Protein AF-E4ZMP2-F1 (afdb_monomer)

InterPro domains:
  IPR019438 Queuosine salvage protein family [PF10343] (265-556)
  IPR019438 Queuosine salvage protein family [PTHR21314] (216-556)

Solvent-accessible surface area (backbone atoms only — not comparable to full-atom values): 33720 Å² total; per-residue (Å²): 134,82,88,90,77,89,83,83,91,88,80,93,82,86,86,85,89,82,89,85,91,82,90,88,83,91,84,88,88,90,89,90,76,69,68,69,60,53,55,54,52,53,52,52,52,54,54,52,53,53,54,52,51,54,55,52,51,52,55,54,51,54,60,56,58,64,66,73,75,75,81,81,86,90,81,90,87,82,88,84,88,83,88,85,86,86,86,86,83,89,79,90,82,76,97,61,82,80,68,62,74,65,58,54,58,56,52,52,53,50,51,54,49,53,54,52,53,51,53,50,51,54,51,52,52,53,50,52,55,55,52,57,60,61,59,74,76,68,81,85,90,79,91,83,82,88,82,90,83,86,87,88,84,88,89,81,90,88,88,86,89,86,84,90,84,82,86,83,89,79,83,83,81,84,81,82,79,79,81,77,88,70,81,86,71,93,74,72,98,80,66,82,61,61,67,60,51,51,52,48,31,51,75,70,59,68,60,61,68,78,86,60,80,70,69,66,55,30,68,62,29,12,46,55,36,45,79,69,42,83,54,45,47,75,36,72,66,36,34,57,54,45,23,56,51,51,53,52,51,37,62,76,66,66,66,52,50,63,59,58,54,70,40,89,75,49,71,84,65,92,47,70,68,37,52,29,41,48,48,48,50,32,72,58,57,36,34,63,79,66,93,55,56,91,86,45,29,48,32,29,60,47,95,94,39,82,27,51,46,72,55,19,54,47,45,34,54,52,53,29,50,75,67,75,37,63,82,50,39,38,69,46,42,56,38,63,82,80,49,28,71,67,54,50,51,58,53,55,45,39,58,42,92,89,34,32,68,53,66,62,52,72,58,48,54,50,42,43,38,49,52,15,48,48,26,49,77,75,27,83,46,33,65,65,51,52,54,57,74,22,70,42,30,38,28,37,38,32,45,50,39,33,69,75,34,72,80,33,45,37,62,44,72,54,98,93,35,84,33,41,66,31,31,37,30,46,45,37,52,48,51,41,24,22,65,48,64,50,39,80,92,13,34,44,83,40,55,73,71,43,64,43,64,55,43,50,60,50,50,35,41,37,36,75,62,47,26,40,46,60,34,71,70,58,44,54,34,25,74,66,66,42,76,43,63,75,81,32,71,66,55,53,28,51,32,19,38,41,36,41,49,50,51,53,25,50,54,48,38,36,71,77,36,77,84,56,93,72,46,35,52,62,51,36,55,51,43,48,54,50,38,51,51,53,43,50,53,20,59,78,67,74,45,81,64,82,65,42,66,45,54,76,47,81,58,52

Radius of gyration: 37.29 Å; Cα contacts (8 Å, |Δi|>4): 549; chains: 1; bounding box: 110×124×82 Å

pLDDT: mean 72.76, std 27.98, range [24.03, 98.38]

Secondary structure (DSSP, 8-state):
--------------------------------SSHHHHHHHHHHHHHHHHHHHHHHHHHHHHHHHHTSS--PPP--------------------S-TTSHHHHHHHHHHHHHHHHHHHHHHHHHHHHHHHHHHHHTT-----------------------------PPP-PPP---------------TTS--HHHHHHHHHHTTTT----SPP--SHHHHHHHHHHH-SSEEE-HHHHHHHHHHHHHHHHHTT--THHHHTSTTS----SHHHHHHHHHHHHT------SS-TTTS-EEEETTEEEETHHHHHHHHHHHHHTT--TT-HHHHH-TTTS-HHHHHHHT--SSTTPPPPTTHHHHHHHHHHHHHHHHHHSTT-HHHHHHTTTT-HHHHHHHHHHH-GGG--EEEETTEEEE--HHHHHHHHHHHHHHTSSGGG--TTGGG-----SSHHHHHHHHTTSEEE-HHHHHHHHTT-B--TT-HHHHHHHHHHHHHHHHHHHHHHHH-TT----HHHHHHHHHHHHHHHHHHHHHTTPPPPP--B---S--

Nearest PDB structures (foldseek):
  7ugk-assembly1_A  TM=9.216E-01  e=5.670E-29  Homo sapiens
  7u1o-assembly1_A  TM=9.453E-01  e=4.349E-25  Sphaerobacter thermophilus DSM 20745
  7u5a-assembly2_B  TM=9.313E-01  e=3.424E-25  Sphaerobacter thermophilus DSM 20745
  7ulc-assembly1_A  TM=9.504E-01  e=2.010E-24  Sphaerobacter thermophilus DSM 20745

Organism: Leptosphaeria maculans (strain JN3 / isolate v23.1.3 / race Av1-4-5-6-7-8) (NCBI:txid985895)

Mean predicted aligned error: 18.45 Å

Sequence (556 aa):
MYLFDMRLQGASKALSRKLVACHGRVGEPWLCRGVVVKKKKKKKKKKKKKKKKKKKLGRRAEVKLQRTSAIREPVACRRNCSEAPWKSRTGAFSLKAWRVAELDRAQCKAMVKALRDNKEKKKKKKKKTKKKKKSACRGPVALAQCAHGLPAGALCSQIARAQARPHPRFSTPALSFSLSITKRKDMSDEEPDLELLELLRARFGLNNKNEGPPDTKVLSSAQFIYDNSTDVALDMRSTKAAATLIHAEMQKREYSAATWSQQPLHPQSKDEATLNFIFTMDLLNFSFWSEKSEEERFAIVYQGKRWTGYFSLVALLQRALEQDIPITSPSFWIDEETCTEEVLRTVFSSGTEGGEEIPLFAERVKCLREAGRVLDEEFDGSVATLVEDAQGSAARLVNLLAEKFSCFRDEGTFEKKSVRFLKRAQIFVADVWACFQGEGYGEFDDVDNITMFADYRIPQILQQLSIISYCPPLANAIERFQPIESGHTWEMQIRGCSIWAVELLRREIVKLNPEAKVNAVLIDFFLYDLAKEREKEALEGGGEVMPHHRTRSIWY

Foldseek 3Di:
DDDDDDDDDDDDDDDDDDDDDDDDDDDDDDDPPPPPVVVVVVVVVVVVVVVVVVVVVVVVVVVVVVVPPDDDDDDDDDDDDDDDDDDDDDDDDDDPPPPPVVVVVVVVVVVVVVVVVVVVVVVVVVVVVVVVVVVVPDDDDDDDDDDDDDDDDDDDDDDDDDDDDDDDDDDDDDDDDDPDDDDDDDDDPPDPDVVVVVVVCVVVVVPPPVPDAFFLCQLVLLVVLQVPDDFKHFDLVLLLVVLVVLLVVCVVVVFDLCVLVVDPLQDQDLDLLSLLLLLLLLLQQDDQDDPDDPQAEFWAQAPNDIDGHSVRSSRLCVVCVVVVNPSSFLVCLQDCPNVPPVVLCVSQPGNDDNHDGGAPSVVSSVSSNQVSVLCVVPPVRGPLSLLVVCVQALSSSLVSCLVRRVLQVAWAADPNDIHGQSQSSLSSLSNSLSSNVCDDSNVHPPNLSRFARQGFLLLLLCVVSVRMDGDPVLLVCQVVQNADEPNHSSSSSSRSNSRVSLVSSVVSNCVVPVPDPDGNSSSNVSSNVVSVVVVVCCVVVVHDRRGTHHYRDSRD

Structure (mmCIF, N/CA/C/O backbone):
data_AF-E4ZMP2-F1
#
_entry.id   AF-E4ZMP2-F1
#
loop_
_atom_site.group_PDB
_atom_site.id
_atom_site.type_symbol
_atom_site.label_atom_id
_atom_site.label_alt_id
_atom_site.label_comp_id
_atom_site.label_asym_id
_atom_site.label_entity_id
_atom_site.label_seq_id
_atom_site.pdbx_PDB_ins_code
_atom_site.Cartn_x
_atom_site.Cartn_y
_atom_site.Cartn_z
_atom_site.occupancy
_atom_site.B_iso_or_equiv
_atom_site.auth_seq_id
_atom_site.auth_comp_id
_atom_site.auth_asym_id
_atom_site.auth_atom_id
_atom_site.pdbx_PDB_model_num
ATOM 1 N N . MET A 1 1 ? 61.649 2.637 -50.856 1.00 32.47 1 MET A N 1
ATOM 2 C CA . MET A 1 1 ? 62.301 1.593 -50.038 1.00 32.47 1 MET A CA 1
ATOM 3 C C .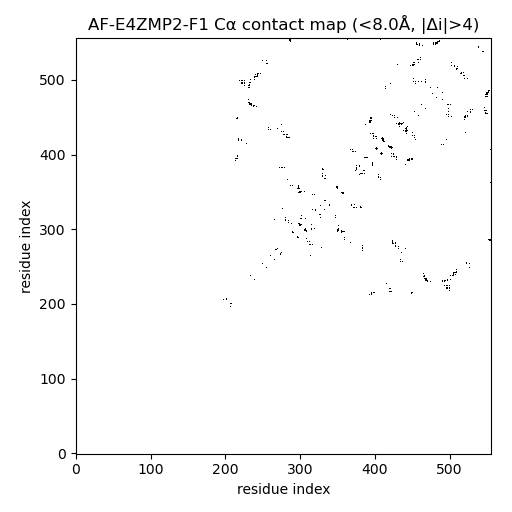 MET A 1 1 ? 61.320 0.452 -49.820 1.00 32.47 1 MET A C 1
ATOM 5 O O . MET A 1 1 ? 60.377 0.630 -49.064 1.00 32.47 1 MET A O 1
ATOM 9 N N . TYR A 1 2 ? 61.527 -0.618 -50.599 1.00 26.11 2 TYR A N 1
ATOM 10 C CA . TYR A 1 2 ? 61.221 -2.046 -50.389 1.00 26.11 2 TYR A CA 1
ATOM 11 C C . TYR A 1 2 ? 60.000 -2.422 -49.520 1.00 26.11 2 TYR A C 1
ATOM 13 O O . TYR A 1 2 ? 59.966 -2.145 -48.329 1.00 26.11 2 TYR A O 1
ATOM 21 N N . LEU A 1 3 ? 58.920 -2.942 -50.123 1.00 26.61 3 LEU A N 1
ATOM 22 C CA . LEU A 1 3 ? 58.697 -4.363 -50.481 1.00 26.61 3 LEU A CA 1
ATOM 23 C C . LEU A 1 3 ? 58.633 -5.281 -49.251 1.00 26.61 3 LEU A C 1
ATOM 25 O O . LEU A 1 3 ? 59.655 -5.531 -48.629 1.00 26.61 3 LEU A O 1
ATOM 29 N N . PHE A 1 4 ? 57.460 -5.862 -48.984 1.00 27.08 4 PHE A N 1
ATOM 30 C CA . PHE A 1 4 ? 57.310 -7.314 -49.103 1.00 27.08 4 PHE A CA 1
ATOM 31 C C . PHE A 1 4 ? 55.837 -7.692 -49.272 1.00 27.08 4 PHE A C 1
ATOM 33 O O . PHE A 1 4 ? 54.952 -7.219 -48.559 1.00 27.08 4 PHE A O 1
ATOM 40 N N . ASP A 1 5 ? 55.628 -8.523 -50.280 1.00 32.28 5 ASP A N 1
ATOM 41 C CA . ASP A 1 5 ? 54.377 -8.966 -50.867 1.00 32.28 5 ASP A CA 1
ATOM 42 C C . ASP A 1 5 ? 54.272 -10.496 -50.719 1.00 32.28 5 ASP A C 1
ATOM 44 O O . ASP A 1 5 ? 55.293 -11.166 -50.574 1.00 32.28 5 ASP A O 1
ATOM 48 N N . MET A 1 6 ? 53.040 -11.005 -50.813 1.00 28.83 6 MET A N 1
ATOM 49 C CA . MET A 1 6 ? 52.626 -12.349 -51.266 1.00 28.83 6 MET A CA 1
ATOM 50 C C . MET A 1 6 ? 53.231 -13.650 -50.682 1.00 28.83 6 MET A C 1
ATOM 52 O O . MET A 1 6 ? 54.433 -13.884 -50.687 1.00 28.83 6 MET A O 1
ATOM 56 N N . ARG A 1 7 ? 52.340 -14.629 -50.424 1.00 27.08 7 ARG A N 1
ATOM 57 C CA . ARG A 1 7 ? 52.123 -15.820 -51.296 1.00 27.08 7 ARG A CA 1
ATOM 58 C C . ARG A 1 7 ? 50.880 -16.632 -50.860 1.00 27.08 7 ARG A C 1
ATOM 60 O O . ARG A 1 7 ? 50.750 -16.970 -49.693 1.00 27.08 7 ARG A O 1
ATOM 67 N N . LEU A 1 8 ? 49.893 -16.743 -51.771 1.00 25.98 8 LEU A N 1
ATOM 68 C CA . LEU A 1 8 ? 49.411 -17.953 -52.500 1.00 25.98 8 LEU A CA 1
ATOM 69 C C . LEU A 1 8 ? 48.505 -18.880 -51.657 1.00 25.98 8 LEU A C 1
ATOM 71 O O . LEU A 1 8 ? 48.917 -19.321 -50.599 1.00 25.98 8 LEU A O 1
ATOM 75 N N . GLN A 1 9 ? 47.230 -19.182 -51.950 1.00 28.19 9 GLN A N 1
ATOM 76 C CA . GLN A 1 9 ? 46.483 -19.540 -53.177 1.00 28.19 9 GLN A CA 1
ATOM 77 C C . GLN A 1 9 ? 46.987 -20.775 -53.948 1.00 28.19 9 GLN A C 1
ATOM 79 O O . GLN A 1 9 ? 48.074 -20.766 -54.512 1.00 28.19 9 GLN A O 1
ATOM 84 N N . GLY A 1 10 ? 46.101 -21.776 -54.047 1.00 24.67 10 GLY A N 1
ATOM 85 C CA . GLY A 1 10 ? 46.144 -22.935 -54.950 1.00 24.67 10 GLY A CA 1
ATOM 86 C C . GLY A 1 10 ? 45.735 -24.221 -54.214 1.00 24.67 10 GLY A C 1
ATOM 87 O O . GLY A 1 10 ? 46.136 -24.416 -53.079 1.00 24.67 10 GLY A O 1
ATOM 88 N N . ALA A 1 11 ? 44.943 -25.153 -54.732 1.00 25.48 11 ALA A N 1
ATOM 89 C CA . ALA A 1 11 ? 44.114 -25.235 -55.923 1.00 25.48 11 ALA A CA 1
ATOM 90 C C . ALA A 1 11 ? 43.190 -26.462 -55.748 1.00 25.48 11 ALA A C 1
ATOM 92 O O . ALA A 1 11 ? 43.494 -27.392 -55.007 1.00 25.48 11 ALA A O 1
ATOM 93 N N . SER A 1 12 ? 42.064 -26.443 -56.453 1.00 30.72 12 SER A N 1
ATOM 94 C CA . SER A 1 12 ? 41.133 -27.557 -56.646 1.00 30.72 12 SER A CA 1
ATOM 95 C C . SER A 1 12 ? 41.765 -28.706 -57.452 1.00 30.72 12 SER A C 1
ATOM 97 O O . SER A 1 12 ? 42.438 -28.426 -58.443 1.00 30.72 12 SER A O 1
ATOM 99 N N . LYS A 1 13 ? 41.509 -29.965 -57.057 1.00 25.89 13 LYS A N 1
ATOM 100 C CA . LYS A 1 13 ? 41.463 -31.218 -57.861 1.00 25.89 13 LYS A CA 1
ATOM 101 C C . LYS A 1 13 ? 41.084 -32.359 -56.890 1.00 25.89 13 LYS A C 1
ATOM 103 O O . LYS A 1 13 ? 41.768 -32.545 -55.899 1.00 25.89 13 LYS A O 1
ATOM 108 N N . ALA A 1 14 ? 39.891 -32.952 -56.937 1.00 25.16 14 ALA A N 1
ATOM 109 C CA . ALA A 1 14 ? 39.337 -33.888 -57.923 1.00 25.16 14 ALA A CA 1
ATOM 110 C C . ALA A 1 14 ? 39.498 -35.370 -57.503 1.00 25.16 14 ALA A C 1
ATOM 112 O O . ALA A 1 14 ? 40.601 -35.844 -57.272 1.00 25.16 14 ALA A O 1
ATOM 113 N N . LEU A 1 15 ? 38.353 -36.067 -57.527 1.00 24.03 15 LEU A N 1
ATOM 114 C CA . LEU A 1 15 ? 38.125 -37.506 -57.725 1.00 24.03 15 LEU A CA 1
ATOM 115 C C . LEU A 1 15 ? 38.387 -38.541 -56.599 1.00 24.03 15 LEU A C 1
ATOM 117 O O . LEU A 1 15 ? 39.484 -39.052 -56.417 1.00 24.03 15 LEU A O 1
ATOM 121 N N . SER A 1 16 ? 37.256 -39.070 -56.107 1.00 24.77 16 SER A N 1
ATOM 122 C CA . SER A 1 16 ? 36.808 -40.472 -56.289 1.00 24.77 16 SER A CA 1
ATOM 123 C C . SER A 1 16 ? 36.785 -41.422 -55.073 1.00 24.77 16 SER A C 1
ATOM 125 O O . SER A 1 16 ? 37.761 -41.563 -54.350 1.00 24.77 16 SER A O 1
ATOM 127 N N . ARG A 1 17 ? 35.662 -42.175 -55.003 1.00 28.22 17 ARG A N 1
ATOM 128 C CA . ARG A 1 17 ? 35.376 -43.429 -54.253 1.00 28.22 17 ARG A CA 1
ATOM 129 C C . ARG A 1 17 ? 34.995 -43.213 -52.769 1.00 28.22 17 ARG A C 1
ATOM 131 O O . ARG A 1 17 ? 35.753 -42.618 -52.029 1.00 28.22 17 ARG A O 1
ATOM 138 N N . LYS A 1 18 ? 33.844 -43.651 -52.235 1.00 26.69 18 LYS A N 1
ATOM 139 C CA . LYS A 1 18 ? 32.940 -44.768 -52.569 1.00 26.69 18 LYS A CA 1
ATOM 140 C C . LYS A 1 18 ? 31.460 -44.414 -52.310 1.00 26.69 18 LYS A C 1
ATOM 142 O O . LYS A 1 18 ? 31.124 -43.831 -51.286 1.00 26.69 18 LYS A O 1
ATOM 147 N N . LEU A 1 19 ? 30.609 -44.840 -53.245 1.00 25.33 19 LEU A N 1
ATOM 148 C CA . LEU A 1 19 ? 29.181 -45.139 -53.084 1.00 25.33 19 LEU A CA 1
ATOM 149 C C . LEU A 1 19 ? 29.017 -46.526 -52.437 1.00 25.33 19 LEU A C 1
ATOM 151 O O . LEU A 1 19 ? 29.805 -47.397 -52.787 1.00 25.33 19 LEU A O 1
ATOM 155 N N . VAL A 1 20 ? 27.994 -46.705 -51.588 1.00 27.56 20 VAL A N 1
ATOM 156 C CA . VAL A 1 20 ? 26.936 -47.762 -51.547 1.00 27.56 20 VAL A CA 1
ATOM 157 C C . VAL A 1 20 ? 26.001 -47.316 -50.394 1.00 27.56 20 VAL A C 1
ATOM 159 O O . VAL A 1 20 ? 26.481 -47.180 -49.278 1.00 27.56 20 VAL A O 1
ATOM 162 N N . ALA A 1 21 ? 24.764 -46.822 -50.541 1.00 27.98 21 ALA A N 1
ATOM 163 C CA . ALA A 1 21 ? 23.545 -47.221 -51.266 1.00 27.98 21 ALA A CA 1
ATOM 164 C C . ALA A 1 21 ? 22.683 -48.291 -50.552 1.00 27.98 21 ALA A C 1
ATOM 166 O O . ALA A 1 21 ? 23.037 -49.461 -50.557 1.00 27.98 21 ALA A O 1
ATOM 167 N N . CYS A 1 22 ? 21.529 -47.860 -50.012 1.00 24.92 22 CYS A N 1
ATOM 168 C CA . CYS A 1 22 ? 20.199 -48.517 -50.011 1.00 24.92 22 CYS A CA 1
ATOM 169 C C . CYS A 1 22 ? 19.163 -47.462 -49.535 1.00 24.92 22 CYS A C 1
ATOM 171 O O . CYS A 1 22 ? 19.281 -46.962 -48.424 1.00 24.92 22 CYS A O 1
ATOM 173 N N . HIS A 1 23 ? 18.403 -46.819 -50.441 1.00 29.05 23 HIS A N 1
ATOM 174 C CA . HIS A 1 23 ? 16.996 -47.118 -50.819 1.00 29.05 23 HIS A CA 1
ATOM 175 C C . HIS A 1 23 ? 16.003 -47.057 -49.633 1.00 29.05 23 HIS A C 1
ATOM 177 O O . HIS A 1 23 ? 16.194 -47.768 -48.662 1.00 29.05 23 HIS A O 1
ATOM 183 N N . GLY A 1 24 ? 14.897 -46.300 -49.623 1.00 25.14 24 GLY A N 1
ATOM 184 C CA . GLY A 1 24 ? 14.271 -45.394 -50.593 1.00 25.14 24 GLY A CA 1
ATOM 185 C C . GLY A 1 24 ? 12.827 -45.040 -50.161 1.00 25.14 24 GLY A C 1
ATOM 186 O O . GLY A 1 24 ? 12.181 -45.858 -49.513 1.00 25.14 24 GLY A O 1
ATOM 187 N N . ARG A 1 25 ? 12.345 -43.832 -50.512 1.00 26.12 25 ARG A N 1
ATOM 188 C CA . ARG A 1 25 ? 10.976 -43.453 -50.977 1.00 26.12 25 ARG A CA 1
ATOM 189 C C . ARG A 1 25 ? 10.783 -41.924 -50.870 1.00 26.12 25 ARG A C 1
ATOM 191 O O . ARG A 1 25 ? 10.898 -41.374 -49.786 1.00 26.12 25 ARG A O 1
ATOM 198 N N . VAL A 1 26 ? 10.838 -41.202 -51.997 1.00 28.89 26 VAL A N 1
ATOM 199 C CA . VAL A 1 26 ? 9.719 -40.632 -52.801 1.00 28.89 26 VAL A CA 1
ATOM 200 C C . VAL A 1 26 ? 9.014 -39.437 -52.127 1.00 28.89 26 VAL A C 1
ATOM 202 O O . VAL A 1 26 ? 8.345 -39.602 -51.115 1.00 28.89 26 VAL A O 1
ATOM 205 N N . GLY A 1 27 ? 9.137 -38.249 -52.741 1.00 26.58 27 GLY A N 1
ATOM 206 C CA . GLY A 1 27 ? 8.393 -37.022 -52.412 1.00 26.58 27 GLY A CA 1
ATOM 207 C C . GLY A 1 27 ? 9.045 -35.750 -52.985 1.00 26.58 27 GLY A C 1
ATOM 208 O O . GLY A 1 27 ? 10.126 -35.363 -52.561 1.00 26.58 27 GLY A O 1
ATOM 209 N N . GLU A 1 28 ? 8.394 -35.141 -53.974 1.00 30.89 28 GLU A N 1
ATOM 210 C CA . GLU A 1 28 ? 8.832 -34.069 -54.888 1.00 30.89 28 GLU A CA 1
ATOM 211 C C . GLU A 1 28 ? 8.966 -32.626 -54.298 1.00 30.89 28 GLU A C 1
ATOM 213 O O . GLU A 1 28 ? 8.701 -32.418 -53.114 1.00 30.89 28 GLU A O 1
ATOM 218 N N . PRO A 1 29 ? 9.452 -31.620 -55.079 1.00 40.12 29 PRO A N 1
ATOM 219 C CA . PRO A 1 29 ? 10.255 -30.486 -54.600 1.00 40.12 29 PRO A CA 1
ATOM 220 C C . PRO A 1 29 ? 9.532 -29.113 -54.574 1.00 40.12 29 PRO A C 1
ATOM 222 O O . PRO A 1 29 ? 8.349 -29.012 -54.858 1.00 40.12 29 PRO A O 1
ATOM 225 N N . TRP A 1 30 ? 10.317 -28.047 -54.316 1.00 27.77 30 TRP A N 1
ATOM 226 C CA . TRP A 1 30 ? 10.053 -26.591 -54.464 1.00 27.77 30 TRP A CA 1
ATOM 227 C C . TRP A 1 30 ? 9.688 -25.803 -53.192 1.00 27.77 30 TRP A C 1
ATOM 229 O O . TRP A 1 30 ? 8.536 -25.773 -52.800 1.00 27.77 30 TRP A O 1
ATOM 239 N N . LEU A 1 31 ? 10.656 -25.0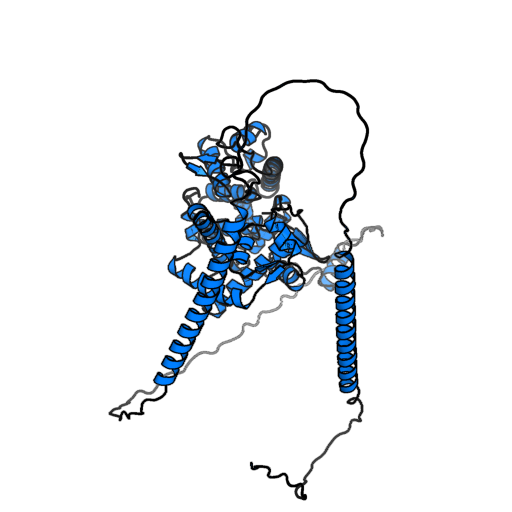45 -52.630 1.00 32.22 31 LEU A N 1
ATOM 240 C CA . LEU A 1 31 ? 10.513 -23.642 -52.144 1.00 32.22 31 LEU A CA 1
ATOM 241 C C . LEU A 1 31 ? 11.724 -23.163 -51.310 1.00 32.22 31 LEU A C 1
ATOM 243 O O . LEU A 1 31 ? 11.602 -22.754 -50.161 1.00 32.22 31 LEU A O 1
ATOM 247 N N . CYS A 1 32 ? 12.929 -23.110 -51.888 1.00 33.31 32 CYS A N 1
ATOM 248 C CA . CYS A 1 32 ? 14.075 -22.454 -51.230 1.00 33.31 32 CYS A CA 1
ATOM 249 C C . CYS A 1 32 ? 14.830 -21.469 -52.130 1.00 33.31 32 CYS A C 1
ATOM 251 O O . CYS A 1 32 ? 16.050 -21.502 -52.236 1.00 33.31 32 CYS A O 1
ATOM 253 N N . ARG A 1 33 ? 14.115 -20.515 -52.750 1.00 33.34 33 ARG A N 1
ATOM 254 C CA . ARG A 1 33 ? 14.731 -19.295 -53.332 1.00 33.34 33 ARG A CA 1
ATOM 255 C C . ARG A 1 33 ? 13.997 -17.971 -53.041 1.00 33.34 33 ARG A C 1
ATOM 257 O O . ARG A 1 33 ? 14.409 -16.921 -53.527 1.00 33.34 33 ARG A O 1
ATOM 264 N N . GLY A 1 34 ? 12.980 -17.957 -52.171 1.00 34.78 34 GLY A N 1
ATOM 265 C CA . GLY A 1 34 ? 12.188 -16.747 -51.865 1.00 34.78 34 GLY A CA 1
ATOM 266 C C . GLY A 1 34 ? 12.664 -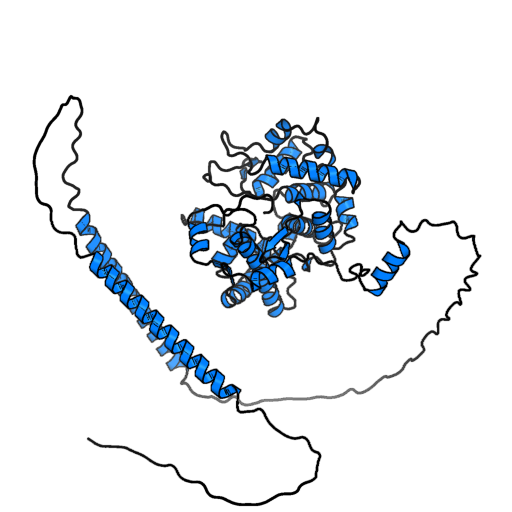15.881 -50.682 1.00 34.78 34 GLY A C 1
ATOM 267 O O . GLY A 1 34 ? 12.348 -14.689 -50.608 1.00 34.78 34 GLY A O 1
ATOM 268 N N . VAL A 1 35 ? 13.443 -16.433 -49.745 1.00 35.41 35 VAL A N 1
ATOM 269 C CA . VAL A 1 35 ? 13.665 -15.789 -48.429 1.00 35.41 35 VAL A CA 1
ATOM 270 C C . VAL A 1 35 ? 14.899 -14.871 -48.401 1.00 35.41 35 VAL A C 1
ATOM 272 O O . VAL A 1 35 ? 14.903 -13.828 -47.735 1.00 35.41 35 VAL A O 1
ATOM 275 N N . VAL A 1 36 ? 15.928 -15.164 -49.202 1.00 35.59 36 VAL A N 1
ATOM 276 C CA . VAL A 1 36 ? 17.188 -14.392 -49.205 1.00 35.59 36 VAL A CA 1
ATOM 277 C C . VAL A 1 36 ? 17.057 -13.072 -49.989 1.00 35.59 36 VAL A C 1
ATOM 279 O O . VAL A 1 36 ? 17.624 -12.044 -49.597 1.00 35.59 36 VAL A O 1
ATOM 282 N N . VAL A 1 37 ? 16.223 -13.037 -51.036 1.00 39.47 37 VAL A N 1
ATOM 283 C CA . VAL A 1 37 ? 16.000 -11.834 -51.863 1.00 39.47 37 VAL A CA 1
ATOM 284 C C . VAL A 1 37 ? 15.092 -10.812 -51.155 1.00 39.47 37 VAL A C 1
ATOM 286 O O . VAL A 1 37 ? 15.370 -9.605 -51.188 1.00 39.47 37 VAL A O 1
ATOM 289 N N . LYS A 1 38 ? 14.069 -11.266 -50.410 1.00 37.03 38 LYS A N 1
ATOM 290 C CA . LYS A 1 38 ? 13.180 -10.387 -49.618 1.00 37.03 38 LYS A CA 1
ATOM 291 C C . LYS A 1 38 ? 13.918 -9.703 -48.451 1.00 37.03 38 LYS A C 1
ATOM 293 O O . LYS A 1 38 ? 13.722 -8.500 -48.235 1.00 37.03 38 LYS A O 1
ATOM 298 N N . LYS A 1 39 ? 14.846 -10.389 -47.761 1.00 39.22 39 LYS A N 1
ATOM 299 C CA . LYS A 1 39 ? 15.670 -9.785 -46.684 1.00 39.22 39 LYS A CA 1
ATOM 300 C C . LYS A 1 39 ? 16.652 -8.721 -47.210 1.00 39.22 39 LYS A C 1
ATOM 302 O O . LYS A 1 39 ? 16.775 -7.654 -46.595 1.00 39.22 39 LYS A O 1
ATOM 307 N N . LYS A 1 40 ? 17.282 -8.924 -48.379 1.00 36.41 40 LYS A N 1
ATOM 308 C CA . LYS A 1 40 ? 18.171 -7.916 -49.004 1.00 36.41 40 LYS A CA 1
ATOM 309 C C . LYS A 1 40 ? 17.405 -6.672 -49.495 1.00 36.41 40 LYS A C 1
ATOM 311 O O . LYS A 1 40 ? 17.863 -5.549 -49.253 1.00 36.41 40 LYS A O 1
ATOM 316 N N . LYS A 1 41 ? 16.207 -6.826 -50.085 1.00 35.97 41 LYS A N 1
ATOM 317 C CA . LYS A 1 41 ? 15.353 -5.686 -50.496 1.00 35.97 41 LYS A CA 1
ATOM 318 C C . LYS A 1 41 ? 14.828 -4.872 -49.295 1.00 35.97 41 LYS A C 1
ATOM 320 O O . LYS A 1 41 ? 14.896 -3.639 -49.335 1.00 35.97 41 LYS A O 1
ATOM 325 N N . LYS A 1 42 ? 14.414 -5.511 -48.184 1.00 37.06 42 LYS A N 1
ATOM 326 C CA . LYS A 1 42 ? 13.997 -4.807 -46.942 1.00 37.06 42 LYS A CA 1
ATOM 327 C C . LYS A 1 42 ? 15.149 -4.009 -46.300 1.00 37.06 42 LYS A C 1
ATOM 329 O O . LYS A 1 42 ? 14.942 -2.856 -45.910 1.00 37.06 42 LYS A O 1
ATOM 334 N N . LYS A 1 43 ? 16.381 -4.546 -46.266 1.00 35.47 43 LYS A N 1
ATOM 335 C CA . LYS A 1 43 ? 17.572 -3.818 -45.765 1.00 35.47 43 LYS A CA 1
ATOM 336 C C . LYS A 1 43 ? 17.934 -2.600 -46.635 1.00 35.47 43 LYS A C 1
ATOM 338 O O . LYS A 1 43 ? 18.212 -1.532 -46.082 1.00 35.47 43 LYS A O 1
ATOM 343 N N . LYS A 1 44 ? 17.861 -2.701 -47.973 1.00 38.53 44 LYS A N 1
ATOM 344 C CA . LYS A 1 44 ? 18.079 -1.552 -48.886 1.00 38.53 44 LYS A CA 1
ATOM 345 C C . LYS A 1 44 ? 17.006 -0.459 -48.720 1.00 38.53 44 LYS A C 1
ATOM 347 O O . LYS A 1 44 ? 17.363 0.720 -48.655 1.00 38.53 44 LYS A O 1
ATOM 352 N N . LYS A 1 45 ? 15.720 -0.817 -48.553 1.00 40.56 45 LYS A N 1
ATOM 353 C CA . LYS A 1 45 ? 14.632 0.151 -48.270 1.00 40.56 45 LYS A CA 1
ATOM 354 C C . LYS A 1 45 ? 14.819 0.866 -46.918 1.00 40.56 45 LYS A C 1
ATOM 356 O O . LYS A 1 45 ? 14.689 2.090 -46.868 1.00 40.56 45 LYS A O 1
ATOM 361 N N . LYS A 1 46 ? 15.215 0.156 -45.846 1.00 39.22 46 LYS A N 1
ATOM 362 C CA . LYS A 1 46 ? 15.520 0.771 -44.531 1.00 39.22 46 LYS A CA 1
ATOM 363 C C . LYS A 1 46 ? 16.722 1.731 -44.592 1.00 39.22 46 LYS A C 1
ATOM 365 O O . LYS A 1 46 ? 16.641 2.828 -44.036 1.00 39.22 46 LYS A O 1
ATOM 370 N N . LYS A 1 47 ? 17.797 1.391 -45.322 1.00 39.84 47 LYS A N 1
ATOM 371 C CA . LYS A 1 47 ? 18.946 2.302 -45.530 1.00 39.84 47 LYS A CA 1
ATOM 372 C C . LYS A 1 47 ? 18.564 3.563 -46.323 1.00 39.84 47 LYS A C 1
ATOM 374 O O . LYS A 1 47 ? 18.951 4.657 -45.917 1.00 39.84 47 LYS A O 1
ATOM 379 N N . LYS A 1 48 ? 17.751 3.452 -47.387 1.00 45.22 48 LYS A N 1
ATOM 380 C CA . LYS A 1 48 ? 17.249 4.625 -48.141 1.00 45.22 48 LYS A CA 1
ATOM 381 C C . LYS A 1 48 ? 16.345 5.533 -47.285 1.00 45.22 48 LYS A C 1
ATOM 383 O O . LYS A 1 48 ? 16.517 6.750 -47.335 1.00 45.22 48 LYS A O 1
ATOM 388 N N . LYS A 1 49 ? 15.456 4.976 -46.445 1.00 44.25 49 LYS A N 1
ATOM 389 C CA . LYS A 1 49 ? 14.623 5.765 -45.506 1.00 44.25 49 LYS A CA 1
ATOM 390 C C . LYS A 1 49 ? 15.467 6.508 -44.456 1.00 44.25 49 LYS A C 1
ATOM 392 O O . LYS A 1 49 ? 15.244 7.699 -44.253 1.00 44.25 49 LYS A O 1
ATOM 397 N N . LYS A 1 50 ? 16.489 5.871 -43.861 1.00 38.44 50 LYS A N 1
ATOM 398 C CA . LYS A 1 50 ? 17.418 6.546 -42.925 1.00 38.44 50 LYS A CA 1
ATOM 399 C C . LYS A 1 50 ? 18.208 7.682 -43.594 1.00 38.44 50 LYS A C 1
ATOM 401 O O . LYS A 1 50 ? 18.357 8.744 -42.994 1.00 38.44 50 LYS A O 1
ATOM 406 N N . LYS A 1 51 ? 18.654 7.503 -44.846 1.00 41.81 51 LYS A N 1
ATOM 407 C CA . LYS A 1 51 ? 19.391 8.539 -45.599 1.00 41.81 51 LYS A CA 1
ATOM 408 C C . LYS A 1 51 ? 18.497 9.744 -45.950 1.00 41.81 51 LYS A C 1
ATOM 410 O O . LYS A 1 51 ? 18.935 10.877 -45.786 1.00 41.81 51 LYS A O 1
ATOM 415 N N . LYS A 1 52 ? 17.225 9.519 -46.324 1.00 45.47 52 LYS A N 1
ATOM 416 C CA . LYS A 1 52 ? 16.232 10.601 -46.518 1.00 45.47 52 LYS A CA 1
ATOM 417 C C . LYS A 1 52 ? 15.898 11.341 -45.212 1.00 45.47 52 LYS A C 1
ATOM 419 O O . LYS A 1 52 ? 15.798 12.563 -45.239 1.00 45.47 52 LYS A O 1
ATOM 424 N N . LYS A 1 53 ? 15.786 10.640 -44.072 1.00 43.59 53 LYS A N 1
ATOM 425 C CA . LYS A 1 53 ? 15.493 11.263 -42.763 1.00 43.59 53 LYS A CA 1
ATOM 426 C C . LYS A 1 53 ? 16.651 12.157 -42.285 1.00 43.59 53 LYS A C 1
ATOM 428 O O . LYS A 1 53 ? 16.401 13.290 -41.897 1.00 43.59 53 LYS A O 1
ATOM 433 N N . LYS A 1 54 ? 17.912 11.722 -42.443 1.00 38.53 54 LYS A N 1
ATOM 434 C CA . LYS A 1 54 ? 19.098 12.569 -42.175 1.00 38.53 54 LYS A CA 1
ATOM 435 C C . LYS A 1 54 ? 19.163 13.813 -43.074 1.00 38.53 54 LYS A C 1
ATOM 437 O O . LYS A 1 54 ? 19.460 14.890 -42.577 1.00 38.53 54 LYS A O 1
ATOM 442 N N . LYS A 1 55 ? 18.828 13.691 -44.367 1.00 47.09 55 LYS A N 1
ATOM 443 C CA . LYS A 1 55 ? 18.826 14.832 -45.307 1.00 47.09 55 LYS A CA 1
ATOM 444 C C . LYS A 1 55 ? 17.716 15.855 -44.994 1.00 47.09 55 LYS A C 1
ATOM 446 O O . LYS A 1 55 ? 17.934 17.048 -45.165 1.00 47.09 55 LYS A O 1
ATOM 451 N N . LYS A 1 56 ? 16.557 15.403 -44.486 1.00 44.38 56 LYS A N 1
ATOM 452 C CA . LYS A 1 56 ? 15.471 16.280 -43.997 1.00 44.38 56 LYS A CA 1
ATOM 453 C C . LYS A 1 56 ? 15.828 17.002 -42.689 1.00 44.38 56 LYS A C 1
ATOM 455 O O . LYS A 1 56 ? 15.458 18.159 -42.545 1.00 44.38 56 LYS A O 1
ATOM 460 N N . LEU A 1 57 ? 16.546 16.351 -41.766 1.00 42.53 57 LEU A N 1
ATOM 461 C CA . LEU A 1 57 ? 17.013 17.004 -40.533 1.00 42.53 57 LEU A CA 1
ATOM 462 C C . LEU A 1 57 ? 18.115 18.041 -40.796 1.00 42.53 57 LEU A C 1
ATOM 464 O O . LEU A 1 57 ? 18.071 19.106 -40.194 1.00 42.53 57 LEU A O 1
ATOM 468 N N . GLY A 1 58 ? 19.036 17.776 -41.732 1.00 40.25 58 GLY A N 1
ATOM 469 C CA . GLY A 1 58 ? 20.064 18.750 -42.131 1.00 40.25 58 GLY A CA 1
ATOM 470 C C . GLY A 1 58 ? 19.467 20.041 -42.699 1.00 40.25 58 GLY A C 1
ATOM 471 O O . GLY A 1 58 ? 19.771 21.119 -42.208 1.00 40.25 58 GLY A O 1
ATOM 472 N N . ARG A 1 59 ? 18.509 19.930 -43.632 1.00 37.69 59 ARG A N 1
ATOM 473 C CA . ARG A 1 59 ? 17.823 21.102 -44.212 1.00 37.69 59 ARG A CA 1
ATOM 474 C C . ARG A 1 59 ? 16.991 21.897 -43.197 1.00 37.69 59 ARG A C 1
ATOM 476 O O . ARG A 1 59 ? 16.846 23.101 -43.344 1.00 37.69 59 ARG A O 1
ATOM 483 N N . ARG A 1 60 ? 16.447 21.251 -42.157 1.00 36.78 60 ARG A N 1
ATOM 484 C CA . ARG A 1 60 ? 15.701 21.940 -41.084 1.00 36.78 60 ARG A CA 1
ATOM 485 C C . ARG A 1 60 ? 16.612 22.717 -40.129 1.00 36.78 60 ARG A C 1
ATOM 487 O O . ARG A 1 60 ? 16.166 23.718 -39.585 1.00 36.78 60 ARG A O 1
ATOM 494 N N . ALA A 1 61 ? 17.851 22.266 -39.928 1.00 36.91 61 ALA A N 1
ATOM 495 C CA . ALA A 1 61 ? 18.842 22.986 -39.129 1.00 36.91 61 ALA A CA 1
ATOM 496 C C . ALA A 1 61 ? 19.386 24.217 -39.880 1.00 36.91 61 ALA A C 1
ATOM 498 O O . ALA A 1 61 ? 19.548 25.274 -39.283 1.00 36.91 61 ALA A O 1
ATOM 499 N N . GLU A 1 62 ? 19.562 24.102 -41.197 1.00 33.97 62 GLU A N 1
ATOM 500 C CA . GLU A 1 62 ? 20.044 25.176 -42.081 1.00 33.97 62 GLU A CA 1
ATOM 501 C C . GLU A 1 62 ? 19.044 26.347 -42.178 1.00 33.97 62 GLU A C 1
ATOM 503 O O . GLU A 1 62 ? 19.421 27.506 -42.025 1.00 33.97 62 GLU A O 1
ATOM 508 N N . VAL A 1 63 ? 17.741 26.048 -42.284 1.00 42.66 63 VAL A N 1
ATOM 509 C CA . VAL A 1 63 ? 16.660 27.061 -42.285 1.00 42.66 63 VAL A CA 1
ATOM 510 C C . VAL A 1 63 ? 16.498 27.753 -40.922 1.00 42.66 63 VAL A C 1
ATOM 512 O O . VAL A 1 63 ? 16.046 28.895 -40.853 1.00 42.66 63 VAL A O 1
ATOM 515 N N . LYS A 1 64 ? 16.875 27.091 -39.820 1.00 37.72 64 LYS A N 1
ATOM 516 C CA . LYS A 1 64 ? 16.798 27.677 -38.471 1.00 37.72 64 LYS A CA 1
ATOM 517 C C . LYS A 1 64 ? 17.983 28.604 -38.175 1.00 37.72 64 LYS A C 1
ATOM 519 O O . LYS A 1 64 ? 17.803 29.567 -37.444 1.00 37.72 64 LYS A O 1
ATOM 524 N N . LEU A 1 65 ? 19.142 28.348 -38.790 1.00 35.12 65 LEU A N 1
ATOM 525 C CA . LEU A 1 65 ? 20.345 29.176 -38.663 1.00 35.12 65 LEU A CA 1
ATOM 526 C C . LEU A 1 65 ? 20.264 30.467 -39.502 1.00 35.12 65 LEU A C 1
ATOM 528 O O . LEU A 1 65 ? 20.773 31.501 -39.086 1.00 35.12 65 LEU A O 1
ATOM 532 N N . GLN A 1 66 ? 19.568 30.432 -40.645 1.00 38.66 66 GLN A N 1
ATOM 533 C CA . GLN A 1 66 ? 19.334 31.619 -41.486 1.00 38.66 66 GLN A CA 1
ATOM 534 C C . GLN A 1 66 ? 18.288 32.591 -40.910 1.00 38.66 66 GLN A C 1
ATOM 536 O O . GLN A 1 66 ? 18.279 33.762 -41.273 1.00 38.66 66 GLN A O 1
ATOM 541 N N . ARG A 1 67 ? 17.421 32.143 -39.989 1.00 37.69 67 ARG A N 1
ATOM 542 C CA . ARG A 1 67 ? 16.436 33.010 -39.310 1.00 37.69 67 ARG A CA 1
ATOM 543 C C . ARG A 1 67 ? 17.008 33.799 -38.129 1.00 37.69 67 ARG A C 1
ATOM 545 O O . ARG A 1 67 ? 16.375 34.748 -37.690 1.00 37.69 67 ARG A O 1
ATOM 552 N N . THR A 1 68 ? 18.185 33.433 -37.624 1.00 36.78 68 THR A N 1
ATOM 553 C CA . THR A 1 68 ? 18.817 34.085 -36.462 1.00 36.78 68 THR A CA 1
ATOM 554 C C . THR A 1 68 ? 19.854 35.149 -36.831 1.00 36.78 68 THR A C 1
ATOM 556 O O . THR A 1 68 ? 20.393 35.789 -35.939 1.00 36.78 68 THR A O 1
ATOM 559 N N . SER A 1 69 ? 20.133 35.368 -38.121 1.00 33.28 69 SER A N 1
ATOM 560 C CA . SER A 1 69 ? 21.135 36.336 -38.600 1.00 33.28 69 SER A CA 1
ATOM 561 C C . SER A 1 69 ? 20.544 37.628 -39.186 1.00 33.28 69 SER A C 1
ATOM 563 O O . SER A 1 69 ? 21.254 38.363 -39.864 1.00 33.28 69 SER A O 1
ATOM 565 N N . ALA A 1 70 ? 19.257 37.910 -38.964 1.00 34.25 70 ALA A N 1
ATOM 566 C CA . ALA A 1 70 ? 18.579 39.092 -39.497 1.00 34.25 70 ALA A CA 1
ATOM 567 C C . ALA A 1 70 ? 17.869 39.883 -38.387 1.00 34.25 70 ALA A C 1
ATOM 569 O O . ALA A 1 70 ? 16.646 39.879 -38.310 1.00 34.25 70 ALA A O 1
ATOM 570 N N . ILE A 1 71 ? 18.636 40.561 -37.529 1.00 30.88 71 ILE A N 1
ATOM 571 C CA . ILE A 1 71 ? 18.153 41.702 -36.737 1.00 30.88 71 ILE A CA 1
ATOM 572 C C . ILE A 1 71 ? 19.243 42.780 -36.813 1.00 30.88 71 ILE A C 1
ATOM 574 O O . ILE A 1 71 ? 20.360 42.573 -36.344 1.00 30.88 71 ILE A O 1
ATOM 578 N N . ARG A 1 72 ? 18.919 43.875 -37.512 1.00 30.56 72 ARG A N 1
ATOM 579 C CA . ARG A 1 72 ? 19.730 45.088 -37.713 1.00 30.56 72 ARG A CA 1
ATOM 580 C C . ARG A 1 72 ? 19.522 46.081 -36.557 1.00 30.56 72 ARG A C 1
ATOM 582 O O . ARG A 1 72 ? 18.497 46.041 -35.885 1.00 30.56 72 ARG A O 1
ATOM 589 N N . GLU A 1 73 ? 20.516 46.950 -36.391 1.00 29.31 73 GLU A N 1
ATOM 590 C CA . GLU A 1 73 ? 20.668 48.063 -35.435 1.00 29.31 73 GLU A CA 1
ATOM 591 C C . GLU A 1 73 ? 19.510 49.093 -35.420 1.00 29.31 73 GLU A C 1
ATOM 593 O O . GLU A 1 73 ? 18.778 49.198 -36.409 1.00 29.31 73 GLU A O 1
ATOM 598 N N . PRO A 1 74 ? 19.343 49.884 -34.333 1.00 35.09 74 PRO A N 1
ATOM 599 C CA . PRO A 1 74 ? 18.206 50.787 -34.159 1.00 35.09 74 PRO A CA 1
ATOM 600 C C . PRO A 1 74 ? 18.461 52.211 -34.688 1.00 35.09 74 PRO A C 1
ATOM 602 O O . PRO A 1 74 ? 19.496 52.820 -34.422 1.00 35.09 74 PRO A O 1
ATOM 605 N N . VAL A 1 75 ? 17.457 52.767 -35.373 1.00 29.12 75 VAL A N 1
ATOM 606 C CA . VAL A 1 75 ? 17.365 54.178 -35.787 1.00 29.12 75 VAL A CA 1
ATOM 607 C C . VAL A 1 75 ? 16.371 54.911 -34.879 1.00 29.12 75 VAL A C 1
ATOM 609 O O . VAL A 1 75 ? 15.299 54.398 -34.566 1.00 29.12 75 VAL A O 1
ATOM 612 N N . ALA A 1 76 ? 16.753 56.116 -34.460 1.00 33.44 76 ALA A N 1
ATOM 613 C CA . ALA A 1 76 ? 15.998 57.037 -33.618 1.00 33.44 76 ALA A CA 1
ATOM 614 C C . ALA A 1 76 ? 14.734 57.609 -34.292 1.00 33.44 76 ALA A C 1
ATOM 616 O O . ALA A 1 76 ? 14.763 57.945 -35.474 1.00 33.44 76 ALA A O 1
ATOM 617 N N . CYS A 1 77 ? 13.674 57.870 -33.515 1.00 24.36 77 CYS A N 1
ATOM 618 C CA . CYS A 1 77 ? 12.727 58.944 -33.827 1.00 24.36 77 CYS A CA 1
ATOM 619 C C . CYS A 1 77 ? 12.031 59.494 -32.569 1.00 24.36 77 CYS A C 1
ATOM 621 O O . CYS A 1 77 ? 11.789 58.776 -31.603 1.00 24.36 77 CYS A O 1
ATOM 623 N N . ARG A 1 78 ? 11.790 60.808 -32.604 1.00 25.53 78 ARG A N 1
ATOM 624 C CA . ARG A 1 78 ? 11.333 61.715 -31.539 1.00 25.53 78 ARG A CA 1
ATOM 625 C C . ARG A 1 78 ? 9.798 61.866 -31.507 1.00 25.53 78 ARG A C 1
ATOM 627 O O . ARG A 1 78 ? 9.166 61.650 -32.533 1.00 25.53 78 ARG A O 1
ATOM 634 N N . ARG A 1 79 ? 9.319 62.499 -30.412 1.00 28.03 79 ARG A N 1
ATOM 635 C CA . ARG A 1 79 ? 8.033 63.231 -30.198 1.00 28.03 79 ARG A CA 1
ATOM 636 C C . ARG A 1 79 ? 6.812 62.317 -29.947 1.00 28.03 79 ARG A C 1
ATOM 638 O O . ARG A 1 79 ? 6.680 61.311 -30.617 1.00 28.03 79 ARG A O 1
ATOM 645 N N . ASN A 1 80 ? 5.885 62.569 -29.014 1.00 27.06 80 ASN A N 1
ATOM 646 C CA . ASN A 1 80 ? 5.464 63.796 -28.326 1.00 27.06 80 ASN A CA 1
ATOM 647 C C . ASN A 1 80 ? 4.831 63.497 -26.943 1.00 27.06 80 ASN A C 1
ATOM 649 O O . ASN A 1 80 ? 4.424 62.376 -26.660 1.00 27.06 80 ASN A O 1
ATOM 653 N N . CYS A 1 81 ? 4.772 64.552 -26.129 1.00 24.64 81 CYS A N 1
ATOM 654 C CA . CYS A 1 81 ? 4.302 64.678 -24.748 1.00 24.64 81 CYS A CA 1
ATOM 655 C C . CYS A 1 81 ? 2.835 64.302 -24.471 1.00 24.64 81 CYS A C 1
ATOM 657 O O . CYS A 1 81 ? 1.982 64.590 -25.303 1.00 24.64 81 CYS A O 1
ATOM 659 N N . SER A 1 82 ? 2.549 63.910 -23.220 1.00 25.31 82 SER A N 1
ATOM 660 C CA . SER A 1 82 ? 1.605 64.642 -22.347 1.00 25.31 82 SER A CA 1
ATOM 661 C C . SER A 1 82 ? 1.648 64.143 -20.888 1.00 25.31 82 SER A C 1
ATOM 663 O O . SER A 1 82 ? 1.342 62.989 -20.614 1.00 25.31 82 SER A O 1
ATOM 665 N N . GLU A 1 83 ? 2.009 65.080 -20.005 1.00 26.44 83 GLU A N 1
ATOM 666 C CA . GLU A 1 83 ? 1.492 65.314 -18.642 1.00 26.44 83 GLU A CA 1
ATOM 667 C C . GLU A 1 83 ? 1.902 64.420 -17.445 1.00 26.44 83 GLU A C 1
ATOM 669 O O . GLU A 1 83 ? 1.741 63.207 -17.400 1.00 26.44 83 GLU A O 1
ATOM 674 N N . ALA A 1 84 ? 2.445 65.116 -16.437 1.00 25.23 84 ALA A N 1
ATOM 675 C CA . ALA A 1 84 ? 2.820 64.691 -15.082 1.00 25.23 84 ALA A CA 1
ATOM 676 C C . ALA A 1 84 ? 1.648 65.014 -14.095 1.00 25.23 84 ALA A C 1
ATOM 678 O O . ALA A 1 84 ? 0.705 65.644 -14.574 1.00 25.23 84 ALA A O 1
ATOM 679 N N . PRO A 1 85 ? 1.655 64.708 -12.759 1.00 37.53 85 PRO A N 1
ATOM 680 C CA . PRO A 1 85 ? 2.745 65.066 -11.831 1.00 37.53 85 PRO A CA 1
ATOM 681 C C . PRO A 1 85 ? 2.996 64.190 -10.560 1.00 37.53 85 PRO A C 1
ATOM 683 O O . PRO A 1 85 ? 2.096 63.728 -9.876 1.00 37.53 85 PRO A O 1
ATOM 686 N N . TRP A 1 86 ? 4.282 64.157 -10.178 1.00 27.33 86 TRP A N 1
ATOM 687 C CA . TRP A 1 86 ? 4.856 64.392 -8.831 1.00 27.33 86 TRP A CA 1
ATOM 688 C C . TRP A 1 86 ? 4.842 63.366 -7.667 1.00 27.33 86 TRP A C 1
ATOM 690 O O . TRP A 1 86 ? 3.811 62.888 -7.217 1.00 27.33 86 TRP A O 1
ATOM 700 N N . LYS A 1 87 ? 6.047 63.323 -7.045 1.00 24.47 87 LYS A N 1
ATOM 701 C CA . LYS A 1 87 ? 6.453 62.980 -5.654 1.00 24.47 87 LYS A CA 1
ATOM 702 C C . LYS A 1 87 ? 6.555 61.478 -5.315 1.00 24.47 87 LYS A C 1
ATOM 704 O O . LYS A 1 87 ? 5.635 60.728 -5.553 1.00 24.47 87 LYS A O 1
ATOM 709 N N . SER A 1 88 ? 7.604 60.952 -4.672 1.00 25.81 88 SER A N 1
ATOM 710 C CA . SER A 1 88 ? 8.847 61.499 -4.102 1.00 25.81 88 SER A CA 1
ATOM 711 C C . SER A 1 88 ? 9.749 60.343 -3.599 1.00 25.81 88 SER A C 1
ATOM 713 O O . SER A 1 88 ? 9.254 59.242 -3.387 1.00 25.81 88 SER A O 1
ATOM 715 N N . ARG A 1 89 ? 11.029 60.661 -3.324 1.00 27.16 89 ARG A N 1
ATOM 716 C CA . ARG A 1 89 ? 12.054 59.930 -2.526 1.00 27.16 89 ARG A CA 1
ATOM 717 C C . ARG A 1 89 ? 13.002 58.938 -3.226 1.00 27.16 89 ARG A C 1
ATOM 719 O O . ARG A 1 89 ? 12.880 57.725 -3.161 1.00 27.16 89 ARG A O 1
ATOM 726 N N . THR A 1 90 ? 14.024 59.550 -3.823 1.00 27.55 90 THR A N 1
ATOM 727 C CA . THR A 1 90 ? 15.475 59.310 -3.657 1.00 27.55 90 THR A CA 1
ATOM 728 C C . THR A 1 90 ? 15.964 58.101 -2.841 1.00 27.55 90 THR A C 1
ATOM 730 O O . THR A 1 90 ? 15.714 58.008 -1.642 1.00 27.55 90 THR A O 1
ATOM 733 N N . GLY A 1 91 ? 16.865 57.331 -3.460 1.00 25.22 91 GLY A N 1
ATOM 734 C CA . GLY A 1 91 ? 17.861 56.484 -2.798 1.00 25.22 91 GLY A CA 1
ATOM 735 C C . GLY A 1 91 ? 18.847 55.913 -3.822 1.00 25.22 91 GLY A C 1
ATOM 736 O O . GLY A 1 91 ? 18.521 54.984 -4.548 1.00 25.22 91 GLY A O 1
ATOM 737 N N . ALA A 1 92 ? 20.026 56.523 -3.933 1.00 29.88 92 ALA A N 1
ATOM 738 C CA . ALA A 1 92 ? 21.054 56.226 -4.926 1.00 29.88 92 ALA A CA 1
ATOM 739 C C . ALA A 1 92 ? 21.576 54.776 -4.865 1.00 29.88 92 ALA A C 1
ATOM 741 O O . ALA A 1 92 ? 21.928 54.296 -3.790 1.00 29.88 92 ALA A O 1
ATOM 742 N N . PHE A 1 93 ? 21.757 54.129 -6.025 1.00 25.83 93 PHE A N 1
ATOM 743 C CA . PHE A 1 93 ? 22.652 52.976 -6.151 1.00 25.83 93 PHE A CA 1
ATOM 744 C C . PHE A 1 93 ? 23.787 53.256 -7.137 1.00 25.83 93 PHE A C 1
ATOM 746 O O . PHE A 1 93 ? 23.607 53.487 -8.331 1.00 25.83 93 PHE A O 1
ATOM 753 N N . SER A 1 94 ? 24.976 53.251 -6.545 1.00 31.50 94 SER A N 1
ATOM 754 C CA . SER A 1 94 ? 26.304 53.429 -7.112 1.00 31.50 94 SER A CA 1
ATOM 755 C C . SER A 1 94 ? 26.697 52.306 -8.085 1.00 31.50 94 SER A C 1
ATOM 757 O O . SER A 1 94 ? 26.503 51.127 -7.797 1.00 31.50 94 SER A O 1
ATOM 759 N N . LEU A 1 95 ? 27.267 52.709 -9.227 1.00 32.16 95 LEU A N 1
ATOM 760 C CA . LEU A 1 95 ? 28.441 52.208 -9.981 1.00 32.16 95 LEU A CA 1
ATOM 761 C C . LEU A 1 95 ? 29.187 50.903 -9.560 1.00 32.16 95 LEU A C 1
ATOM 763 O O . LEU A 1 95 ? 30.394 50.792 -9.767 1.00 32.16 95 LEU A O 1
ATOM 767 N N . LYS A 1 96 ? 28.515 49.857 -9.061 1.00 31.27 96 LYS A N 1
ATOM 768 C CA . LYS A 1 96 ? 29.117 48.530 -8.776 1.00 31.27 96 LYS A CA 1
ATOM 769 C C . LYS A 1 96 ? 28.733 47.414 -9.757 1.00 31.27 96 LYS A C 1
ATOM 771 O O . LYS A 1 96 ? 29.314 46.334 -9.696 1.00 31.27 96 LYS A O 1
ATOM 776 N N . ALA A 1 97 ? 27.838 47.663 -10.712 1.00 33.88 97 ALA A N 1
ATOM 777 C CA . ALA A 1 97 ? 27.326 46.616 -11.606 1.00 33.88 97 ALA A CA 1
ATOM 778 C C . ALA A 1 97 ? 28.246 46.250 -12.793 1.00 33.88 97 ALA A C 1
ATOM 780 O O . ALA A 1 97 ? 27.982 45.270 -13.483 1.00 33.88 97 ALA A O 1
ATOM 781 N N . TRP A 1 98 ? 29.346 46.976 -13.029 1.00 28.72 98 TRP A N 1
ATOM 782 C CA . TRP A 1 98 ? 30.237 46.716 -14.176 1.00 28.72 98 TRP A CA 1
ATOM 783 C C . TRP A 1 98 ? 31.484 45.867 -13.871 1.00 28.72 98 TRP A C 1
ATOM 785 O O . TRP A 1 98 ? 32.157 45.441 -14.800 1.00 28.72 98 TRP A O 1
ATOM 795 N N . ARG A 1 99 ? 31.783 45.545 -12.600 1.00 30.06 99 ARG A N 1
ATOM 796 C CA . ARG A 1 99 ? 32.926 44.667 -12.240 1.00 30.06 99 ARG A CA 1
ATOM 797 C C . ARG A 1 99 ? 32.571 43.191 -12.032 1.00 30.06 99 ARG A C 1
ATOM 799 O O . ARG A 1 99 ? 33.472 42.368 -11.920 1.00 30.06 99 ARG A O 1
ATOM 806 N N . VAL A 1 100 ? 31.289 42.829 -12.004 1.00 33.59 100 VAL A N 1
ATOM 807 C CA . VAL A 1 100 ? 30.861 41.451 -11.685 1.00 33.59 100 VAL A CA 1
ATOM 808 C C . VAL A 1 100 ? 30.892 40.525 -12.913 1.00 33.59 100 VAL A C 1
ATOM 810 O O . VAL A 1 100 ? 31.101 39.326 -12.770 1.00 33.59 100 VAL A O 1
ATOM 813 N N . ALA A 1 101 ? 30.807 41.060 -14.136 1.00 37.44 101 ALA A N 1
ATOM 814 C CA . ALA A 1 101 ? 30.774 40.245 -15.358 1.00 37.44 101 ALA A CA 1
ATOM 815 C C . ALA A 1 101 ? 32.152 39.720 -15.832 1.00 37.44 101 ALA A C 1
ATOM 817 O O . ALA A 1 101 ? 32.215 38.744 -16.582 1.00 37.44 101 ALA A O 1
ATOM 818 N N . GLU A 1 102 ? 33.269 40.320 -15.402 1.00 40.16 102 GLU A N 1
ATOM 819 C CA . GLU A 1 102 ? 34.622 39.864 -15.781 1.00 40.16 102 GLU A CA 1
ATOM 820 C C . GLU A 1 102 ? 35.210 38.807 -14.836 1.00 40.16 102 GLU A C 1
ATOM 822 O O . GLU A 1 102 ? 36.032 37.988 -15.260 1.00 40.16 102 GLU A O 1
ATOM 827 N N . LEU A 1 103 ? 34.739 38.752 -13.586 1.00 39.72 103 LEU A N 1
ATOM 828 C CA . LEU A 1 103 ? 35.171 37.766 -12.587 1.00 39.72 103 LEU A CA 1
ATOM 829 C C . LEU A 1 103 ? 34.675 36.338 -12.893 1.00 39.72 103 LEU A C 1
ATOM 831 O O . LEU A 1 103 ? 35.361 35.365 -12.574 1.00 39.72 103 LEU A O 1
ATOM 835 N N . ASP A 1 104 ? 33.563 36.202 -13.614 1.00 53.50 104 ASP A N 1
ATOM 836 C CA . ASP A 1 104 ? 32.922 34.909 -13.886 1.00 53.50 104 ASP A CA 1
ATOM 837 C C . ASP A 1 104 ? 33.613 34.114 -15.024 1.00 53.50 104 ASP A C 1
ATOM 839 O O . ASP A 1 104 ? 33.773 32.890 -14.988 1.00 53.50 104 ASP A O 1
ATOM 843 N N . ARG A 1 105 ? 34.185 34.806 -16.023 1.00 46.97 105 ARG A N 1
ATOM 844 C CA . ARG A 1 105 ? 34.947 34.145 -17.107 1.00 46.97 105 ARG A CA 1
ATOM 845 C C . ARG A 1 105 ? 36.262 33.537 -16.633 1.00 46.97 105 ARG A C 1
ATOM 847 O O . ARG A 1 105 ? 36.681 32.507 -17.171 1.00 46.97 105 ARG A O 1
ATOM 854 N N . ALA A 1 106 ? 36.937 34.176 -15.680 1.00 57.38 106 ALA A N 1
ATOM 855 C CA . ALA A 1 106 ? 38.198 33.681 -15.136 1.00 57.38 106 ALA A CA 1
ATOM 856 C C . ALA A 1 106 ? 37.970 32.422 -14.286 1.00 57.38 106 ALA A C 1
ATOM 858 O O . ALA A 1 106 ? 38.679 31.426 -14.465 1.00 57.38 106 ALA A O 1
ATOM 859 N N . GLN A 1 107 ? 36.923 32.424 -13.454 1.00 55.81 107 GLN A N 1
ATOM 860 C CA . GLN A 1 107 ? 36.516 31.263 -12.662 1.00 55.81 107 GLN A CA 1
ATOM 861 C C . GLN A 1 107 ? 36.042 30.103 -13.548 1.00 55.81 107 GLN A C 1
ATOM 863 O O . GLN A 1 107 ? 36.527 28.980 -13.391 1.00 55.81 107 GLN A O 1
ATOM 868 N N . CYS A 1 108 ? 35.229 30.367 -14.577 1.00 45.88 108 CYS A N 1
ATOM 869 C CA . CYS A 1 108 ? 34.824 29.343 -15.543 1.00 45.88 108 CYS A CA 1
ATOM 870 C C . CYS A 1 108 ? 36.023 28.715 -16.284 1.00 45.88 108 CYS A C 1
ATOM 872 O O . CYS A 1 108 ? 36.096 27.492 -16.445 1.00 45.88 108 CYS A O 1
ATOM 874 N N . LYS A 1 109 ? 37.015 29.517 -16.702 1.00 62.66 109 LYS A N 1
ATOM 875 C CA . LYS A 1 109 ? 38.244 29.004 -17.341 1.00 62.66 109 LYS A CA 1
ATOM 876 C C . LYS A 1 109 ? 39.094 28.170 -16.376 1.00 62.66 109 LYS A C 1
ATOM 878 O O . LYS A 1 109 ? 39.628 27.135 -16.787 1.00 62.66 109 LYS A O 1
ATOM 883 N N . ALA A 1 110 ? 39.196 28.576 -15.110 1.00 70.56 110 ALA A N 1
ATOM 884 C CA . ALA A 1 110 ? 39.903 27.820 -14.077 1.00 70.56 110 ALA A CA 1
ATOM 885 C C . ALA A 1 110 ? 39.227 26.467 -13.800 1.00 70.56 110 ALA A C 1
ATOM 887 O O . ALA A 1 110 ? 39.904 25.438 -13.733 1.00 70.56 110 ALA A O 1
ATOM 888 N N . MET A 1 111 ? 37.893 26.438 -13.755 1.00 53.19 111 MET A N 1
ATOM 889 C CA . MET A 1 111 ? 37.114 25.222 -13.518 1.00 53.19 111 MET A CA 1
ATOM 890 C C . MET A 1 111 ? 37.236 24.225 -14.682 1.00 53.19 111 MET A C 1
ATOM 892 O O . MET A 1 111 ? 37.470 23.032 -14.473 1.00 53.19 111 MET A O 1
ATOM 896 N N . VAL A 1 112 ? 37.199 24.708 -15.930 1.00 57.53 112 VAL A N 1
ATOM 897 C CA . VAL A 1 112 ? 37.426 23.872 -17.125 1.00 57.53 112 VAL A CA 1
ATOM 898 C C . VAL A 1 112 ? 38.856 23.314 -17.164 1.00 57.53 112 VAL A C 1
ATOM 900 O O . VAL A 1 112 ? 39.053 22.151 -17.535 1.00 57.53 112 VAL A O 1
ATOM 903 N N . LYS A 1 113 ? 39.859 24.098 -16.741 1.00 69.88 113 LYS A N 1
ATOM 904 C CA . LYS A 1 113 ? 41.252 23.637 -16.617 1.00 69.88 113 LYS A CA 1
ATOM 905 C C . LYS A 1 113 ? 41.385 22.547 -15.546 1.00 69.88 113 LYS A C 1
ATOM 907 O O . LYS A 1 113 ? 41.921 21.480 -15.840 1.00 69.88 113 LYS A O 1
ATOM 912 N N . ALA A 1 114 ? 40.790 22.742 -14.368 1.00 66.50 114 ALA A N 1
ATOM 913 C CA . ALA A 1 114 ? 40.789 21.757 -13.284 1.00 66.50 114 ALA A CA 1
ATOM 914 C C . ALA A 1 114 ? 40.130 20.424 -13.694 1.00 66.50 114 ALA A C 1
ATOM 916 O O . ALA A 1 114 ? 40.655 19.342 -13.409 1.00 66.50 114 ALA A O 1
ATOM 917 N N . LEU A 1 115 ? 39.021 20.479 -14.439 1.00 51.38 115 LEU A N 1
ATOM 918 C CA . LEU A 1 115 ? 38.355 19.287 -14.976 1.00 51.38 115 LEU A CA 1
ATOM 919 C C . LEU A 1 115 ? 39.216 18.551 -16.015 1.00 51.38 115 LEU A C 1
ATOM 921 O O . LEU A 1 115 ? 39.238 17.312 -16.044 1.00 51.38 115 LEU A O 1
ATOM 925 N N . ARG A 1 116 ? 39.961 19.284 -16.854 1.00 63.53 116 ARG A N 1
ATOM 926 C CA . ARG A 1 116 ? 40.887 18.704 -17.840 1.00 63.53 116 ARG A CA 1
ATOM 927 C C . ARG A 1 116 ? 42.074 18.017 -17.150 1.00 63.53 116 ARG A C 1
ATOM 929 O O . ARG A 1 116 ? 42.379 16.869 -17.489 1.00 63.53 116 ARG A O 1
ATOM 936 N N . ASP A 1 117 ? 42.644 18.641 -16.124 1.00 72.44 117 ASP A N 1
ATOM 937 C CA . ASP A 1 117 ? 43.774 18.102 -15.357 1.00 72.44 117 ASP A CA 1
ATOM 938 C C . ASP A 1 117 ? 43.375 16.860 -14.545 1.00 72.44 117 ASP A C 1
ATOM 940 O O . ASP A 1 117 ? 44.105 15.863 -14.496 1.00 72.44 117 ASP A O 1
ATOM 944 N N . ASN A 1 118 ? 42.165 16.846 -13.974 1.00 58.28 118 ASN A N 1
ATOM 945 C CA . ASN A 1 118 ? 41.634 15.681 -13.264 1.00 58.28 118 ASN A CA 1
ATOM 946 C C . ASN A 1 118 ? 41.400 14.492 -14.222 1.00 58.28 118 ASN A C 1
ATOM 948 O O . ASN A 1 118 ? 41.701 13.333 -13.909 1.00 58.28 118 ASN A O 1
ATOM 952 N N . LYS A 1 119 ? 40.955 14.767 -15.456 1.00 57.16 119 LYS A N 1
ATOM 953 C CA . LYS A 1 119 ? 40.800 13.750 -16.510 1.00 57.16 119 LYS A CA 1
ATOM 954 C C . LYS A 1 119 ? 42.149 13.171 -16.955 1.00 57.16 119 LYS A C 1
ATOM 956 O O . LYS A 1 119 ? 42.242 11.959 -17.187 1.00 57.16 119 LYS A O 1
ATOM 961 N N . GLU A 1 120 ? 43.204 13.982 -17.030 1.00 67.44 120 GLU A N 1
ATOM 962 C CA . GLU A 1 120 ? 44.566 13.499 -17.292 1.00 67.44 120 GLU A CA 1
ATOM 963 C C . GLU A 1 120 ? 45.143 12.679 -16.136 1.00 67.44 120 GLU A C 1
ATOM 965 O O . GLU A 1 120 ? 45.704 11.602 -16.376 1.00 67.44 120 GLU A O 1
ATOM 970 N N . LYS A 1 121 ? 44.947 13.113 -14.884 1.00 66.12 121 LYS A N 1
ATOM 971 C CA . LYS A 1 121 ? 45.347 12.348 -13.691 1.00 66.12 121 LYS A CA 1
ATOM 972 C C . LYS A 1 121 ? 44.663 10.976 -13.659 1.00 66.12 121 LYS A C 1
ATOM 974 O O . LYS A 1 121 ? 45.343 9.961 -13.481 1.00 66.12 121 LYS A O 1
ATOM 979 N N . LYS A 1 122 ? 43.358 10.896 -13.960 1.00 55.62 122 LYS A N 1
ATOM 980 C CA . LYS A 1 122 ? 42.621 9.618 -14.082 1.00 55.62 122 LYS A CA 1
ATOM 981 C C . LYS A 1 122 ? 43.155 8.733 -15.221 1.00 55.62 122 LYS A C 1
ATOM 983 O O . LYS A 1 122 ? 43.285 7.519 -15.041 1.00 55.62 122 LYS A O 1
ATOM 988 N N . LYS A 1 123 ? 43.542 9.309 -16.369 1.00 60.50 123 LYS A N 1
ATOM 989 C CA . LYS A 1 123 ? 44.187 8.565 -17.475 1.00 60.50 123 LYS A CA 1
ATOM 990 C C . LYS A 1 123 ? 45.579 8.036 -17.100 1.00 60.50 123 LYS A C 1
ATOM 992 O O . LYS A 1 123 ? 45.883 6.881 -17.408 1.00 60.50 123 LYS A O 1
ATOM 997 N N . LYS A 1 124 ? 46.408 8.831 -16.411 1.00 64.69 124 LYS A N 1
ATOM 998 C CA . LYS A 1 124 ? 47.732 8.409 -15.912 1.00 64.69 124 LYS A CA 1
ATOM 999 C C . LYS A 1 124 ? 47.605 7.309 -14.849 1.00 64.69 124 LYS A C 1
ATOM 1001 O O . LYS A 1 124 ? 48.332 6.317 -14.928 1.00 64.69 124 LYS A O 1
ATOM 1006 N N . LYS A 1 125 ? 46.624 7.408 -13.938 1.00 57.38 125 LYS A N 1
ATOM 1007 C CA . LYS A 1 125 ? 46.325 6.372 -12.930 1.00 57.38 125 LYS A CA 1
ATOM 1008 C C . LYS A 1 125 ? 45.916 5.052 -13.597 1.00 57.38 125 LYS A C 1
ATOM 1010 O O . LYS A 1 125 ? 46.526 4.035 -13.284 1.00 57.38 125 LYS A O 1
ATOM 1015 N N . LYS A 1 126 ? 45.024 5.081 -14.605 1.00 51.78 126 LYS A N 1
ATOM 1016 C CA . LYS A 1 126 ? 44.651 3.902 -15.426 1.00 51.78 126 LYS A CA 1
ATOM 1017 C C . LYS A 1 126 ? 45.828 3.295 -16.206 1.00 51.78 126 LYS A C 1
ATOM 1019 O O . LYS A 1 126 ? 45.912 2.073 -16.324 1.00 51.78 126 LYS A O 1
ATOM 1024 N N . LYS A 1 127 ? 46.751 4.112 -16.735 1.00 55.72 127 LYS A N 1
ATOM 1025 C CA . LYS A 1 127 ? 47.975 3.613 -17.398 1.00 55.72 127 LYS A CA 1
ATOM 1026 C C . LYS A 1 127 ? 48.925 2.929 -16.405 1.00 55.72 127 LYS A C 1
ATOM 1028 O O . LYS A 1 127 ? 49.439 1.862 -16.733 1.00 55.72 127 LYS A O 1
ATOM 1033 N N . LYS A 1 128 ? 49.107 3.472 -15.192 1.00 56.12 128 LYS A N 1
ATOM 1034 C CA . LYS A 1 128 ? 49.908 2.831 -14.129 1.00 56.12 128 LYS A CA 1
ATOM 1035 C C . LYS A 1 128 ? 49.300 1.498 -13.671 1.00 56.12 128 LYS A C 1
ATOM 1037 O O . LYS A 1 128 ? 50.036 0.522 -13.570 1.00 56.12 128 LYS A O 1
ATOM 1042 N N . THR A 1 129 ? 47.976 1.401 -13.501 1.00 50.69 129 THR A N 1
ATOM 1043 C CA . THR A 1 129 ? 47.308 0.125 -13.148 1.00 50.69 129 THR A CA 1
ATOM 1044 C C . THR A 1 129 ? 47.420 -0.921 -14.258 1.00 50.69 129 THR A C 1
ATOM 1046 O O . THR A 1 129 ? 47.665 -2.091 -13.972 1.00 50.69 129 THR A O 1
ATOM 1049 N N . LYS A 1 130 ? 47.327 -0.518 -15.535 1.00 45.34 130 LYS A N 1
ATOM 1050 C CA . LYS A 1 130 ? 47.572 -1.426 -16.672 1.00 45.34 130 LYS A CA 1
ATOM 1051 C C . LYS A 1 130 ? 49.028 -1.896 -16.764 1.00 45.34 130 LYS A C 1
ATOM 1053 O O . LYS A 1 130 ? 49.255 -3.025 -17.186 1.00 45.34 130 LYS A O 1
ATOM 1058 N N . LYS A 1 131 ? 50.004 -1.065 -16.376 1.00 44.81 131 LYS A N 1
ATOM 1059 C CA . LYS A 1 131 ? 51.429 -1.441 -16.360 1.00 44.81 131 LYS A CA 1
ATOM 1060 C C . LYS A 1 131 ? 51.738 -2.414 -15.209 1.00 44.81 131 LYS A C 1
ATOM 1062 O O . LYS A 1 131 ? 52.408 -3.407 -15.451 1.00 44.81 131 LYS A O 1
ATOM 1067 N N . LYS A 1 132 ? 51.138 -2.206 -14.025 1.00 43.25 132 LYS A N 1
ATOM 1068 C CA . LYS A 1 132 ? 51.244 -3.106 -12.855 1.00 43.25 132 LYS A CA 1
ATOM 1069 C C . LYS A 1 132 ? 50.603 -4.486 -13.095 1.00 43.25 132 LYS A C 1
ATOM 1071 O O . LYS A 1 132 ? 51.151 -5.493 -12.672 1.00 43.25 132 LYS A O 1
ATOM 1076 N N . LYS A 1 133 ? 49.492 -4.556 -13.847 1.00 44.84 133 LYS A N 1
ATOM 1077 C CA . LYS A 1 133 ? 48.883 -5.838 -14.265 1.00 44.84 133 LYS A CA 1
ATOM 1078 C C . LYS A 1 133 ? 49.678 -6.586 -15.344 1.00 44.84 133 LYS A C 1
ATOM 1080 O O . LYS A 1 133 ? 49.549 -7.794 -15.439 1.00 44.84 133 LYS A O 1
ATOM 1085 N N . LYS A 1 134 ? 50.499 -5.899 -16.150 1.00 40.00 134 LYS A N 1
ATOM 1086 C CA . LYS A 1 134 ? 51.356 -6.552 -17.159 1.00 40.00 134 LYS A CA 1
ATOM 1087 C C . LYS A 1 134 ? 52.676 -7.085 -16.591 1.00 40.00 134 LYS A C 1
ATOM 1089 O O . LYS A 1 134 ? 53.216 -8.018 -17.169 1.00 40.00 134 LYS A O 1
ATOM 1094 N N . SER A 1 135 ? 53.179 -6.531 -15.485 1.00 42.09 135 SER A N 1
ATOM 1095 C CA . SER A 1 135 ? 54.380 -7.043 -14.806 1.00 42.09 135 SER A CA 1
ATOM 1096 C C . SER A 1 135 ? 54.103 -8.249 -13.901 1.00 42.09 135 SER A C 1
ATOM 1098 O O . SER A 1 135 ? 55.015 -9.017 -13.648 1.00 42.09 135 SER A O 1
ATOM 1100 N N . ALA A 1 136 ? 52.856 -8.458 -13.461 1.00 42.03 136 ALA A N 1
ATOM 1101 C CA . ALA A 1 136 ? 52.466 -9.611 -12.638 1.00 42.03 136 ALA A CA 1
ATOM 1102 C C . ALA A 1 136 ? 52.247 -10.918 -13.435 1.00 42.03 136 ALA A C 1
ATOM 1104 O O . ALA A 1 136 ? 52.004 -11.958 -12.841 1.00 42.03 136 ALA A O 1
ATOM 1105 N N . CYS A 1 137 ? 52.333 -10.884 -14.771 1.00 35.38 137 CYS A N 1
ATOM 1106 C CA . CYS A 1 137 ? 52.135 -12.058 -15.637 1.00 35.38 137 CYS A CA 1
ATOM 1107 C C . CYS A 1 137 ? 53.441 -12.605 -16.243 1.00 35.38 137 CYS A C 1
ATOM 1109 O O . CYS A 1 137 ? 53.396 -13.312 -17.247 1.00 35.38 137 CYS A O 1
ATOM 1111 N N . ARG A 1 138 ? 54.608 -12.256 -15.686 1.00 37.75 138 ARG A N 1
ATOM 1112 C CA . ARG A 1 138 ? 55.903 -12.840 -16.074 1.00 37.75 138 ARG A CA 1
ATOM 1113 C C . ARG A 1 138 ? 56.765 -13.085 -14.828 1.00 37.75 138 ARG A C 1
ATOM 1115 O O . ARG A 1 138 ? 57.439 -12.172 -14.370 1.00 37.75 138 ARG A O 1
ATOM 1122 N N . GLY A 1 139 ? 56.710 -14.310 -14.306 1.00 28.28 139 GLY A N 1
ATOM 1123 C CA . GLY A 1 139 ? 57.558 -14.872 -13.243 1.00 28.28 139 GLY A CA 1
ATOM 1124 C C . GLY A 1 139 ? 57.354 -16.401 -13.177 1.00 28.28 139 GLY A C 1
ATOM 1125 O O . GLY A 1 139 ? 56.263 -16.839 -13.542 1.00 28.28 139 GLY A O 1
ATOM 1126 N N . PRO A 1 140 ? 58.384 -17.207 -12.846 1.00 35.47 140 PRO A N 1
ATOM 1127 C CA . PRO A 1 140 ? 58.557 -18.566 -13.371 1.00 35.47 140 PRO A CA 1
ATOM 1128 C C . PRO A 1 140 ? 57.826 -19.672 -12.592 1.00 35.47 140 PRO A C 1
ATOM 1130 O O . PRO A 1 140 ? 57.496 -19.530 -11.419 1.00 35.47 140 PRO A O 1
ATOM 1133 N N . VAL A 1 141 ? 57.608 -20.785 -13.298 1.00 35.41 141 VAL A N 1
ATOM 1134 C CA . VAL A 1 141 ? 57.063 -22.067 -12.825 1.00 35.41 141 VAL A CA 1
ATOM 1135 C C . VAL A 1 141 ? 58.055 -22.742 -11.871 1.00 35.41 141 VAL A C 1
ATOM 1137 O O . VAL A 1 141 ? 59.225 -22.880 -12.222 1.00 35.41 141 VAL A O 1
ATOM 1140 N N . ALA A 1 142 ? 57.581 -23.207 -10.712 1.00 29.03 142 ALA A N 1
ATOM 1141 C CA . ALA A 1 142 ? 58.317 -24.100 -9.819 1.00 29.03 142 ALA A CA 1
ATOM 1142 C C . ALA A 1 142 ? 57.447 -25.312 -9.443 1.00 29.03 142 ALA A C 1
ATOM 1144 O O . ALA A 1 142 ? 56.265 -25.169 -9.128 1.00 29.03 142 ALA A O 1
ATOM 1145 N N . LEU A 1 143 ? 58.065 -26.490 -9.549 1.00 30.95 143 LEU A N 1
ATOM 1146 C CA . LEU A 1 143 ? 57.554 -27.824 -9.239 1.00 30.95 143 LEU A CA 1
ATOM 1147 C C . LEU A 1 143 ? 57.231 -28.003 -7.748 1.00 30.95 143 LEU A C 1
ATOM 1149 O O . LEU A 1 143 ? 57.959 -27.496 -6.899 1.00 30.95 143 LEU A O 1
ATOM 1153 N N . ALA A 1 144 ? 56.238 -28.842 -7.443 1.00 28.50 144 ALA A N 1
ATOM 1154 C CA . ALA A 1 144 ? 56.106 -29.499 -6.144 1.00 28.50 144 ALA A CA 1
ATOM 1155 C C . ALA A 1 144 ? 55.787 -30.991 -6.348 1.00 28.50 144 ALA A C 1
ATOM 1157 O O . ALA A 1 144 ? 54.858 -31.345 -7.075 1.00 28.50 144 ALA A O 1
ATOM 1158 N N . GLN A 1 145 ? 56.629 -31.835 -5.749 1.00 28.47 145 GLN A N 1
ATOM 1159 C CA . GLN A 1 145 ? 56.617 -33.299 -5.770 1.00 28.47 145 GLN A CA 1
ATOM 1160 C C . GLN A 1 145 ? 55.678 -33.895 -4.705 1.00 28.47 145 GLN A C 1
ATOM 1162 O O . GLN A 1 145 ? 55.339 -33.253 -3.715 1.00 28.47 145 GLN A O 1
ATOM 1167 N N . CYS A 1 146 ? 55.295 -35.151 -4.949 1.00 26.98 146 CYS A N 1
ATOM 1168 C CA . CYS A 1 146 ? 54.470 -36.052 -4.142 1.00 26.98 146 CYS A CA 1
ATOM 1169 C C . CYS A 1 146 ? 55.089 -36.480 -2.796 1.00 26.98 146 CYS A C 1
ATOM 1171 O O . CYS A 1 146 ? 56.308 -36.590 -2.705 1.00 26.98 146 CYS A O 1
ATOM 1173 N N . ALA A 1 147 ? 54.239 -36.913 -1.848 1.00 27.08 147 ALA A N 1
ATOM 1174 C CA . ALA A 1 147 ? 54.514 -38.034 -0.932 1.00 27.08 147 ALA A CA 1
ATOM 1175 C C . ALA A 1 147 ? 53.226 -38.572 -0.246 1.00 27.08 147 ALA A C 1
ATOM 1177 O O . ALA A 1 147 ? 52.523 -37.797 0.388 1.00 27.08 147 ALA A O 1
ATOM 1178 N N . HIS A 1 148 ? 52.982 -39.887 -0.422 1.00 30.02 148 HIS A N 1
ATOM 1179 C CA . HIS A 1 148 ? 52.394 -40.938 0.459 1.00 30.02 148 HIS A CA 1
ATOM 1180 C C . HIS A 1 148 ? 51.147 -40.655 1.344 1.00 30.02 148 HIS A C 1
ATOM 1182 O O . HIS A 1 148 ? 51.049 -39.616 1.969 1.00 30.02 148 HIS A O 1
ATOM 1188 N N . GLY A 1 149 ? 50.167 -41.550 1.546 1.00 24.84 149 GLY A N 1
ATOM 1189 C CA . GLY A 1 149 ? 50.026 -42.981 1.264 1.00 24.84 149 GLY A CA 1
ATOM 1190 C C . GLY A 1 149 ? 48.633 -43.510 1.694 1.00 24.84 149 GLY A C 1
ATOM 1191 O O . GLY A 1 149 ? 47.921 -42.877 2.466 1.00 24.84 149 GLY A O 1
ATOM 1192 N N . LEU A 1 150 ? 48.266 -44.658 1.119 1.00 27.59 150 LEU A N 1
ATOM 1193 C CA . LEU A 1 150 ? 47.094 -45.535 1.346 1.00 27.59 150 LEU A CA 1
ATOM 1194 C C . LEU A 1 150 ? 47.160 -46.253 2.733 1.00 27.59 150 LEU A C 1
ATOM 1196 O O . LEU A 1 150 ? 48.244 -46.205 3.315 1.00 27.59 150 LEU A O 1
ATOM 1200 N N . PRO A 1 151 ? 46.110 -46.950 3.266 1.00 36.88 151 PRO A N 1
ATOM 1201 C CA . PRO A 1 151 ? 45.294 -47.929 2.526 1.00 36.88 151 PRO A CA 1
ATOM 1202 C C . PRO A 1 151 ? 43.795 -48.081 2.859 1.00 36.88 151 PRO A C 1
ATOM 1204 O O . PRO A 1 151 ? 43.267 -47.611 3.860 1.00 36.88 151 PRO A O 1
ATOM 1207 N N . ALA A 1 152 ? 43.134 -48.804 1.950 1.00 29.38 152 ALA A N 1
ATOM 1208 C CA . ALA A 1 152 ? 41.776 -49.323 2.034 1.00 29.38 152 ALA A CA 1
ATOM 1209 C C . ALA A 1 152 ? 41.748 -50.741 2.638 1.00 29.38 152 ALA A C 1
ATOM 1211 O O . ALA A 1 152 ? 42.681 -51.517 2.427 1.00 29.38 152 ALA A O 1
ATOM 1212 N N . GLY A 1 153 ? 40.638 -51.105 3.291 1.00 26.05 153 GLY A N 1
ATOM 1213 C CA . GLY A 1 153 ? 40.336 -52.485 3.680 1.00 26.05 153 GLY A CA 1
ATOM 1214 C C . GLY A 1 153 ? 38.981 -52.659 4.383 1.00 26.05 153 GLY A C 1
ATOM 1215 O O . GLY A 1 153 ? 38.801 -52.156 5.480 1.00 26.05 153 GLY A O 1
ATOM 1216 N N . ALA A 1 154 ? 38.099 -53.438 3.741 1.00 26.28 154 ALA A N 1
ATOM 1217 C CA . ALA A 1 154 ? 36.982 -54.233 4.284 1.00 26.28 154 ALA A CA 1
ATOM 1218 C C . ALA A 1 154 ? 35.756 -53.532 4.925 1.00 26.28 154 ALA A C 1
ATOM 1220 O O . ALA A 1 154 ? 35.821 -53.027 6.035 1.00 26.28 154 ALA A O 1
ATOM 1221 N N . LEU A 1 155 ? 34.572 -53.667 4.306 1.00 27.27 155 LEU A N 1
ATOM 1222 C CA . LEU A 1 155 ? 33.616 -54.736 4.650 1.00 27.27 155 LEU A CA 1
ATOM 1223 C C . LEU A 1 155 ? 32.456 -54.803 3.637 1.00 27.27 155 LEU A C 1
ATOM 1225 O O . LEU A 1 155 ? 32.015 -53.803 3.080 1.00 27.27 155 LEU A O 1
ATOM 1229 N N . CYS A 1 156 ? 31.999 -56.027 3.394 1.00 24.30 156 CYS A N 1
ATOM 1230 C CA . CYS A 1 156 ? 30.964 -56.429 2.450 1.00 24.30 156 CYS A CA 1
ATOM 1231 C C . CYS A 1 156 ? 29.702 -56.866 3.215 1.00 24.30 156 CYS A C 1
ATOM 1233 O O . CYS A 1 156 ? 29.831 -57.383 4.322 1.00 24.30 156 CYS A O 1
ATOM 1235 N N . SER A 1 157 ? 28.541 -56.801 2.541 1.00 25.58 157 SER A N 1
ATOM 1236 C CA . SER A 1 157 ? 27.274 -57.517 2.825 1.00 25.58 157 SER A CA 1
ATOM 1237 C C . SER A 1 157 ? 26.509 -57.043 4.078 1.00 25.58 157 SER A C 1
ATOM 1239 O O . SER A 1 157 ? 27.111 -56.785 5.105 1.00 25.58 157 SER A O 1
ATOM 1241 N N . GLN A 1 158 ? 25.191 -56.814 4.091 1.00 27.83 158 GLN A N 1
ATOM 1242 C CA . GLN A 1 158 ? 24.049 -57.716 3.855 1.00 27.83 158 GLN A CA 1
ATOM 1243 C C . GLN A 1 158 ? 22.793 -56.848 4.205 1.00 27.83 158 GLN A C 1
ATOM 1245 O O . GLN A 1 158 ? 22.875 -56.058 5.136 1.00 27.83 158 GLN A O 1
ATOM 1250 N N . ILE A 1 159 ? 21.663 -56.773 3.488 1.00 27.36 159 ILE A N 1
ATOM 1251 C CA . ILE A 1 159 ? 20.525 -57.712 3.465 1.00 27.36 159 ILE A CA 1
ATOM 1252 C C . ILE A 1 159 ? 19.435 -57.103 2.560 1.00 27.36 159 ILE A C 1
ATOM 1254 O O . ILE A 1 159 ? 19.092 -55.928 2.672 1.00 27.36 159 ILE A O 1
ATOM 1258 N N . ALA A 1 160 ? 18.873 -57.940 1.689 1.00 26.67 160 ALA A N 1
ATOM 1259 C CA . ALA A 1 160 ? 17.605 -57.742 0.992 1.00 26.67 160 ALA A CA 1
ATOM 1260 C C . ALA A 1 160 ? 16.513 -58.617 1.641 1.00 26.67 160 ALA A C 1
ATOM 1262 O O . ALA A 1 160 ? 16.857 -59.634 2.247 1.00 26.67 160 ALA A O 1
ATOM 1263 N N . ARG A 1 161 ? 15.234 -58.266 1.390 1.00 26.19 161 ARG A N 1
ATOM 1264 C CA . ARG A 1 161 ? 13.925 -58.844 1.830 1.00 26.19 161 ARG A CA 1
ATOM 1265 C C . ARG A 1 161 ? 13.230 -57.891 2.808 1.00 26.19 161 ARG A C 1
ATOM 1267 O O . ARG A 1 161 ? 13.875 -57.407 3.718 1.00 26.19 161 ARG A O 1
ATOM 1274 N N . ALA A 1 162 ? 11.941 -57.578 2.742 1.00 26.28 162 ALA A N 1
ATOM 1275 C CA . ALA A 1 162 ? 10.771 -57.963 1.946 1.00 26.28 162 ALA A CA 1
ATOM 1276 C C . ALA A 1 162 ? 9.769 -56.767 2.096 1.00 26.28 162 ALA A C 1
ATOM 1278 O O . ALA A 1 162 ? 10.057 -55.856 2.857 1.00 26.28 162 ALA A O 1
ATOM 1279 N N . GLN A 1 163 ? 8.621 -56.589 1.445 1.00 28.17 163 GLN A N 1
ATOM 1280 C CA . GLN A 1 163 ? 7.526 -57.481 1.089 1.00 28.17 163 GLN A CA 1
ATOM 1281 C C . GLN A 1 163 ? 6.661 -56.772 0.028 1.00 28.17 163 GLN A C 1
ATOM 1283 O O . GLN A 1 163 ? 6.411 -55.573 0.110 1.00 28.17 163 GLN A O 1
ATOM 1288 N N . ALA A 1 164 ? 6.173 -57.543 -0.940 1.00 25.17 164 ALA A N 1
ATOM 1289 C CA . ALA A 1 164 ? 5.054 -57.186 -1.800 1.00 25.17 164 ALA A CA 1
ATOM 1290 C C . ALA A 1 164 ? 3.749 -57.673 -1.157 1.00 25.17 164 ALA A C 1
ATOM 1292 O O . ALA A 1 164 ? 3.730 -58.806 -0.670 1.00 25.17 164 ALA A O 1
ATOM 1293 N N . ARG A 1 165 ? 2.678 -56.863 -1.200 1.00 27.77 165 ARG A N 1
ATOM 1294 C CA . ARG A 1 165 ? 1.251 -57.264 -1.143 1.00 27.77 165 ARG A CA 1
ATOM 1295 C C . ARG A 1 165 ? 0.327 -56.030 -1.328 1.00 27.77 165 ARG A C 1
ATOM 1297 O O . ARG A 1 165 ? 0.842 -54.919 -1.321 1.00 27.77 165 ARG A O 1
ATOM 1304 N N . PRO A 1 166 ? -0.971 -56.199 -1.653 1.00 31.89 166 PRO A N 1
ATOM 1305 C CA . PRO A 1 166 ? -1.483 -55.869 -2.985 1.00 31.89 166 PRO A CA 1
ATOM 1306 C C . PRO A 1 166 ? -2.598 -54.803 -3.003 1.00 31.89 166 PRO A C 1
ATOM 1308 O O . PRO A 1 166 ? -3.151 -54.425 -1.976 1.00 31.89 166 PRO A O 1
ATOM 1311 N N . HIS A 1 167 ? -2.951 -54.376 -4.220 1.00 30.48 167 HIS A N 1
ATOM 1312 C CA . HIS A 1 167 ? -4.099 -53.531 -4.560 1.00 30.48 167 HIS A CA 1
ATOM 1313 C C . HIS A 1 167 ? -5.421 -53.966 -3.896 1.00 30.48 167 HIS A C 1
ATOM 1315 O O . HIS A 1 167 ? -5.779 -55.145 -3.994 1.00 30.48 167 HIS A O 1
ATOM 1321 N N . PRO A 1 168 ? -6.222 -53.027 -3.359 1.00 31.67 168 PRO A N 1
ATOM 1322 C CA . PRO A 1 168 ? -7.616 -53.290 -3.052 1.00 31.67 168 PRO A CA 1
ATOM 1323 C C . PRO A 1 168 ? -8.487 -53.083 -4.301 1.00 31.67 168 PRO A C 1
ATOM 1325 O O . PRO A 1 168 ? -8.496 -52.020 -4.921 1.00 31.67 168 PRO A O 1
ATOM 1328 N N . ARG A 1 169 ? -9.242 -54.128 -4.656 1.00 29.23 169 ARG A N 1
ATOM 1329 C CA . ARG A 1 169 ? -10.461 -54.017 -5.464 1.00 29.23 169 ARG A CA 1
ATOM 1330 C C . ARG A 1 169 ? -11.527 -53.380 -4.579 1.00 29.23 169 ARG A C 1
ATOM 1332 O O . ARG A 1 169 ? -11.846 -53.956 -3.544 1.00 29.23 169 ARG A O 1
ATOM 1339 N N . PHE A 1 170 ? -12.099 -52.259 -5.005 1.00 29.58 170 PHE A N 1
ATOM 1340 C CA . PHE A 1 170 ? -13.360 -51.774 -4.457 1.00 29.58 170 PHE A CA 1
ATOM 1341 C C . PHE A 1 170 ? -14.445 -51.804 -5.527 1.00 29.58 170 PHE A C 1
ATOM 1343 O O . PHE A 1 170 ? -14.287 -51.333 -6.650 1.00 29.58 170 PHE A O 1
ATOM 1350 N N . SER A 1 171 ? -15.517 -52.469 -5.124 1.00 28.08 171 SER A N 1
ATOM 1351 C CA . SER A 1 171 ? -16.793 -52.690 -5.774 1.00 28.08 171 SER A CA 1
ATOM 1352 C C . SER A 1 171 ? -17.540 -51.388 -6.043 1.00 28.08 171 SER A C 1
ATOM 1354 O O . SER A 1 171 ? -17.721 -50.569 -5.145 1.00 28.08 171 SER A O 1
ATOM 1356 N N . THR A 1 172 ? -18.053 -51.252 -7.259 1.00 31.47 172 THR A N 1
ATOM 1357 C CA . THR A 1 172 ? -19.104 -50.299 -7.624 1.00 31.47 172 THR A CA 1
ATOM 1358 C C . THR A 1 172 ? -20.431 -50.690 -6.959 1.00 31.47 172 THR A C 1
ATOM 1360 O O . THR A 1 172 ? -20.859 -51.834 -7.144 1.00 31.47 172 THR A O 1
ATOM 1363 N N . PRO A 1 173 ? -21.136 -49.790 -6.254 1.00 32.44 173 PRO A N 1
ATOM 1364 C CA . PRO A 1 173 ? -22.546 -49.983 -5.950 1.00 32.44 173 PRO A CA 1
ATOM 1365 C C . PRO A 1 173 ? -23.375 -49.644 -7.195 1.00 32.44 173 PRO A C 1
ATOM 1367 O O . PRO A 1 173 ? -23.264 -48.551 -7.751 1.00 32.44 173 PRO A O 1
ATOM 1370 N N . ALA A 1 174 ? -24.213 -50.580 -7.632 1.00 30.08 174 ALA A N 1
ATOM 1371 C CA . ALA A 1 174 ? -25.280 -50.302 -8.581 1.00 30.08 174 ALA A CA 1
ATOM 1372 C C . ALA A 1 174 ? -26.367 -49.483 -7.865 1.00 30.08 174 ALA A C 1
ATOM 1374 O O . ALA A 1 174 ? -27.103 -50.013 -7.036 1.00 30.08 174 ALA A O 1
ATOM 1375 N N . LEU A 1 175 ? -26.457 -48.188 -8.169 1.00 29.77 175 LEU A N 1
ATOM 1376 C CA . LEU A 1 175 ? -27.612 -47.365 -7.818 1.00 29.77 175 LEU A CA 1
ATOM 1377 C C . LEU A 1 175 ? -28.731 -47.655 -8.823 1.00 29.77 175 LEU A C 1
ATOM 1379 O O . LEU A 1 175 ? -28.727 -47.163 -9.949 1.00 29.77 175 LEU A O 1
ATOM 1383 N N . SER A 1 176 ? -29.691 -48.477 -8.410 1.00 28.86 176 SER A N 1
ATOM 1384 C CA . SER A 1 176 ? -30.991 -48.592 -9.061 1.00 28.86 176 SER A CA 1
ATOM 1385 C C . SER A 1 176 ? -31.814 -47.339 -8.746 1.00 28.86 176 SER A C 1
ATOM 1387 O O . SER A 1 176 ? -32.417 -47.242 -7.678 1.00 28.86 176 SER A O 1
ATOM 1389 N N . PHE A 1 177 ? -31.843 -46.372 -9.661 1.00 28.28 177 PHE A N 1
ATOM 1390 C CA . PHE A 1 177 ? -32.822 -45.288 -9.610 1.00 28.28 177 PHE A CA 1
ATOM 1391 C C . PHE A 1 177 ? -34.161 -45.809 -10.142 1.00 28.28 177 PHE A C 1
ATOM 1393 O O . PHE A 1 177 ? -34.327 -46.025 -11.343 1.00 28.28 177 PHE A O 1
ATOM 1400 N N . SER A 1 178 ? -35.127 -46.027 -9.247 1.00 29.53 178 SER A N 1
ATOM 1401 C CA . SER A 1 178 ? -36.530 -46.152 -9.631 1.00 29.53 178 SER A CA 1
ATOM 1402 C C . SER A 1 178 ? -37.052 -44.761 -9.992 1.00 29.53 178 SER A C 1
ATOM 1404 O O . SER A 1 178 ? -37.270 -43.927 -9.114 1.00 29.53 178 SER A O 1
ATOM 1406 N N . LEU A 1 179 ? -37.252 -44.496 -11.281 1.00 29.25 179 LEU A N 1
ATOM 1407 C CA . LEU A 1 179 ? -38.010 -43.333 -11.737 1.00 29.25 179 LEU A CA 1
ATOM 1408 C C . LEU A 1 179 ? -39.492 -43.564 -11.423 1.00 29.25 179 LEU A C 1
ATOM 1410 O O . LEU A 1 179 ? -40.218 -44.215 -12.172 1.00 29.25 179 LEU A O 1
ATOM 1414 N N . SER A 1 180 ? -39.942 -43.032 -10.290 1.00 29.42 180 SER A N 1
ATOM 1415 C CA . SER A 1 180 ? -41.352 -42.758 -10.045 1.00 29.42 180 SER A CA 1
ATOM 1416 C C . SER A 1 180 ? -41.807 -41.681 -11.029 1.00 29.42 180 SER A C 1
ATOM 1418 O O . SER A 1 180 ? -41.358 -40.539 -10.960 1.00 29.42 180 SER A O 1
ATOM 1420 N N . ILE A 1 181 ? -42.681 -42.059 -11.962 1.00 35.22 181 ILE A N 1
ATOM 1421 C CA . ILE A 1 181 ? -43.357 -41.143 -12.882 1.00 35.22 181 ILE A CA 1
ATOM 1422 C C . ILE A 1 181 ? -44.307 -40.270 -12.055 1.00 35.22 181 ILE A C 1
ATOM 1424 O O . ILE A 1 181 ? -45.432 -40.664 -11.751 1.00 35.22 181 ILE A O 1
ATOM 1428 N N . THR A 1 182 ? -43.857 -39.080 -11.673 1.00 34.25 182 THR A N 1
ATOM 1429 C CA . THR A 1 182 ? -44.733 -38.005 -11.205 1.00 34.25 182 THR A CA 1
ATOM 1430 C C . THR A 1 182 ? -45.161 -37.156 -12.399 1.00 34.25 182 THR A C 1
ATOM 1432 O O . THR A 1 182 ? -44.360 -36.751 -13.239 1.00 34.25 182 THR A O 1
ATOM 1435 N N . LYS A 1 183 ? -46.481 -36.964 -12.496 1.00 33.75 183 LYS A N 1
ATOM 1436 C CA . LYS A 1 183 ? -47.209 -36.189 -13.508 1.00 33.75 183 LYS A CA 1
ATOM 1437 C C . LYS A 1 183 ? -46.466 -34.915 -13.926 1.00 33.75 183 LYS A C 1
ATOM 1439 O O . LYS A 1 183 ? -46.235 -34.039 -13.097 1.00 33.75 183 LYS A O 1
ATOM 1444 N N . ARG A 1 184 ? -46.215 -34.784 -15.234 1.00 33.19 184 ARG A N 1
ATOM 1445 C CA . ARG A 1 184 ? -45.893 -33.505 -15.879 1.00 33.19 184 ARG A CA 1
ATOM 1446 C C . ARG A 1 184 ? -47.015 -32.510 -15.585 1.00 33.19 184 ARG A C 1
ATOM 1448 O O . ARG A 1 184 ? -48.166 -32.749 -15.946 1.00 33.19 184 ARG A O 1
ATOM 1455 N N . LYS A 1 185 ? -46.658 -31.432 -14.898 1.00 37.16 185 LYS A N 1
ATOM 1456 C CA . LYS A 1 185 ? -47.439 -30.203 -14.802 1.00 37.16 185 LYS A CA 1
ATOM 1457 C C . LYS A 1 185 ? -47.061 -29.369 -16.030 1.00 37.16 185 LYS A C 1
ATOM 1459 O O . LYS A 1 185 ? -45.875 -29.285 -16.337 1.00 37.16 185 LYS A O 1
ATOM 1464 N N . ASP A 1 186 ? -48.060 -28.859 -16.746 1.00 42.47 186 ASP A N 1
ATOM 1465 C CA . ASP A 1 186 ? -47.899 -27.932 -17.873 1.00 42.47 186 ASP A CA 1
ATOM 1466 C C . ASP A 1 186 ? -46.905 -26.824 -17.503 1.00 42.47 186 ASP A C 1
ATOM 1468 O O . ASP A 1 186 ? -47.161 -26.051 -16.578 1.00 42.47 186 ASP A O 1
ATOM 1472 N N . MET A 1 187 ? -45.769 -26.785 -18.199 1.00 42.38 187 MET A N 1
ATOM 1473 C CA . MET A 1 187 ? -44.793 -25.701 -18.136 1.00 42.38 187 MET A CA 1
ATOM 1474 C C . MET A 1 187 ? -44.998 -24.860 -19.391 1.00 42.38 187 MET A C 1
ATOM 1476 O O . MET A 1 187 ? -44.877 -25.363 -20.506 1.00 42.38 187 MET A O 1
ATOM 1480 N N . SER A 1 188 ? -45.363 -23.600 -19.193 1.00 42.19 188 SER A N 1
ATOM 1481 C CA . SER A 1 188 ? -45.449 -22.579 -20.231 1.00 42.19 188 SER A CA 1
ATOM 1482 C C . SER A 1 188 ? -44.093 -22.381 -20.916 1.00 42.19 188 SER A C 1
ATOM 1484 O O . SER A 1 188 ? -43.090 -22.186 -20.234 1.00 42.19 188 SER A O 1
ATOM 1486 N N . ASP A 1 189 ? -44.090 -22.365 -22.250 1.00 52.06 189 ASP A N 1
ATOM 1487 C CA . ASP A 1 189 ? -42.933 -22.250 -23.162 1.00 52.06 189 ASP A CA 1
ATOM 1488 C C . ASP A 1 189 ? -42.097 -20.942 -23.053 1.00 52.06 189 ASP A C 1
ATOM 1490 O O . ASP A 1 189 ? -41.284 -20.655 -23.930 1.00 52.06 189 ASP A O 1
ATOM 1494 N N . GLU A 1 190 ? -42.255 -20.130 -22.001 1.00 53.19 190 GLU A N 1
ATOM 1495 C CA . GLU A 1 190 ? -41.565 -18.832 -21.855 1.00 53.19 190 GLU A CA 1
ATOM 1496 C C . GLU A 1 190 ? -40.539 -18.753 -20.709 1.00 53.19 190 GLU A C 1
ATOM 1498 O O . GLU A 1 190 ? -39.852 -17.738 -20.588 1.00 53.19 190 GLU A O 1
ATOM 1503 N N . GLU A 1 191 ? -40.352 -19.803 -19.902 1.00 60.81 191 GLU A N 1
ATOM 1504 C CA . GLU A 1 191 ? -39.303 -19.812 -18.869 1.00 60.81 191 GLU A CA 1
ATOM 1505 C C . GLU A 1 191 ? -38.048 -20.569 -19.339 1.00 60.81 191 GLU A C 1
ATOM 1507 O O . GLU A 1 191 ? -38.143 -21.715 -19.785 1.00 60.81 191 GLU A O 1
ATOM 1512 N N . PRO A 1 192 ? -36.845 -19.964 -19.260 1.00 60.88 192 PRO A N 1
ATOM 1513 C CA . PRO A 1 192 ? -35.619 -20.656 -19.623 1.00 60.88 192 PRO A CA 1
ATOM 1514 C C . PRO A 1 192 ? -35.354 -21.802 -18.642 1.00 60.88 192 PRO A C 1
ATOM 1516 O O . PRO A 1 192 ? -35.205 -21.581 -17.443 1.00 60.88 192 PRO A O 1
ATOM 1519 N N . ASP A 1 193 ? -35.249 -23.019 -19.176 1.00 78.88 193 ASP A N 1
ATOM 1520 C CA . ASP A 1 193 ? -34.896 -24.227 -18.431 1.00 78.88 193 ASP A CA 1
ATOM 1521 C C . ASP A 1 193 ? -33.505 -24.066 -17.783 1.00 78.88 193 ASP A C 1
ATOM 1523 O O . ASP A 1 193 ? -32.455 -24.128 -18.438 1.00 78.88 193 ASP A O 1
ATOM 1527 N N . LEU A 1 194 ? -33.515 -23.787 -16.477 1.00 78.56 194 LEU A N 1
ATOM 1528 C CA . LEU A 1 194 ? -32.325 -23.525 -15.670 1.00 78.56 194 LEU A CA 1
ATOM 1529 C C . LEU A 1 194 ? -31.434 -24.770 -15.548 1.00 78.56 194 LEU A C 1
ATOM 1531 O O . LEU A 1 194 ? -30.210 -24.631 -15.519 1.00 78.56 194 LEU A O 1
ATOM 1535 N N . GLU A 1 195 ? -32.018 -25.972 -15.564 1.00 76.75 195 GLU A N 1
ATOM 1536 C CA . GLU A 1 195 ? -31.265 -27.231 -15.538 1.00 76.75 195 GLU A CA 1
ATOM 1537 C C . GLU A 1 195 ? -30.551 -27.460 -16.873 1.00 76.75 195 GLU A C 1
ATOM 1539 O O . GLU A 1 195 ? -29.373 -27.827 -16.906 1.00 76.75 195 GLU A O 1
ATOM 1544 N N . LEU A 1 196 ? -31.217 -27.166 -17.994 1.00 78.56 196 LEU A N 1
ATOM 1545 C CA . LEU A 1 196 ? -30.588 -27.218 -19.313 1.00 78.56 196 LEU A CA 1
ATOM 1546 C C . LEU A 1 196 ? -29.454 -26.189 -19.437 1.00 78.56 196 LEU A C 1
ATOM 1548 O O . LEU A 1 196 ? -28.406 -26.498 -20.010 1.00 78.56 196 LEU A O 1
ATOM 1552 N N . LEU A 1 197 ? -29.618 -24.988 -18.874 1.00 75.44 197 LEU A N 1
ATOM 1553 C CA . LEU A 1 197 ? -28.562 -23.972 -18.807 1.00 75.44 197 LEU A CA 1
ATOM 1554 C C . LEU A 1 197 ? -27.360 -24.440 -17.977 1.00 75.44 197 LEU A C 1
ATOM 1556 O O . LEU A 1 197 ? -26.221 -24.260 -18.414 1.00 75.44 197 LEU A O 1
ATOM 1560 N N . GLU A 1 198 ? -27.579 -25.063 -16.820 1.00 75.00 198 GLU A N 1
ATOM 1561 C CA . GLU A 1 198 ? -26.502 -25.647 -16.012 1.00 75.00 198 GLU A CA 1
ATOM 1562 C C . GLU A 1 198 ? -25.788 -26.793 -16.732 1.00 75.00 198 GLU A C 1
ATOM 1564 O O . GLU A 1 198 ? -24.555 -26.861 -16.720 1.00 75.00 198 GLU A O 1
ATOM 1569 N N . LEU A 1 199 ? -26.534 -27.648 -17.431 1.00 78.44 199 LEU A N 1
ATOM 1570 C CA . LEU A 1 199 ? -25.993 -28.778 -18.182 1.00 78.44 199 LEU A CA 1
ATOM 1571 C C . LEU A 1 199 ? -25.198 -28.311 -19.411 1.00 78.44 199 LEU A C 1
ATOM 1573 O O . LEU A 1 199 ? -24.132 -28.854 -19.715 1.00 78.44 199 LEU A O 1
ATOM 1577 N N . LEU A 1 200 ? -25.653 -27.250 -20.085 1.00 76.19 200 LEU A N 1
ATOM 1578 C CA . LEU A 1 200 ? -24.904 -26.587 -21.153 1.00 76.19 200 LEU A CA 1
ATOM 1579 C C . LEU A 1 200 ? -23.634 -25.927 -20.605 1.00 76.19 200 LEU A C 1
ATOM 1581 O O . LEU A 1 200 ? -22.563 -26.106 -21.188 1.00 76.19 200 LEU A O 1
ATOM 1585 N N . ARG A 1 201 ? -23.700 -25.237 -19.459 1.00 74.31 201 ARG A N 1
ATOM 1586 C CA . ARG A 1 201 ? -22.505 -24.667 -18.816 1.00 74.31 201 ARG A CA 1
ATOM 1587 C C . ARG A 1 201 ? -21.495 -25.750 -18.426 1.00 74.31 201 ARG A C 1
ATOM 1589 O O . ARG A 1 201 ? -20.302 -25.567 -18.668 1.00 74.31 201 ARG A O 1
ATOM 1596 N N . ALA A 1 202 ? -21.945 -26.896 -17.917 1.00 72.12 202 ALA A N 1
ATOM 1597 C CA . ALA A 1 202 ? -21.089 -28.047 -17.626 1.00 72.12 202 ALA A CA 1
ATOM 1598 C C . ALA A 1 202 ? -20.433 -28.612 -18.894 1.00 72.12 202 ALA A C 1
ATOM 1600 O O . ALA A 1 202 ? -19.220 -28.813 -18.940 1.00 72.12 202 ALA A O 1
ATOM 1601 N N . ARG A 1 203 ? -21.216 -28.803 -19.962 1.00 75.56 203 ARG A N 1
ATOM 1602 C CA . ARG A 1 203 ? -20.743 -29.378 -21.230 1.00 75.56 203 ARG A CA 1
ATOM 1603 C C . ARG A 1 203 ? -19.748 -28.484 -21.972 1.00 75.56 203 ARG A C 1
ATOM 1605 O O . ARG A 1 203 ? -18.869 -29.001 -22.658 1.00 75.56 203 ARG A O 1
ATOM 1612 N N . PHE A 1 204 ? -19.873 -27.164 -21.838 1.00 73.50 204 PHE A N 1
ATOM 1613 C CA . PHE A 1 204 ? -18.952 -26.187 -22.427 1.00 73.50 204 PHE A CA 1
ATOM 1614 C C . PHE A 1 204 ? -17.793 -25.785 -21.497 1.00 73.50 204 PHE A C 1
ATOM 1616 O O . PHE A 1 204 ? -17.013 -24.907 -21.859 1.00 73.50 204 PHE A O 1
ATOM 1623 N N . GLY A 1 205 ? -17.653 -26.406 -20.317 1.00 54.34 205 GLY A N 1
ATOM 1624 C CA . GLY A 1 205 ? -16.590 -26.072 -19.358 1.00 54.34 205 GLY A CA 1
ATOM 1625 C C . GLY A 1 205 ? -16.732 -24.680 -18.728 1.00 54.34 205 GLY A C 1
ATOM 1626 O O . GLY A 1 205 ? -15.774 -24.146 -18.177 1.00 54.34 205 GLY A O 1
ATOM 1627 N N . LEU A 1 206 ? -17.925 -24.086 -18.803 1.00 61.56 206 LEU A N 1
ATOM 1628 C CA . LEU A 1 206 ? -18.274 -22.814 -18.162 1.00 61.56 206 LEU A CA 1
ATOM 1629 C C . LEU A 1 206 ? -18.611 -22.994 -16.670 1.00 61.56 206 LEU A C 1
ATOM 1631 O O . LEU A 1 206 ? -18.661 -22.007 -15.946 1.00 61.56 206 LEU A O 1
ATOM 1635 N N . ASN A 1 207 ? -18.788 -24.242 -16.209 1.00 52.41 207 ASN A N 1
ATOM 1636 C CA . ASN A 1 207 ? -18.880 -24.612 -14.789 1.00 52.41 207 ASN A CA 1
ATOM 1637 C C . ASN A 1 207 ? -17.518 -24.906 -14.143 1.00 52.41 207 ASN A C 1
ATOM 1639 O O . ASN A 1 207 ? -17.484 -25.457 -13.044 1.00 52.41 207 ASN A O 1
ATOM 1643 N N . ASN A 1 208 ? -16.397 -24.531 -14.772 1.00 48.12 208 ASN A N 1
ATOM 1644 C CA . ASN A 1 208 ? -15.136 -24.461 -14.042 1.00 48.12 208 ASN A CA 1
ATOM 1645 C C . ASN A 1 208 ? -15.258 -23.346 -12.994 1.00 48.12 208 ASN A C 1
ATOM 1647 O O . ASN A 1 208 ? -14.831 -22.211 -13.212 1.00 48.12 208 ASN A O 1
ATOM 1651 N N . LYS A 1 209 ? -15.803 -23.681 -11.817 1.00 49.94 209 LYS A N 1
ATOM 1652 C CA . LYS A 1 209 ? -15.290 -23.100 -10.578 1.00 49.94 209 LYS A CA 1
ATOM 1653 C C . LYS A 1 209 ? -13.775 -23.245 -10.705 1.00 49.94 209 LYS A C 1
ATOM 1655 O O . LYS A 1 209 ? -13.303 -24.329 -11.033 1.00 49.94 209 LYS A O 1
ATOM 1660 N N . ASN A 1 210 ? -13.030 -22.147 -10.628 1.00 50.59 210 ASN A N 1
ATOM 1661 C CA . ASN A 1 210 ? -11.574 -22.203 -10.709 1.00 50.59 210 ASN A CA 1
ATOM 1662 C C . ASN A 1 210 ? -11.078 -23.091 -9.555 1.00 50.59 210 ASN A C 1
ATOM 1664 O O . ASN A 1 210 ? -10.876 -22.600 -8.456 1.00 50.59 210 ASN A O 1
ATOM 1668 N N . GLU A 1 211 ? -10.907 -24.389 -9.803 1.00 51.59 211 GLU A N 1
ATOM 1669 C CA . GLU A 1 211 ? -10.344 -25.367 -8.859 1.00 51.59 211 GLU A CA 1
ATOM 1670 C C . GLU A 1 211 ? -8.812 -25.242 -8.757 1.00 51.59 211 GLU A C 1
ATOM 1672 O O . GLU A 1 211 ? -8.148 -26.045 -8.109 1.00 51.59 211 GLU A O 1
ATOM 1677 N N . GLY A 1 212 ? -8.227 -24.239 -9.420 1.00 62.28 212 GLY A N 1
ATOM 1678 C CA . GLY A 1 212 ? -6.834 -23.866 -9.219 1.00 62.28 212 GLY A CA 1
ATOM 1679 C C . GLY A 1 212 ? -6.626 -23.178 -7.866 1.00 62.28 212 GLY A C 1
ATOM 1680 O O . GLY A 1 212 ? -7.580 -22.638 -7.302 1.00 62.28 212 GLY A O 1
ATOM 1681 N N . PRO A 1 213 ? -5.381 -23.156 -7.354 1.00 80.62 213 PRO A N 1
ATOM 1682 C CA . PRO A 1 213 ? -5.059 -22.374 -6.168 1.00 80.62 213 PRO A CA 1
ATOM 1683 C C . PRO A 1 213 ? -5.492 -20.911 -6.376 1.00 80.62 213 PRO A C 1
ATOM 1685 O O . PRO A 1 213 ? -5.374 -20.404 -7.501 1.00 80.62 213 PRO A O 1
ATOM 1688 N N . PRO A 1 214 ? -6.009 -20.234 -5.335 1.00 87.00 214 PRO A N 1
ATOM 1689 C CA . PRO A 1 214 ? -6.398 -18.834 -5.433 1.00 87.00 214 PRO A CA 1
ATOM 1690 C C . PRO A 1 214 ? -5.246 -17.974 -5.980 1.00 87.00 214 PRO A C 1
ATOM 1692 O O . PRO A 1 214 ? -4.108 -18.090 -5.542 1.00 87.00 214 PRO A O 1
ATOM 1695 N N . ASP A 1 215 ? -5.538 -17.110 -6.955 1.00 91.38 215 ASP A N 1
ATOM 1696 C CA . ASP A 1 215 ? -4.576 -16.168 -7.540 1.00 91.38 215 ASP A CA 1
ATOM 1697 C C . ASP A 1 215 ? -5.168 -14.756 -7.487 1.00 91.38 215 ASP A C 1
ATOM 1699 O O . ASP A 1 215 ? -6.324 -14.528 -7.864 1.00 91.38 215 ASP A O 1
ATOM 1703 N N . THR A 1 216 ? -4.373 -13.790 -7.031 1.00 94.25 216 THR A N 1
ATOM 1704 C CA . THR A 1 216 ? -4.752 -12.370 -6.983 1.00 94.25 216 THR A CA 1
ATOM 1705 C C . THR A 1 216 ? -4.880 -11.768 -8.388 1.00 94.25 216 THR A C 1
ATOM 1707 O O . THR A 1 216 ? -5.577 -10.767 -8.588 1.00 94.25 216 THR A O 1
ATOM 1710 N N . LYS A 1 217 ? -4.221 -12.379 -9.387 1.00 96.06 217 LYS A N 1
ATOM 1711 C CA . LYS A 1 217 ? -4.055 -11.905 -10.774 1.00 96.06 217 LYS A CA 1
ATOM 1712 C C . LYS A 1 217 ? -3.244 -10.609 -10.896 1.00 96.06 217 LYS A C 1
ATOM 1714 O O . LYS A 1 217 ? -3.049 -10.121 -12.018 1.00 96.06 217 LYS A O 1
ATOM 1719 N N . VAL A 1 218 ? -2.719 -10.073 -9.791 1.00 97.50 218 VAL A N 1
ATOM 1720 C CA . VAL A 1 218 ? -1.918 -8.838 -9.768 1.00 97.50 218 VAL A CA 1
ATOM 1721 C C . VAL A 1 218 ? -0.620 -9.032 -10.544 1.00 97.50 218 VAL A C 1
ATOM 1723 O O . VAL A 1 218 ? -0.287 -8.226 -11.414 1.00 97.50 218 VAL A O 1
ATOM 1726 N N . LEU A 1 219 ? 0.075 -10.154 -10.333 1.00 97.00 219 LEU A N 1
ATOM 1727 C CA . LEU A 1 219 ? 1.347 -10.402 -11.008 1.00 97.00 219 LEU A CA 1
ATOM 1728 C C . LEU A 1 219 ? 1.190 -10.546 -12.531 1.00 97.00 219 LEU A C 1
ATOM 1730 O O . LEU A 1 219 ? 2.001 -10.022 -13.298 1.00 97.00 219 LEU A O 1
ATOM 1734 N N . SER A 1 220 ? 0.115 -11.204 -12.978 1.00 97.25 220 SER A N 1
ATOM 1735 C CA . SER A 1 220 ? -0.211 -11.324 -14.406 1.00 97.25 220 SER A CA 1
ATOM 1736 C C . SER A 1 220 ? -0.532 -9.963 -15.043 1.00 97.25 220 SER A C 1
ATOM 1738 O O . SER A 1 220 ? -0.099 -9.677 -16.163 1.00 97.25 220 SER A O 1
ATOM 1740 N N . SER A 1 221 ? -1.217 -9.089 -14.296 1.00 97.81 221 SER A N 1
ATOM 1741 C CA . SER A 1 221 ? -1.522 -7.713 -14.699 1.00 97.81 221 SER A CA 1
ATOM 1742 C C . SER A 1 221 ? -0.248 -6.874 -14.810 1.00 97.81 221 SER A C 1
ATOM 1744 O O . SER A 1 221 ? -0.033 -6.204 -15.819 1.00 97.81 221 SER A O 1
ATOM 1746 N N . ALA A 1 222 ? 0.642 -6.970 -13.819 1.00 98.06 222 ALA A N 1
ATOM 1747 C CA . ALA A 1 222 ? 1.934 -6.292 -13.812 1.00 98.06 222 ALA A CA 1
ATOM 1748 C C . ALA A 1 222 ? 2.826 -6.727 -14.982 1.00 98.06 222 ALA A C 1
ATOM 1750 O O . ALA A 1 222 ? 3.400 -5.879 -15.668 1.00 98.06 222 ALA A O 1
ATOM 1751 N N . GLN A 1 223 ? 2.890 -8.033 -15.266 1.00 98.06 223 GLN A N 1
ATOM 1752 C CA . GLN A 1 223 ? 3.610 -8.550 -16.428 1.00 98.06 223 GLN A CA 1
ATOM 1753 C C . GLN A 1 223 ? 3.034 -7.993 -17.736 1.00 98.06 223 GLN A C 1
ATOM 1755 O O . GLN A 1 223 ? 3.786 -7.538 -18.598 1.00 98.06 223 GLN A O 1
ATOM 1760 N N . PHE A 1 224 ? 1.704 -7.989 -17.878 1.00 98.38 224 PHE A N 1
ATOM 1761 C CA . PHE A 1 224 ? 1.042 -7.444 -19.061 1.00 98.38 224 PHE A CA 1
ATOM 1762 C C . PHE A 1 224 ? 1.337 -5.950 -19.250 1.00 98.38 224 PHE A C 1
ATOM 1764 O O . PHE A 1 224 ? 1.629 -5.527 -20.371 1.00 98.38 224 PHE A O 1
ATOM 1771 N N . ILE A 1 225 ? 1.309 -5.160 -18.174 1.00 98.38 225 ILE A N 1
ATOM 1772 C CA . ILE A 1 225 ? 1.684 -3.743 -18.218 1.00 98.38 225 ILE A CA 1
ATOM 1773 C C . ILE A 1 225 ? 3.143 -3.604 -18.648 1.00 98.38 225 ILE A C 1
ATOM 1775 O O . ILE A 1 225 ? 3.424 -2.858 -19.584 1.00 98.38 225 ILE A O 1
ATOM 1779 N N . TYR A 1 226 ? 4.065 -4.337 -18.023 1.00 98.00 226 TYR A N 1
ATOM 1780 C CA . TYR A 1 226 ? 5.490 -4.297 -18.354 1.00 98.00 226 TYR A CA 1
ATOM 1781 C C . TYR A 1 226 ? 5.757 -4.613 -19.833 1.00 98.00 226 TYR A C 1
ATOM 1783 O O . TYR A 1 226 ? 6.457 -3.855 -20.507 1.00 98.00 226 TYR A O 1
ATOM 1791 N N . ASP A 1 227 ? 5.152 -5.680 -20.363 1.00 97.69 227 ASP A N 1
ATOM 1792 C CA . ASP A 1 227 ? 5.339 -6.111 -21.753 1.00 97.69 227 ASP A CA 1
ATOM 1793 C C . ASP A 1 227 ? 4.824 -5.078 -22.776 1.00 97.69 227 ASP A C 1
ATOM 1795 O O . ASP A 1 227 ? 5.281 -5.057 -23.924 1.00 97.69 227 ASP A O 1
ATOM 1799 N N . ASN A 1 228 ? 3.890 -4.210 -22.366 1.00 97.88 228 ASN A N 1
ATOM 1800 C CA . ASN A 1 228 ? 3.257 -3.198 -23.217 1.00 97.88 228 ASN A CA 1
ATOM 1801 C C . ASN A 1 228 ? 3.595 -1.751 -22.808 1.00 97.88 228 ASN A C 1
ATOM 1803 O O . ASN A 1 228 ? 3.054 -0.810 -23.385 1.00 97.88 228 ASN A O 1
ATOM 1807 N N . SER A 1 229 ? 4.512 -1.554 -21.857 1.00 97.19 229 SER A N 1
ATOM 1808 C CA . SER A 1 229 ? 4.928 -0.225 -21.403 1.00 97.19 229 SER A CA 1
ATOM 1809 C C . SER A 1 229 ? 5.842 0.460 -22.421 1.00 97.19 229 SER A C 1
ATOM 1811 O O . SER A 1 229 ? 6.736 -0.148 -23.018 1.00 97.19 229 SER A O 1
ATOM 1813 N N . THR A 1 230 ? 5.637 1.763 -22.611 1.00 96.69 230 THR A N 1
ATOM 1814 C CA . THR A 1 230 ? 6.438 2.612 -23.508 1.00 96.69 230 THR A CA 1
ATOM 1815 C C . THR A 1 230 ? 7.130 3.766 -22.797 1.00 96.69 230 THR A C 1
ATOM 1817 O O . THR A 1 230 ? 8.163 4.243 -23.276 1.00 96.69 230 THR A O 1
ATOM 1820 N N . ASP A 1 231 ? 6.576 4.215 -21.672 1.00 97.94 231 ASP A N 1
ATOM 1821 C CA . ASP A 1 231 ? 7.043 5.367 -20.901 1.00 97.94 231 ASP A CA 1
ATOM 1822 C C . ASP A 1 231 ? 7.894 4.968 -19.695 1.00 97.94 231 ASP A C 1
ATOM 1824 O O . ASP A 1 231 ? 8.675 5.780 -19.203 1.00 97.94 231 ASP A O 1
ATOM 1828 N N . VAL A 1 232 ? 7.785 3.713 -19.259 1.00 98.06 232 VAL A N 1
ATOM 1829 C CA . VAL A 1 232 ? 8.549 3.140 -18.151 1.00 98.06 232 VAL A CA 1
ATOM 1830 C C . VAL A 1 232 ? 9.311 1.917 -18.654 1.00 98.06 232 VAL A C 1
ATOM 1832 O O . VAL A 1 232 ? 8.767 1.091 -19.384 1.00 98.06 232 VAL A O 1
ATOM 1835 N N . ALA A 1 233 ? 10.593 1.813 -18.305 1.00 97.56 233 ALA A N 1
ATOM 1836 C CA . ALA A 1 233 ? 11.448 0.709 -18.729 1.00 97.56 233 ALA A CA 1
ATOM 1837 C C . ALA A 1 233 ? 12.336 0.209 -17.588 1.00 97.56 233 ALA A C 1
ATOM 1839 O O . ALA A 1 233 ? 12.918 1.008 -16.851 1.00 97.56 233 ALA A O 1
ATOM 1840 N N . LEU A 1 234 ? 12.487 -1.115 -17.504 1.00 97.81 234 LEU A N 1
ATOM 1841 C CA . LEU A 1 234 ? 13.355 -1.777 -16.530 1.00 97.81 234 LEU A CA 1
ATOM 1842 C C . LEU A 1 234 ? 14.770 -1.989 -17.082 1.00 97.81 234 LEU A C 1
ATOM 1844 O O . LEU A 1 234 ? 14.939 -2.481 -18.204 1.00 97.81 234 LEU A O 1
ATOM 1848 N N . ASP A 1 235 ? 15.794 -1.691 -16.281 1.00 97.25 235 ASP A N 1
ATOM 1849 C CA . ASP A 1 235 ? 17.178 -2.054 -16.589 1.00 97.25 235 ASP A CA 1
ATOM 1850 C C . ASP A 1 235 ? 17.557 -3.388 -15.934 1.00 97.25 235 ASP A C 1
ATOM 1852 O O . ASP A 1 235 ? 17.823 -3.496 -14.735 1.00 97.25 235 ASP A O 1
ATOM 1856 N N . MET A 1 236 ? 17.637 -4.434 -16.758 1.00 95.31 236 MET A N 1
ATOM 1857 C CA . MET A 1 236 ? 17.937 -5.793 -16.294 1.00 95.31 236 MET A CA 1
ATOM 1858 C C . MET A 1 236 ? 19.324 -5.939 -15.651 1.00 95.31 236 MET A C 1
ATOM 1860 O O . MET A 1 236 ? 19.542 -6.881 -14.892 1.00 95.31 236 MET A O 1
ATOM 1864 N N . ARG A 1 237 ? 20.295 -5.070 -15.969 1.00 96.19 237 ARG A N 1
ATOM 1865 C CA . ARG A 1 237 ? 21.643 -5.163 -15.385 1.00 96.19 237 ARG A CA 1
ATOM 1866 C C . ARG A 1 237 ? 21.649 -4.579 -13.982 1.00 96.19 237 ARG A C 1
ATOM 1868 O O . ARG A 1 237 ? 22.166 -5.230 -13.077 1.00 96.19 237 ARG A O 1
ATOM 1875 N N . SER A 1 238 ? 21.056 -3.401 -13.817 1.00 96.19 238 SER A N 1
ATOM 1876 C CA . SER A 1 238 ? 20.833 -2.769 -12.521 1.00 96.19 238 SER A CA 1
ATOM 1877 C C . SER A 1 238 ? 19.981 -3.661 -11.630 1.00 96.19 238 SER A C 1
ATOM 1879 O O . SER A 1 238 ? 20.361 -3.874 -10.491 1.00 96.19 238 SER A O 1
ATOM 1881 N N . THR A 1 239 ? 18.921 -4.279 -12.164 1.00 95.88 239 THR A N 1
ATOM 1882 C CA . THR A 1 239 ? 18.066 -5.220 -11.414 1.00 95.88 239 THR A CA 1
ATOM 1883 C C . THR A 1 239 ? 18.887 -6.364 -10.811 1.00 95.88 239 THR A C 1
ATOM 1885 O O . THR A 1 239 ? 18.825 -6.613 -9.614 1.00 95.88 239 THR A O 1
ATOM 1888 N N . LYS A 1 240 ? 19.745 -7.021 -11.604 1.00 95.75 240 LYS A N 1
ATOM 1889 C CA . LYS A 1 240 ? 20.600 -8.118 -11.111 1.00 95.75 240 LYS A CA 1
ATOM 1890 C C . LYS A 1 240 ? 21.633 -7.661 -10.080 1.00 95.75 240 LYS A C 1
ATOM 1892 O O . LYS A 1 240 ? 21.897 -8.363 -9.107 1.00 95.75 240 LYS A O 1
ATOM 1897 N N . ALA A 1 241 ? 22.233 -6.491 -10.303 1.00 95.81 241 ALA A N 1
ATOM 1898 C CA . ALA A 1 241 ? 23.186 -5.915 -9.361 1.00 95.81 241 ALA A CA 1
ATOM 1899 C C . ALA A 1 241 ? 22.503 -5.538 -8.037 1.00 95.81 241 ALA A C 1
ATOM 1901 O O . ALA A 1 241 ? 23.023 -5.854 -6.970 1.00 95.81 241 ALA A O 1
ATOM 1902 N N . ALA A 1 242 ? 21.324 -4.920 -8.112 1.00 95.88 242 ALA A N 1
ATOM 1903 C CA . ALA A 1 242 ? 20.518 -4.544 -6.964 1.00 95.88 242 ALA A CA 1
ATOM 1904 C C . ALA A 1 242 ? 20.046 -5.770 -6.182 1.00 95.88 242 ALA A C 1
ATOM 1906 O O . ALA A 1 242 ? 20.181 -5.765 -4.970 1.00 95.88 242 ALA A O 1
ATOM 1907 N N . ALA A 1 243 ? 19.612 -6.848 -6.844 1.00 95.62 243 ALA A N 1
ATOM 1908 C CA . ALA A 1 243 ? 19.237 -8.101 -6.183 1.00 95.62 243 ALA A CA 1
ATOM 1909 C C . ALA A 1 243 ? 20.352 -8.635 -5.266 1.00 95.62 243 ALA A C 1
ATOM 1911 O O . ALA A 1 243 ? 20.098 -9.010 -4.126 1.00 95.62 243 ALA A O 1
ATOM 1912 N N . THR A 1 244 ? 21.607 -8.597 -5.732 1.00 94.19 244 THR A N 1
ATOM 1913 C CA . THR A 1 244 ? 22.761 -9.030 -4.923 1.00 94.19 244 THR A CA 1
ATOM 1914 C C . THR A 1 244 ? 22.986 -8.114 -3.716 1.00 94.19 244 THR A C 1
ATOM 1916 O O . THR A 1 244 ? 23.265 -8.597 -2.623 1.00 94.19 244 THR A O 1
ATOM 1919 N N . LEU A 1 245 ? 22.876 -6.795 -3.908 1.00 94.44 245 LEU A N 1
ATOM 1920 C CA . LEU A 1 245 ? 23.092 -5.806 -2.847 1.00 94.44 245 LEU A CA 1
ATOM 1921 C C . LEU A 1 245 ? 21.973 -5.824 -1.801 1.00 94.44 245 LEU A C 1
ATOM 1923 O O . LEU A 1 245 ? 22.263 -5.837 -0.611 1.00 94.44 245 LEU A O 1
ATOM 1927 N N . ILE A 1 246 ? 20.716 -5.859 -2.248 1.00 94.38 246 ILE A N 1
ATOM 1928 C CA . ILE A 1 246 ? 19.525 -5.910 -1.396 1.00 94.38 246 ILE A CA 1
ATOM 1929 C C . ILE A 1 246 ? 19.571 -7.169 -0.537 1.00 94.38 246 ILE A C 1
ATOM 1931 O O . ILE A 1 246 ? 19.500 -7.064 0.680 1.00 94.38 246 ILE A O 1
ATOM 1935 N N . HIS A 1 247 ? 19.796 -8.342 -1.136 1.00 93.75 247 HIS A N 1
ATOM 1936 C CA . HIS A 1 247 ? 19.885 -9.585 -0.370 1.00 93.75 247 HIS A CA 1
ATOM 1937 C C . HIS A 1 247 ? 21.029 -9.557 0.656 1.00 93.75 247 HIS A C 1
ATOM 1939 O O . HIS A 1 247 ? 20.839 -9.975 1.794 1.00 93.75 247 HIS A O 1
ATOM 1945 N N . ALA A 1 248 ? 22.203 -9.026 0.293 1.00 93.38 248 ALA A N 1
ATOM 1946 C CA . ALA A 1 248 ? 23.323 -8.906 1.227 1.00 93.38 248 ALA A CA 1
ATOM 1947 C C . ALA A 1 248 ? 23.011 -7.974 2.414 1.00 93.38 248 ALA A C 1
ATOM 1949 O O . ALA A 1 248 ? 23.352 -8.299 3.550 1.00 93.38 248 ALA A O 1
ATOM 1950 N N . GLU A 1 249 ? 22.352 -6.837 2.174 1.00 93.12 249 GLU A N 1
ATOM 1951 C CA . GLU A 1 249 ? 21.946 -5.916 3.244 1.00 93.12 249 GLU A CA 1
ATOM 1952 C C . GLU A 1 249 ? 20.808 -6.487 4.101 1.00 93.12 249 GLU A C 1
ATOM 1954 O O . GLU A 1 249 ? 20.860 -6.355 5.321 1.00 93.12 249 GLU A O 1
ATOM 1959 N N . MET A 1 250 ? 19.834 -7.184 3.505 1.00 92.12 250 MET A N 1
ATOM 1960 C CA . MET A 1 250 ? 18.779 -7.881 4.251 1.00 92.12 250 MET A CA 1
ATOM 1961 C C . MET A 1 250 ? 19.368 -8.934 5.195 1.00 92.12 250 MET A C 1
ATOM 1963 O O . MET A 1 250 ? 18.988 -8.979 6.360 1.00 92.12 250 MET A O 1
ATOM 1967 N N . GLN A 1 251 ? 20.343 -9.730 4.736 1.00 91.19 251 GLN A N 1
ATOM 1968 C CA . GLN A 1 251 ? 21.017 -10.706 5.601 1.00 91.19 251 GLN A CA 1
ATOM 1969 C C . GLN A 1 251 ? 21.827 -10.040 6.712 1.00 91.19 251 GLN A C 1
ATOM 1971 O O . GLN A 1 251 ? 21.792 -10.487 7.852 1.00 91.19 251 GLN A O 1
ATOM 1976 N N . LYS A 1 252 ? 22.531 -8.948 6.403 1.00 91.44 252 LYS A N 1
ATOM 1977 C CA . LYS A 1 252 ? 23.321 -8.202 7.390 1.00 91.44 252 LYS A CA 1
ATOM 1978 C C . LYS A 1 252 ? 22.463 -7.585 8.500 1.00 91.44 252 LYS A C 1
ATOM 1980 O O . LYS A 1 252 ? 22.954 -7.416 9.610 1.00 91.44 252 LYS A O 1
ATOM 1985 N N . ARG A 1 253 ? 21.224 -7.205 8.184 1.00 88.44 253 ARG A N 1
ATOM 1986 C CA . ARG A 1 253 ? 20.260 -6.616 9.124 1.00 88.44 253 ARG A CA 1
ATOM 1987 C C . ARG A 1 253 ? 19.326 -7.652 9.756 1.00 88.44 253 ARG A C 1
ATOM 1989 O O . ARG A 1 253 ? 18.452 -7.252 10.512 1.00 88.44 253 ARG A O 1
ATOM 1996 N N . GLU A 1 254 ? 19.479 -8.934 9.413 1.00 86.38 254 GLU A N 1
ATOM 1997 C CA . GLU A 1 254 ? 18.579 -10.019 9.835 1.00 86.38 254 GLU A CA 1
ATOM 1998 C C . GLU A 1 254 ? 17.096 -9.679 9.574 1.00 86.38 254 GLU A C 1
ATOM 2000 O O . GLU A 1 254 ? 16.212 -9.918 10.395 1.00 86.38 254 GLU A O 1
ATOM 2005 N N . TYR A 1 255 ? 16.832 -9.075 8.408 1.00 85.44 255 TYR A N 1
ATOM 2006 C CA . TYR A 1 255 ? 15.520 -8.529 8.063 1.00 85.44 255 TYR A CA 1
ATOM 2007 C C . TYR A 1 255 ? 14.469 -9.642 7.964 1.00 85.44 255 TYR A C 1
ATOM 2009 O O . TYR A 1 255 ? 14.665 -10.622 7.239 1.00 85.44 255 TYR A O 1
ATOM 2017 N N . SER A 1 256 ? 13.354 -9.496 8.680 1.00 86.69 256 SER A N 1
ATOM 2018 C CA . SER A 1 256 ? 12.313 -10.524 8.782 1.00 86.69 256 SER A CA 1
ATOM 2019 C C . SER A 1 256 ? 10.935 -9.910 9.040 1.00 86.69 256 SER A C 1
ATOM 2021 O O . SER A 1 256 ? 10.813 -8.711 9.272 1.00 86.69 256 SER A O 1
ATOM 2023 N N . ALA A 1 257 ? 9.888 -10.740 9.033 1.00 81.44 257 ALA A N 1
ATOM 2024 C CA . ALA A 1 257 ? 8.525 -10.322 9.370 1.00 81.44 257 ALA A CA 1
ATOM 2025 C C . ALA A 1 257 ? 8.439 -9.635 10.749 1.00 81.44 257 ALA A C 1
ATOM 2027 O O . ALA A 1 257 ? 7.709 -8.661 10.913 1.00 81.44 257 ALA A O 1
ATOM 2028 N N . ALA A 1 258 ? 9.266 -10.065 11.708 1.00 81.12 258 ALA A N 1
ATOM 2029 C CA . ALA A 1 258 ? 9.321 -9.487 13.049 1.00 81.12 258 ALA A CA 1
ATOM 2030 C C . ALA A 1 258 ? 9.741 -8.004 13.064 1.00 81.12 258 ALA A C 1
ATOM 2032 O O . ALA A 1 258 ? 9.473 -7.307 14.041 1.00 81.12 258 ALA A O 1
ATOM 2033 N N . THR A 1 259 ? 10.364 -7.493 11.994 1.00 80.75 259 THR A N 1
ATOM 2034 C CA . THR A 1 259 ? 10.681 -6.063 11.8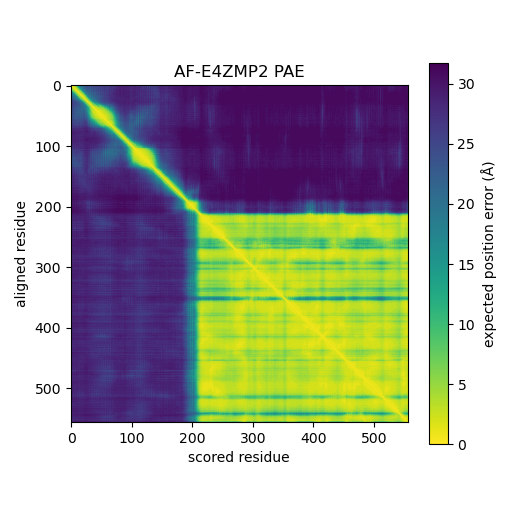52 1.00 80.75 259 THR A CA 1
ATOM 2035 C C . THR A 1 259 ? 9.419 -5.193 11.867 1.00 80.75 259 THR A C 1
ATOM 2037 O O . THR A 1 259 ? 9.474 -4.060 12.343 1.00 80.75 259 THR A O 1
ATOM 2040 N N . TRP A 1 260 ? 8.267 -5.725 11.440 1.00 84.06 260 TRP A N 1
ATOM 2041 C CA . TRP A 1 260 ? 6.985 -5.023 11.538 1.00 84.06 260 TRP A CA 1
ATOM 2042 C C . TRP A 1 260 ? 6.603 -4.756 13.002 1.00 84.06 260 TRP A C 1
ATOM 2044 O O . TRP A 1 260 ? 6.256 -3.630 13.356 1.00 84.06 260 TRP A O 1
ATOM 2054 N N . SER A 1 261 ? 6.747 -5.754 13.881 1.00 79.38 261 SER A N 1
ATOM 2055 C CA . SER A 1 261 ? 6.428 -5.631 15.314 1.00 79.38 261 SER A CA 1
ATOM 2056 C C . SER A 1 261 ? 7.423 -4.756 16.083 1.00 79.38 261 SER A C 1
ATOM 2058 O O . SER A 1 261 ? 7.100 -4.256 17.153 1.00 79.38 261 SER A O 1
ATOM 2060 N N . GLN A 1 262 ? 8.628 -4.527 15.550 1.00 81.19 262 GLN A N 1
ATOM 2061 C CA . GLN A 1 262 ? 9.635 -3.661 16.183 1.00 81.19 262 GLN A CA 1
ATOM 2062 C C . GLN A 1 262 ? 9.276 -2.167 16.117 1.00 81.19 262 GLN A C 1
ATOM 2064 O O . GLN A 1 262 ? 9.930 -1.348 16.768 1.00 81.19 262 GLN A O 1
ATOM 2069 N N . GLN A 1 263 ? 8.263 -1.786 15.331 1.00 81.81 263 GLN A N 1
ATOM 2070 C CA . GLN A 1 263 ? 7.835 -0.396 15.224 1.00 81.81 263 GLN A CA 1
ATOM 2071 C C . GLN A 1 263 ? 7.126 0.062 16.509 1.00 81.81 263 GLN A C 1
ATOM 2073 O O . GLN A 1 263 ? 6.187 -0.589 16.962 1.00 81.81 263 GLN A O 1
ATOM 2078 N N . PRO A 1 264 ? 7.502 1.222 17.078 1.00 82.50 264 PRO A N 1
ATOM 2079 C CA . PRO A 1 264 ? 7.056 1.631 18.413 1.00 82.50 264 PRO A CA 1
ATOM 2080 C C . PRO A 1 264 ? 5.562 1.960 18.505 1.00 82.50 264 PRO A C 1
ATOM 2082 O O . PRO A 1 264 ? 5.014 1.972 19.599 1.00 82.50 264 PRO A O 1
ATOM 2085 N N . LEU A 1 265 ? 4.917 2.271 17.377 1.00 84.88 265 LEU A N 1
ATOM 2086 C CA . LEU A 1 265 ? 3.498 2.632 17.332 1.00 84.88 265 LEU A CA 1
ATOM 2087 C C . LEU A 1 265 ? 2.589 1.452 16.964 1.00 84.88 265 LEU A C 1
ATOM 2089 O O . LEU A 1 265 ? 1.370 1.602 17.012 1.00 84.88 265 LEU A O 1
ATOM 2093 N N . HIS A 1 266 ? 3.151 0.309 16.564 1.00 87.12 266 HIS A N 1
ATOM 2094 C CA . HIS A 1 266 ? 2.348 -0.859 16.216 1.00 87.12 266 HIS A CA 1
ATOM 2095 C C . HIS A 1 266 ? 1.893 -1.597 17.485 1.00 87.12 266 HIS A C 1
ATOM 2097 O O . HIS A 1 266 ? 2.675 -1.697 18.441 1.00 87.12 266 HIS A O 1
ATOM 2103 N N . PRO A 1 267 ? 0.655 -2.129 17.505 1.00 84.50 267 PRO A N 1
ATOM 2104 C CA . PRO A 1 267 ? 0.185 -2.973 18.595 1.00 84.50 267 PRO A CA 1
ATOM 2105 C C . PRO A 1 267 ? 1.109 -4.175 18.806 1.00 84.50 267 PRO A C 1
ATOM 2107 O O . PRO A 1 267 ? 1.613 -4.765 17.850 1.00 84.50 267 PRO A O 1
ATOM 2110 N N . GLN A 1 268 ? 1.333 -4.525 20.073 1.00 82.06 268 GLN A N 1
ATOM 2111 C CA . GLN A 1 268 ? 2.201 -5.642 20.466 1.00 82.06 268 GLN A CA 1
ATOM 2112 C C . GLN A 1 268 ? 1.407 -6.879 20.900 1.00 82.06 268 GLN A C 1
ATOM 2114 O O . GLN A 1 268 ? 1.959 -7.978 20.952 1.00 82.06 268 GLN A O 1
ATOM 2119 N N . SER A 1 269 ? 0.122 -6.716 21.229 1.00 86.00 269 SER A N 1
ATOM 2120 C CA . SER A 1 269 ? -0.771 -7.839 21.499 1.00 86.00 269 SER A CA 1
ATOM 2121 C C . SER A 1 269 ? -1.033 -8.617 20.208 1.00 86.00 269 SER A C 1
ATOM 2123 O O . SER A 1 269 ? -1.055 -8.048 19.119 1.00 86.00 269 SER A O 1
ATOM 2125 N N . LYS A 1 270 ? -1.218 -9.934 20.315 1.00 87.88 270 LYS A N 1
ATOM 2126 C CA . LYS A 1 270 ? -1.608 -10.809 19.197 1.00 87.88 270 LYS A CA 1
ATOM 2127 C C . LYS A 1 270 ? -3.066 -11.246 19.357 1.00 87.88 270 LYS A C 1
ATOM 2129 O O . LYS A 1 270 ? -3.362 -12.436 19.404 1.00 87.88 270 LYS A O 1
ATOM 2134 N N . ASP A 1 271 ? -3.956 -10.280 19.533 1.00 93.38 271 ASP A N 1
ATOM 2135 C CA . ASP A 1 271 ? -5.385 -10.477 19.768 1.00 93.38 271 ASP A CA 1
ATOM 2136 C C . ASP A 1 271 ? -6.239 -9.866 18.646 1.00 93.38 271 ASP A C 1
ATOM 2138 O O . ASP A 1 271 ? -5.735 -9.260 17.698 1.00 93.38 271 ASP A O 1
ATOM 2142 N N . GLU A 1 272 ? -7.557 -10.044 18.742 1.00 93.75 272 GLU A N 1
ATOM 2143 C CA . GLU A 1 272 ? -8.514 -9.497 17.772 1.00 93.75 272 GLU A CA 1
ATOM 2144 C C . GLU A 1 272 ? -8.480 -7.959 17.727 1.00 93.75 272 GLU A C 1
ATOM 2146 O O . GLU A 1 272 ? -8.662 -7.365 16.667 1.00 93.75 272 GLU A O 1
ATOM 2151 N N . ALA A 1 273 ? -8.151 -7.293 18.841 1.00 94.19 273 ALA A N 1
ATOM 2152 C CA . ALA A 1 273 ? -7.968 -5.843 18.868 1.00 94.19 273 ALA A CA 1
ATOM 2153 C C . ALA A 1 273 ? -6.827 -5.390 17.939 1.00 94.19 273 ALA A C 1
ATOM 2155 O O . ALA A 1 273 ? -6.985 -4.413 17.202 1.00 94.19 273 ALA A O 1
ATOM 2156 N N . THR A 1 274 ? -5.710 -6.125 17.911 1.00 94.62 274 THR A N 1
ATOM 2157 C CA . THR A 1 274 ? -4.624 -5.886 16.950 1.00 94.62 274 THR A CA 1
ATOM 2158 C C . THR A 1 274 ? -5.063 -6.135 15.514 1.00 94.62 274 THR A C 1
ATOM 2160 O O . THR A 1 274 ? -4.724 -5.344 14.635 1.00 94.62 274 THR A O 1
ATOM 2163 N N . LEU A 1 275 ? -5.854 -7.180 15.262 1.00 95.88 275 LEU A N 1
ATOM 2164 C CA . LEU A 1 275 ? -6.388 -7.443 13.926 1.00 95.88 275 LEU A CA 1
ATOM 2165 C C . LEU A 1 275 ? -7.282 -6.288 13.435 1.00 95.88 275 LEU A C 1
ATOM 2167 O O . LEU A 1 275 ? -7.094 -5.787 12.325 1.00 95.88 275 LEU A O 1
ATOM 2171 N N . ASN A 1 276 ? -8.183 -5.803 14.292 1.00 96.69 276 ASN A N 1
ATOM 2172 C CA . ASN A 1 276 ? -9.039 -4.646 14.017 1.00 96.69 276 ASN A CA 1
ATOM 2173 C C . ASN A 1 276 ? -8.219 -3.367 13.787 1.00 96.69 276 ASN A C 1
ATOM 2175 O O . ASN A 1 276 ? -8.515 -2.580 12.882 1.00 96.69 276 ASN A O 1
ATOM 2179 N N . PHE A 1 277 ? -7.147 -3.168 14.560 1.00 96.94 277 PHE A N 1
ATOM 2180 C CA . PHE A 1 277 ? -6.220 -2.056 14.359 1.00 96.94 277 PHE A CA 1
ATOM 2181 C C . PHE A 1 277 ? -5.551 -2.117 12.981 1.00 96.94 277 PHE A C 1
ATOM 2183 O O . PHE A 1 277 ? -5.568 -1.118 12.261 1.00 96.94 277 PHE A O 1
ATOM 2190 N N . ILE A 1 278 ? -5.006 -3.277 12.594 1.00 96.69 278 ILE A N 1
ATOM 2191 C CA . ILE A 1 278 ? -4.351 -3.478 11.291 1.00 96.69 278 ILE A CA 1
ATOM 2192 C C . ILE A 1 278 ? -5.345 -3.235 10.153 1.00 96.69 278 ILE A C 1
ATOM 2194 O O . ILE A 1 278 ? -5.053 -2.472 9.235 1.00 96.69 278 ILE A O 1
ATOM 2198 N N . PHE A 1 279 ? -6.558 -3.787 10.249 1.00 97.75 279 PHE A N 1
ATOM 2199 C CA . PHE A 1 279 ? -7.594 -3.567 9.241 1.00 97.75 279 PHE A CA 1
ATOM 2200 C C . PHE A 1 279 ? -7.928 -2.084 9.070 1.00 97.75 279 PHE A C 1
ATOM 2202 O O . PHE A 1 279 ? -7.944 -1.576 7.951 1.00 97.75 279 PHE A O 1
ATOM 2209 N N . THR A 1 280 ? -8.130 -1.362 10.174 1.00 97.50 280 THR A N 1
ATOM 2210 C CA . THR A 1 280 ? -8.426 0.081 10.160 1.00 97.50 280 THR A CA 1
ATOM 2211 C C . THR A 1 280 ? -7.278 0.888 9.559 1.00 97.50 280 THR A C 1
ATOM 2213 O O . THR A 1 280 ? -7.483 1.800 8.754 1.00 97.50 280 THR A O 1
ATOM 2216 N N . MET A 1 281 ? -6.052 0.549 9.949 1.00 96.50 281 MET A N 1
ATOM 2217 C CA . MET A 1 281 ? -4.836 1.177 9.459 1.00 96.50 281 MET A CA 1
ATOM 2218 C C . MET A 1 281 ? -4.702 1.003 7.944 1.00 96.50 281 MET A C 1
ATOM 2220 O O . MET A 1 281 ? -4.523 1.994 7.233 1.00 96.50 281 MET A O 1
ATOM 2224 N N . ASP A 1 282 ? -4.874 -0.213 7.430 1.00 96.56 282 ASP A N 1
ATOM 2225 C CA . ASP A 1 282 ? -4.706 -0.512 6.007 1.00 96.56 282 ASP A CA 1
ATOM 2226 C C . ASP A 1 282 ? -5.873 -0.068 5.141 1.00 96.56 282 ASP A C 1
ATOM 2228 O O . ASP A 1 282 ? -5.668 0.393 4.011 1.00 96.56 282 ASP A O 1
ATOM 2232 N N . LEU A 1 283 ? -7.080 -0.059 5.704 1.00 97.06 283 LEU A N 1
ATOM 2233 C CA . LEU A 1 283 ? -8.230 0.619 5.125 1.00 97.06 283 LEU A CA 1
ATOM 2234 C C . LEU A 1 283 ? -7.941 2.109 4.911 1.00 97.06 283 LEU A C 1
ATOM 2236 O O . LEU A 1 283 ? -8.416 2.693 3.944 1.00 97.06 283 LEU A O 1
ATOM 2240 N N . LEU A 1 284 ? -7.119 2.743 5.744 1.00 96.81 284 LEU A N 1
ATOM 2241 C CA . LEU A 1 284 ? -6.776 4.162 5.639 1.00 96.81 284 LEU A CA 1
ATOM 2242 C C . LEU A 1 284 ? -5.372 4.406 5.041 1.00 96.81 284 LEU A C 1
ATOM 2244 O O . LEU A 1 284 ? -4.915 5.545 4.953 1.00 96.81 284 LEU A O 1
ATOM 2248 N N . ASN A 1 285 ? -4.669 3.388 4.556 1.00 95.06 285 ASN A N 1
ATOM 2249 C CA . ASN A 1 285 ? -3.277 3.522 4.119 1.00 95.06 285 ASN A CA 1
ATOM 2250 C C . ASN A 1 285 ? -3.139 4.023 2.659 1.00 95.06 285 ASN A C 1
ATOM 2252 O O . ASN A 1 285 ? -2.807 3.253 1.749 1.00 95.06 285 ASN A O 1
ATOM 2256 N N . PHE A 1 286 ? -3.414 5.314 2.417 1.00 95.00 286 PHE A N 1
ATOM 2257 C CA . PHE A 1 286 ? -3.306 5.952 1.091 1.00 95.00 286 PHE A CA 1
ATOM 2258 C C . PHE A 1 286 ? -3.002 7.465 1.133 1.00 95.00 286 PHE A C 1
ATOM 2260 O O . PHE A 1 286 ? -3.394 8.160 2.066 1.00 95.00 286 PHE A O 1
ATOM 2267 N N . SER A 1 287 ? -2.348 8.001 0.092 1.00 92.56 287 SER A N 1
ATOM 2268 C CA . SER A 1 287 ? -2.184 9.440 -0.210 1.00 92.56 287 SER A CA 1
ATOM 2269 C C . SER A 1 287 ? -1.604 10.355 0.890 1.00 92.56 287 SER A C 1
ATOM 2271 O O . SER A 1 287 ? -2.066 11.481 1.066 1.00 92.56 287 SER A O 1
ATOM 2273 N N . PHE A 1 288 ? -0.531 9.957 1.580 1.00 91.44 288 PHE A N 1
ATOM 2274 C CA . PHE A 1 288 ? 0.090 10.787 2.637 1.00 91.44 288 PHE A CA 1
ATOM 2275 C C . PHE A 1 288 ? 1.041 11.901 2.162 1.00 91.44 288 PHE A C 1
ATOM 2277 O O . PHE A 1 288 ? 1.603 12.626 2.984 1.00 91.44 288 PHE A O 1
ATOM 2284 N N . TRP A 1 289 ? 1.288 12.034 0.858 1.00 90.56 289 TRP A N 1
ATOM 2285 C CA . TRP A 1 289 ? 2.186 13.068 0.341 1.00 90.56 289 TRP A CA 1
ATOM 2286 C C . TRP A 1 289 ? 1.517 14.451 0.355 1.00 90.56 289 TRP A C 1
ATOM 2288 O O . TRP A 1 289 ? 0.315 14.571 0.115 1.00 90.56 289 TRP A O 1
ATOM 2298 N N . SER A 1 290 ? 2.300 15.504 0.588 1.00 89.62 290 SER A N 1
ATOM 2299 C CA . SER A 1 290 ? 1.822 16.891 0.657 1.00 89.62 290 SER A CA 1
ATOM 2300 C C . SER A 1 290 ? 2.516 17.771 -0.384 1.00 89.62 290 SER A C 1
ATOM 2302 O O . SER A 1 290 ? 3.642 17.494 -0.805 1.00 89.62 290 SER A O 1
ATOM 2304 N N . GLU A 1 291 ? 1.826 18.824 -0.819 1.00 88.38 291 GLU A N 1
ATOM 2305 C CA . GLU A 1 291 ? 2.415 19.904 -1.622 1.00 88.38 291 GLU A CA 1
ATOM 2306 C C . GLU A 1 291 ? 3.034 20.999 -0.750 1.00 88.38 291 GLU A C 1
ATOM 2308 O O . GLU A 1 291 ? 3.836 21.792 -1.247 1.00 88.38 291 GLU A O 1
ATOM 2313 N N . LYS A 1 292 ? 2.680 21.021 0.540 1.00 86.88 292 LYS A N 1
ATOM 2314 C CA . LYS A 1 292 ? 3.179 21.984 1.514 1.00 86.88 292 LYS A CA 1
ATOM 2315 C C . LYS A 1 292 ? 4.576 21.616 2.021 1.00 86.88 292 LYS A C 1
ATOM 2317 O O . LYS A 1 292 ? 5.083 20.504 1.815 1.00 86.88 292 LYS A O 1
ATOM 2322 N N . SER A 1 293 ? 5.211 22.571 2.699 1.00 83.88 293 SER A N 1
ATOM 2323 C CA . SER A 1 293 ? 6.529 22.373 3.306 1.00 83.88 293 SER A CA 1
ATOM 2324 C C . SER A 1 293 ? 6.497 21.330 4.437 1.00 83.88 293 SER A C 1
ATOM 2326 O O . SER A 1 293 ? 5.442 20.815 4.819 1.00 83.88 293 SER A O 1
ATOM 2328 N N . GLU A 1 294 ? 7.665 20.969 4.972 1.00 80.88 294 GLU A N 1
ATOM 2329 C CA . GLU A 1 294 ? 7.764 20.061 6.127 1.00 80.88 294 GLU A CA 1
ATOM 2330 C C . GLU A 1 294 ? 7.052 20.623 7.368 1.00 80.88 294 GLU A C 1
ATOM 2332 O O . GLU A 1 294 ? 6.555 19.869 8.199 1.00 80.88 294 GLU A O 1
ATOM 2337 N N . GLU A 1 295 ? 6.971 21.942 7.512 1.00 81.69 295 GLU A N 1
ATOM 2338 C CA . GLU A 1 295 ? 6.355 22.623 8.652 1.00 81.69 295 GLU A CA 1
ATOM 2339 C C . GLU A 1 295 ? 4.827 22.627 8.560 1.00 81.69 295 GLU A C 1
ATOM 2341 O O . GLU A 1 295 ? 4.155 22.416 9.565 1.00 81.69 295 GLU A O 1
ATOM 2346 N N . GLU A 1 296 ? 4.281 22.790 7.358 1.00 85.19 296 GLU A N 1
ATOM 2347 C CA . GLU A 1 296 ? 2.846 23.024 7.148 1.00 85.19 296 GLU A CA 1
ATOM 2348 C C . GLU A 1 296 ? 2.050 21.769 6.768 1.00 85.19 296 GLU A C 1
ATOM 2350 O O . GLU A 1 296 ? 0.817 21.767 6.853 1.00 85.19 296 GLU A O 1
ATOM 2355 N N . ARG A 1 297 ? 2.730 20.709 6.320 1.00 90.25 297 ARG A N 1
ATOM 2356 C CA . ARG A 1 297 ? 2.082 19.444 5.949 1.00 90.25 297 ARG A CA 1
ATOM 2357 C C . ARG A 1 297 ? 1.375 18.778 7.121 1.00 90.25 297 ARG A C 1
ATOM 2359 O O . ARG A 1 297 ? 1.758 18.966 8.281 1.00 90.25 297 ARG A O 1
ATOM 2366 N N . PHE A 1 298 ? 0.419 17.915 6.782 1.00 91.56 298 PHE A N 1
ATOM 2367 C CA . PHE A 1 298 ? -0.307 17.108 7.757 1.00 91.56 298 PHE A CA 1
ATOM 2368 C C . PHE A 1 298 ? 0.662 16.340 8.665 1.00 91.56 298 PHE A C 1
ATOM 2370 O O . PHE A 1 298 ? 1.527 15.584 8.204 1.00 91.56 298 PHE A O 1
ATOM 2377 N N . ALA A 1 299 ? 0.516 16.553 9.969 1.00 92.62 299 ALA A N 1
ATOM 2378 C CA . ALA A 1 299 ? 1.343 15.933 10.984 1.00 92.62 299 ALA A CA 1
ATOM 2379 C C . ALA A 1 299 ? 0.536 15.712 12.261 1.00 92.62 299 ALA A C 1
ATOM 2381 O O . ALA A 1 299 ? -0.326 16.511 12.614 1.00 92.62 299 ALA A O 1
ATOM 2382 N N . ILE A 1 300 ? 0.868 14.656 12.992 1.00 92.88 300 ILE A N 1
ATOM 2383 C CA . ILE A 1 300 ? 0.242 14.344 14.275 1.00 92.88 300 ILE A CA 1
ATOM 2384 C C . ILE A 1 300 ? 1.300 14.456 15.359 1.00 92.88 300 ILE A C 1
ATOM 2386 O O . ILE A 1 300 ? 2.400 13.921 15.225 1.00 92.88 300 ILE A O 1
ATOM 2390 N N . VAL A 1 301 ? 0.981 15.189 16.423 1.00 91.00 301 VAL A N 1
ATOM 2391 C CA . VAL A 1 301 ? 1.819 15.255 17.620 1.00 91.00 301 VAL A CA 1
ATOM 2392 C C . VAL A 1 301 ? 1.287 14.219 18.595 1.00 91.00 301 VAL A C 1
ATOM 2394 O O . VAL A 1 301 ? 0.139 14.299 19.024 1.00 91.00 301 VAL A O 1
ATOM 2397 N N . TYR A 1 302 ? 2.120 13.234 18.909 1.00 90.94 302 TYR A N 1
ATOM 2398 C CA . TYR A 1 302 ? 1.771 12.122 19.784 1.00 90.94 302 TYR A CA 1
ATOM 2399 C C . TYR A 1 302 ? 2.997 11.728 20.609 1.00 90.94 302 TYR A C 1
ATOM 2401 O O . TYR A 1 302 ? 4.103 11.632 20.068 1.00 90.94 302 TYR A O 1
ATOM 2409 N N . GLN A 1 303 ? 2.812 11.576 21.926 1.00 88.50 303 GLN A N 1
ATOM 2410 C CA . GLN A 1 303 ? 3.883 11.324 22.905 1.00 88.50 303 GLN A CA 1
ATOM 2411 C C . GLN A 1 303 ? 5.070 12.307 22.791 1.00 88.50 303 GLN A C 1
ATOM 2413 O O . GLN A 1 303 ? 6.238 11.926 22.823 1.00 88.50 303 GLN A O 1
ATOM 2418 N N . GLY A 1 304 ? 4.777 13.598 22.591 1.00 85.81 304 GLY A N 1
ATOM 2419 C CA . GLY A 1 304 ? 5.796 14.652 22.475 1.00 85.81 304 GLY A CA 1
ATOM 2420 C C . GLY A 1 304 ? 6.614 14.628 21.176 1.00 85.81 304 GLY A C 1
ATOM 2421 O O . GLY A 1 304 ? 7.529 15.436 21.019 1.00 85.81 304 GLY A O 1
ATOM 2422 N N . LYS A 1 305 ? 6.287 13.743 20.225 1.00 90.50 305 LYS A N 1
ATOM 2423 C CA . LYS A 1 305 ? 6.955 13.640 18.924 1.00 90.50 305 LYS A CA 1
ATOM 2424 C C . LYS A 1 305 ? 6.000 13.983 17.785 1.00 90.50 305 LYS A C 1
ATOM 2426 O O . LYS A 1 305 ? 4.821 13.642 17.806 1.00 90.50 305 LYS A O 1
ATOM 2431 N N . ARG A 1 306 ? 6.538 14.653 16.763 1.00 90.75 306 ARG A N 1
ATOM 2432 C CA . ARG A 1 306 ? 5.834 14.953 15.514 1.00 90.75 306 ARG A CA 1
ATOM 2433 C C . ARG A 1 306 ? 5.988 13.792 14.531 1.00 90.75 306 ARG A C 1
ATOM 2435 O O . ARG A 1 306 ? 7.109 13.422 14.183 1.00 90.75 306 ARG A O 1
ATOM 2442 N N . TRP A 1 307 ? 4.866 13.259 14.064 1.00 91.62 307 TRP A N 1
ATOM 2443 C CA . TRP A 1 307 ? 4.783 12.159 13.106 1.00 91.62 307 TRP A CA 1
ATOM 2444 C C . TRP A 1 307 ? 4.200 12.643 11.778 1.00 91.62 307 TRP A C 1
ATOM 2446 O O . TRP A 1 307 ? 3.257 13.433 11.762 1.00 91.62 307 TRP A O 1
ATOM 2456 N N . THR A 1 308 ? 4.760 12.170 10.664 1.00 91.06 308 THR A N 1
ATOM 2457 C CA . THR A 1 308 ? 4.354 12.521 9.292 1.00 91.06 308 THR A CA 1
ATOM 2458 C C . THR A 1 308 ? 4.291 11.273 8.411 1.00 91.06 308 THR A C 1
ATOM 2460 O O . THR A 1 308 ? 4.870 10.231 8.735 1.00 91.06 308 THR A O 1
ATOM 2463 N N . GLY A 1 309 ? 3.619 11.375 7.262 1.00 90.19 309 GLY A N 1
ATOM 2464 C CA . GLY A 1 309 ? 3.483 10.253 6.333 1.00 90.19 309 GLY A CA 1
ATOM 2465 C C . GLY A 1 309 ? 2.632 9.124 6.921 1.00 90.19 309 GLY A C 1
ATOM 2466 O O . GLY A 1 309 ? 1.707 9.373 7.678 1.00 90.19 309 GLY A O 1
ATOM 2467 N N . TYR A 1 310 ? 2.986 7.876 6.621 1.00 91.06 310 TYR A N 1
ATOM 2468 C CA . TYR A 1 310 ? 2.322 6.693 7.182 1.00 91.06 310 TYR A CA 1
ATOM 2469 C C . TYR A 1 310 ? 2.237 6.717 8.721 1.00 91.06 310 TYR A C 1
ATOM 2471 O O . TYR A 1 310 ? 1.172 6.497 9.290 1.00 91.06 310 TYR A O 1
ATOM 2479 N N . PHE A 1 311 ? 3.325 7.079 9.410 1.00 91.94 311 PHE A N 1
ATOM 2480 C CA . PHE A 1 311 ? 3.347 7.075 10.875 1.00 91.94 311 PHE A CA 1
ATOM 2481 C C . PHE A 1 311 ? 2.409 8.106 11.514 1.00 91.94 311 PHE A C 1
ATOM 2483 O O . PHE A 1 311 ? 2.065 7.944 12.682 1.00 91.94 311 PHE A O 1
ATOM 2490 N N . SER A 1 312 ? 1.979 9.150 10.792 1.00 93.44 312 SER A N 1
ATOM 2491 C CA . SER A 1 312 ? 0.973 10.063 11.344 1.00 93.44 312 SER A CA 1
ATOM 2492 C C . SER A 1 312 ? -0.400 9.404 11.445 1.00 93.44 312 SER A C 1
ATOM 2494 O O . SER A 1 312 ? -1.115 9.694 12.397 1.00 93.44 312 SER A O 1
ATOM 2496 N N . LEU A 1 313 ? -0.745 8.479 10.539 1.00 95.06 313 LEU A N 1
ATOM 2497 C CA . LEU A 1 313 ? -1.970 7.685 10.648 1.00 95.06 313 LEU A CA 1
ATOM 2498 C C . LEU A 1 313 ? -1.914 6.752 11.860 1.00 95.06 313 LEU A C 1
ATOM 2500 O O . LEU A 1 313 ? -2.848 6.734 12.652 1.00 95.06 313 LEU A O 1
ATOM 2504 N N . VAL A 1 314 ? -0.810 6.021 12.037 1.00 94.81 314 VAL A N 1
ATOM 2505 C CA . VAL A 1 314 ? -0.661 5.097 13.173 1.00 94.81 314 VAL A CA 1
ATOM 2506 C C . VAL A 1 314 ? -0.729 5.858 14.503 1.00 94.81 314 VAL A C 1
ATOM 2508 O O . VAL A 1 314 ? -1.460 5.466 15.407 1.00 94.81 314 VAL A O 1
ATOM 2511 N N . ALA A 1 315 ? -0.033 6.997 14.601 1.00 94.38 315 ALA A N 1
ATOM 2512 C CA . ALA A 1 315 ? -0.081 7.865 15.777 1.00 94.38 315 ALA A CA 1
ATOM 2513 C C . ALA A 1 315 ? -1.489 8.422 16.046 1.00 94.38 315 ALA A C 1
ATOM 2515 O O . ALA A 1 315 ? -1.886 8.568 17.198 1.00 94.38 315 ALA A O 1
ATOM 2516 N N . LEU A 1 316 ? -2.248 8.731 14.993 1.00 95.06 316 LEU A N 1
ATOM 2517 C CA . LEU A 1 316 ? -3.630 9.191 15.101 1.00 95.06 316 LEU A CA 1
ATOM 2518 C C . LEU A 1 316 ? -4.556 8.107 15.649 1.00 95.06 316 LEU A C 1
ATOM 2520 O O . LEU A 1 316 ? -5.365 8.414 16.520 1.00 95.06 316 LEU A O 1
ATOM 2524 N N . LEU A 1 317 ? -4.434 6.866 15.167 1.00 95.69 317 LEU A N 1
ATOM 2525 C CA . LEU A 1 317 ? -5.249 5.750 15.654 1.00 95.69 317 LEU A CA 1
ATOM 2526 C C . LEU A 1 317 ? -4.958 5.474 17.132 1.00 95.69 317 LEU A C 1
ATOM 2528 O O . LEU A 1 317 ? -5.889 5.373 17.923 1.00 95.69 317 LEU A O 1
ATOM 2532 N N . GLN A 1 318 ? -3.679 5.456 17.520 1.00 94.69 318 GLN A N 1
ATOM 2533 C CA . GLN A 1 318 ? -3.281 5.302 18.924 1.00 94.69 318 GLN A CA 1
ATOM 2534 C C . GLN A 1 318 ? -3.813 6.442 19.803 1.00 94.69 318 GLN A C 1
ATOM 2536 O O . GLN A 1 318 ? -4.397 6.197 20.853 1.00 94.69 318 GLN A O 1
ATOM 2541 N N . ARG A 1 319 ? -3.691 7.696 19.344 1.00 94.06 319 ARG A N 1
ATOM 2542 C CA . ARG A 1 319 ? -4.228 8.867 20.053 1.00 94.06 319 ARG A CA 1
ATOM 2543 C C . ARG A 1 319 ? -5.740 8.777 20.263 1.00 94.06 319 ARG A C 1
ATOM 2545 O O . ARG A 1 319 ? -6.216 9.172 21.318 1.00 94.06 319 ARG A O 1
ATOM 2552 N N . ALA A 1 320 ? -6.488 8.305 19.269 1.00 94.38 320 ALA A N 1
ATOM 2553 C CA . ALA A 1 320 ? -7.935 8.148 19.385 1.00 94.38 320 ALA A CA 1
ATOM 2554 C C . ALA A 1 320 ? -8.309 7.054 20.396 1.00 94.38 320 ALA A C 1
ATOM 2556 O O . ALA A 1 320 ? -9.186 7.276 21.226 1.00 94.38 320 ALA A O 1
ATOM 2557 N N . LEU A 1 321 ? -7.596 5.923 20.384 1.00 94.31 321 LEU A N 1
ATOM 2558 C CA . LEU A 1 321 ? -7.799 4.849 21.359 1.00 94.31 321 LEU A CA 1
ATOM 2559 C C . LEU A 1 321 ? -7.462 5.292 22.793 1.00 94.31 321 LEU A C 1
ATOM 2561 O O . LEU A 1 321 ? -8.192 4.950 23.714 1.00 94.31 321 LEU A O 1
ATOM 2565 N N . GLU A 1 322 ? -6.419 6.106 22.992 1.00 93.06 322 GLU A N 1
ATOM 2566 C CA . GLU A 1 322 ? -6.102 6.711 24.301 1.00 93.06 322 GLU A CA 1
ATOM 2567 C C . GLU A 1 322 ? -7.152 7.721 24.789 1.00 93.06 322 GLU A C 1
ATOM 2569 O O . GLU A 1 322 ? -7.196 8.037 25.976 1.00 93.06 322 GLU A O 1
ATOM 2574 N N . GLN A 1 323 ? -7.972 8.255 23.882 1.00 92.25 323 GLN A N 1
ATOM 2575 C CA . GLN A 1 323 ? -9.078 9.168 24.187 1.00 92.25 323 GLN A CA 1
ATOM 2576 C C . GLN A 1 323 ? -10.415 8.430 24.348 1.00 92.25 323 GLN A C 1
ATOM 2578 O O . GLN A 1 323 ? -11.465 9.065 24.279 1.00 92.25 323 GLN A O 1
ATOM 2583 N N . ASP A 1 324 ? -10.379 7.105 24.522 1.00 93.44 324 ASP A N 1
ATOM 2584 C CA . ASP A 1 324 ? -11.553 6.233 24.623 1.00 93.44 324 ASP A CA 1
ATOM 2585 C C . ASP A 1 324 ? -12.482 6.299 23.391 1.00 93.44 324 ASP A C 1
ATOM 2587 O O . ASP A 1 324 ? -13.666 5.969 23.468 1.00 93.44 324 ASP A O 1
ATOM 2591 N N . ILE A 1 325 ? -11.954 6.700 22.226 1.00 94.88 325 ILE A N 1
ATOM 2592 C CA . ILE A 1 325 ? -12.685 6.669 20.955 1.00 94.88 325 ILE A CA 1
ATOM 2593 C C . ILE A 1 325 ? -12.409 5.315 20.288 1.00 94.88 325 ILE A C 1
ATOM 2595 O O . ILE A 1 325 ? -11.267 5.067 19.884 1.00 94.88 325 ILE A O 1
ATOM 2599 N N . PRO A 1 326 ? -13.420 4.446 20.096 1.00 95.06 326 PRO A N 1
ATOM 2600 C CA . PRO A 1 326 ? -13.249 3.113 19.516 1.00 95.06 326 PRO A CA 1
ATOM 2601 C C . PRO A 1 326 ? -13.082 3.170 17.986 1.00 95.06 326 PRO A C 1
ATOM 2603 O O . PRO A 1 326 ? -13.804 2.525 17.230 1.00 95.06 326 PRO A O 1
ATOM 2606 N N . ILE A 1 327 ? -12.098 3.940 17.502 1.00 95.69 327 ILE A N 1
ATOM 2607 C CA . ILE A 1 327 ? -11.871 4.219 16.076 1.00 95.69 327 ILE A CA 1
ATOM 2608 C C . ILE A 1 327 ? -11.545 2.966 15.256 1.00 95.69 327 ILE A C 1
ATOM 2610 O O . ILE A 1 327 ? -11.645 3.007 14.036 1.00 95.69 327 ILE A O 1
ATOM 2614 N N . THR A 1 328 ? -11.148 1.867 15.896 1.00 96.06 328 THR A N 1
ATOM 2615 C CA . THR A 1 328 ? -10.847 0.587 15.241 1.00 96.06 328 THR A CA 1
ATOM 2616 C C . THR A 1 328 ? -12.034 -0.376 15.205 1.00 96.06 328 THR A C 1
ATOM 2618 O O . THR A 1 328 ? -11.894 -1.488 14.707 1.00 96.06 328 THR A O 1
ATOM 2621 N N . SER A 1 329 ? -13.191 0.016 15.747 1.00 95.44 329 SER A N 1
ATOM 2622 C CA . SER A 1 329 ? -14.368 -0.851 15.840 1.00 95.44 329 SER A CA 1
ATOM 2623 C C . SER A 1 329 ? -15.315 -0.647 14.650 1.00 95.44 329 SER A C 1
ATOM 2625 O O . SER A 1 329 ? -15.775 0.478 14.442 1.00 95.44 329 SER A O 1
ATOM 2627 N N . PRO A 1 330 ? -15.686 -1.710 13.909 1.00 93.88 330 PRO A N 1
ATOM 2628 C CA . PRO A 1 330 ? -16.633 -1.608 12.797 1.00 93.88 330 PRO A CA 1
ATOM 2629 C C . PRO A 1 330 ? -18.003 -1.052 13.198 1.00 93.88 330 PRO A C 1
ATOM 2631 O O . PRO A 1 330 ? -18.555 -0.217 12.485 1.00 93.88 330 PRO A O 1
ATOM 2634 N N . SER A 1 331 ? -18.514 -1.441 14.370 1.00 93.81 331 SER A N 1
ATOM 2635 C CA . SER A 1 331 ? -19.790 -0.953 14.914 1.00 93.81 331 SER A CA 1
ATOM 2636 C C . SER A 1 331 ? -19.803 0.566 15.116 1.00 93.81 331 SER A C 1
ATOM 2638 O O . SER A 1 331 ? -20.780 1.230 14.772 1.00 93.81 331 SER A O 1
ATOM 2640 N N . PHE A 1 332 ? -18.687 1.138 15.579 1.00 95.56 332 PHE A N 1
ATOM 2641 C CA . PHE A 1 332 ? -18.519 2.586 15.702 1.00 95.56 332 PHE A CA 1
ATOM 2642 C C . PHE A 1 332 ? -18.576 3.280 14.336 1.00 95.56 332 PHE A C 1
ATOM 2644 O O . PHE A 1 332 ? -19.121 4.370 14.218 1.00 95.56 332 PHE A O 1
ATOM 2651 N N . TRP A 1 333 ? -18.062 2.666 13.267 1.00 95.44 333 TRP A N 1
ATOM 2652 C CA . TRP A 1 333 ? -18.118 3.276 11.935 1.00 95.44 333 TRP A CA 1
ATOM 2653 C C . TRP A 1 333 ? -19.502 3.274 11.310 1.00 95.44 333 TRP A C 1
ATOM 2655 O O . TRP A 1 333 ? -19.697 3.993 10.340 1.00 95.44 333 TRP A O 1
ATOM 2665 N N . ILE A 1 334 ? -20.458 2.487 11.783 1.00 93.81 334 ILE A N 1
ATOM 2666 C CA . ILE A 1 334 ? -21.806 2.450 11.192 1.00 93.81 334 ILE A CA 1
ATOM 2667 C C . ILE A 1 334 ? -22.717 3.443 11.900 1.00 93.81 334 ILE A C 1
ATOM 2669 O O . ILE A 1 334 ? -23.540 4.090 11.258 1.00 93.81 334 ILE A O 1
ATOM 2673 N N . ASP A 1 335 ? -22.520 3.610 13.202 1.00 93.56 335 ASP A N 1
ATOM 2674 C CA . ASP A 1 335 ? -23.303 4.516 14.021 1.00 93.56 335 ASP A CA 1
ATOM 2675 C C . ASP A 1 335 ? -22.978 5.984 13.686 1.00 93.56 335 ASP A C 1
ATOM 2677 O O . ASP A 1 335 ? -21.890 6.502 13.951 1.00 93.56 335 ASP A O 1
ATOM 2681 N N . GLU A 1 336 ? -23.910 6.664 13.021 1.00 89.31 336 GLU A N 1
ATOM 2682 C CA . GLU A 1 336 ? -23.763 8.077 12.663 1.00 89.31 336 GLU A CA 1
ATOM 2683 C C . GLU A 1 336 ? -23.985 9.019 13.855 1.00 89.31 336 GLU A C 1
ATOM 2685 O O . GLU A 1 336 ? -23.553 10.170 13.791 1.00 89.31 336 GLU A O 1
ATOM 2690 N N . GLU A 1 337 ? -24.598 8.544 14.945 1.00 89.56 337 GLU A N 1
ATOM 2691 C CA . GLU A 1 337 ? -24.833 9.342 16.150 1.00 89.56 337 GLU A CA 1
ATOM 2692 C C . GLU A 1 337 ? -23.583 9.404 17.030 1.00 89.56 337 GLU A C 1
ATOM 2694 O O . GLU A 1 337 ? -23.227 10.475 17.524 1.00 89.56 337 GLU A O 1
ATOM 2699 N N . THR A 1 338 ? -22.884 8.277 17.210 1.00 89.44 338 THR A N 1
ATOM 2700 C CA . THR A 1 338 ? -21.648 8.244 18.012 1.00 89.44 338 THR A CA 1
ATOM 2701 C C . THR A 1 338 ? -20.413 8.645 17.211 1.00 89.44 338 THR A C 1
ATOM 2703 O O . THR A 1 338 ? -19.545 9.357 17.721 1.00 89.44 338 THR A O 1
ATOM 2706 N N . CYS A 1 339 ? -20.325 8.245 15.943 1.00 92.19 339 CYS A N 1
ATOM 2707 C CA . CYS A 1 339 ? -19.212 8.583 15.063 1.00 92.19 339 CYS A CA 1
ATOM 2708 C C . CYS A 1 339 ? -19.579 9.764 14.163 1.00 92.19 339 CYS A C 1
ATOM 2710 O O . CYS A 1 339 ? -19.641 9.631 12.947 1.00 92.19 339 CYS A O 1
ATOM 2712 N N . THR A 1 340 ? -19.859 10.939 14.725 1.00 92.69 340 THR A N 1
ATOM 2713 C CA . THR A 1 340 ? -20.218 12.100 13.894 1.00 92.69 340 THR A CA 1
ATOM 2714 C C . THR A 1 340 ? -19.031 12.605 13.063 1.00 92.69 340 THR A C 1
ATOM 2716 O O . THR A 1 340 ? -17.861 12.308 13.340 1.00 92.69 340 THR A O 1
ATOM 2719 N N . GLU A 1 341 ? -19.305 13.414 12.035 1.00 89.88 341 GLU A N 1
ATOM 2720 C CA . GLU A 1 341 ? -18.238 14.031 11.240 1.00 89.88 341 GLU A CA 1
ATOM 2721 C C . GLU A 1 341 ? -17.332 14.922 12.108 1.00 89.88 341 GLU A C 1
ATOM 2723 O O . GLU A 1 341 ? -16.124 14.958 11.890 1.00 89.88 341 GLU A O 1
ATOM 2728 N N . GLU A 1 342 ? -17.868 15.583 13.134 1.00 90.62 342 GLU A N 1
ATOM 2729 C CA . GLU A 1 342 ? -17.107 16.397 14.087 1.00 90.62 342 GLU A CA 1
ATOM 2730 C C . GLU A 1 342 ? -16.156 15.551 14.942 1.00 90.62 342 GLU A C 1
ATOM 2732 O O . GLU A 1 342 ? -15.002 15.943 15.151 1.00 90.62 342 GLU A O 1
ATOM 2737 N N . VAL A 1 343 ? -16.602 14.373 15.395 1.00 93.00 343 VAL A N 1
ATOM 2738 C CA . VAL A 1 343 ? -15.748 13.418 16.120 1.00 93.00 343 VAL A CA 1
ATOM 2739 C C . VAL A 1 343 ? -14.613 12.957 15.213 1.00 93.00 343 VAL A C 1
ATOM 2741 O O . VAL A 1 343 ? -13.445 13.033 15.598 1.00 93.00 343 VAL A O 1
ATOM 2744 N N . LEU A 1 344 ? -14.916 12.577 13.968 1.00 93.12 344 LEU A N 1
ATOM 2745 C CA . LEU A 1 344 ? -13.890 12.191 12.999 1.00 93.12 344 LEU A CA 1
ATOM 2746 C C . LEU A 1 344 ? -12.945 13.357 12.684 1.00 93.12 344 LEU A C 1
ATOM 2748 O O . LEU A 1 344 ? -11.733 13.172 12.687 1.00 93.12 344 LEU A O 1
ATOM 2752 N N . ARG A 1 345 ? -13.438 14.582 12.495 1.00 91.81 345 ARG A N 1
ATOM 2753 C CA . ARG A 1 345 ? -12.585 15.770 12.301 1.00 91.81 345 ARG A CA 1
ATOM 2754 C C . ARG A 1 345 ? -11.673 16.028 13.497 1.00 91.81 345 ARG A C 1
ATOM 2756 O O . ARG A 1 345 ? -10.535 16.448 13.305 1.00 91.81 345 ARG A O 1
ATOM 2763 N N . THR A 1 346 ? -12.135 15.727 14.707 1.00 90.88 346 THR A N 1
ATOM 2764 C CA . THR A 1 346 ? -11.322 15.802 15.927 1.00 90.88 346 THR A CA 1
ATOM 2765 C C . THR A 1 346 ? -10.237 14.729 15.929 1.00 90.88 346 THR A C 1
ATOM 2767 O O . THR A 1 346 ? -9.063 15.044 16.124 1.00 90.88 346 THR A O 1
ATOM 2770 N N . VAL A 1 347 ? -10.586 13.481 15.612 1.00 92.38 347 VAL A N 1
ATOM 2771 C CA . VAL A 1 347 ? -9.631 12.367 15.491 1.00 92.38 347 VAL A CA 1
ATOM 2772 C C . VAL A 1 347 ? -8.570 12.666 14.426 1.00 92.38 347 VAL A C 1
ATOM 2774 O O . VAL A 1 347 ? -7.372 12.559 14.695 1.00 92.38 347 VAL A O 1
ATOM 2777 N N . PHE A 1 348 ? -8.997 13.126 13.249 1.00 92.19 348 PHE A N 1
ATOM 2778 C CA . PHE A 1 348 ? -8.155 13.478 12.105 1.00 92.19 348 PHE A CA 1
ATOM 2779 C C . PHE A 1 348 ? -7.523 14.873 12.177 1.00 92.19 348 PHE A C 1
ATOM 2781 O O . PHE A 1 348 ? -6.834 15.278 11.239 1.00 92.19 348 PHE A O 1
ATOM 2788 N N . SER A 1 349 ? -7.693 15.594 13.287 1.00 88.69 349 SER A N 1
ATOM 2789 C CA . SER A 1 349 ? -7.117 16.925 13.457 1.00 88.69 349 SER A CA 1
ATOM 2790 C C . SER A 1 349 ? -5.588 16.879 13.454 1.00 88.69 349 SER A C 1
ATOM 2792 O O . SER A 1 349 ? -4.962 16.068 14.153 1.00 88.69 349 SER A O 1
ATOM 2794 N N . SER A 1 350 ? -4.978 17.774 12.670 1.00 85.00 350 SER A N 1
ATOM 2795 C CA . SER A 1 350 ? -3.529 17.979 12.691 1.00 85.00 350 SER A CA 1
ATOM 2796 C C . SER A 1 350 ? -3.086 18.391 14.095 1.00 85.00 350 SER A C 1
ATOM 2798 O O . SER A 1 350 ? -3.745 19.182 14.765 1.00 85.00 350 SER A O 1
ATOM 2800 N N . GLY A 1 351 ? -1.932 17.892 14.534 1.00 77.44 351 GLY A N 1
ATOM 2801 C CA . GLY A 1 351 ? -1.309 18.306 15.795 1.00 77.44 351 GLY A CA 1
ATOM 2802 C C . GLY A 1 351 ? -0.650 19.689 15.736 1.00 77.44 351 GLY A C 1
ATOM 2803 O O . GLY A 1 351 ? 0.021 20.078 16.687 1.00 77.44 351 GLY A O 1
ATOM 2804 N N . THR A 1 352 ? -0.781 20.406 14.618 1.00 74.12 352 THR A N 1
ATOM 2805 C CA . THR A 1 352 ? -0.232 21.748 14.406 1.00 74.12 352 THR A CA 1
ATOM 2806 C C . THR A 1 352 ? -1.348 22.748 14.128 1.00 74.12 352 THR A C 1
ATOM 2808 O O . THR A 1 352 ? -2.228 22.504 13.302 1.00 74.12 352 THR A O 1
ATOM 2811 N N . GLU A 1 353 ? -1.295 23.896 14.801 1.00 70.25 353 GLU A N 1
ATOM 2812 C CA . GLU A 1 353 ? -2.217 25.004 14.557 1.00 70.25 353 GLU A CA 1
ATOM 2813 C C . GLU A 1 353 ? -2.045 25.514 13.116 1.00 70.25 353 GLU A C 1
ATOM 2815 O O . GLU A 1 353 ? -0.928 25.784 12.672 1.00 70.25 353 GLU A O 1
ATOM 2820 N N . GLY A 1 354 ? -3.138 25.565 12.347 1.00 71.62 354 GLY A N 1
ATOM 2821 C CA . GLY A 1 354 ? -3.095 25.892 10.914 1.00 71.62 354 GLY A CA 1
ATOM 2822 C C . GLY A 1 354 ? -2.481 24.807 10.013 1.00 71.62 354 GLY A C 1
ATOM 2823 O O . GLY A 1 354 ? -2.218 25.068 8.836 1.00 71.62 354 GLY A O 1
ATOM 2824 N N . GLY A 1 355 ? -2.249 23.599 10.538 1.00 78.38 355 GLY A N 1
ATOM 2825 C CA . GLY A 1 355 ? -1.768 22.460 9.759 1.00 78.38 355 GLY A CA 1
ATOM 2826 C C . GLY A 1 355 ? -2.712 22.074 8.620 1.00 78.38 355 GLY A C 1
ATOM 2827 O O . GLY A 1 355 ? -3.913 22.332 8.658 1.00 78.38 355 GLY A O 1
ATOM 2828 N N . GLU A 1 356 ? -2.160 21.456 7.577 1.00 87.75 356 GLU A N 1
ATOM 2829 C CA . GLU A 1 356 ? -2.961 20.821 6.526 1.00 87.75 356 GLU A CA 1
ATOM 2830 C C . GLU A 1 356 ? -3.942 19.795 7.116 1.00 87.75 356 GLU A C 1
ATOM 2832 O O . GLU A 1 356 ? -3.584 19.064 8.034 1.00 87.75 356 GLU A O 1
ATOM 2837 N N . GLU A 1 357 ? -5.162 19.731 6.582 1.00 90.31 357 GLU A N 1
ATOM 2838 C CA . GLU A 1 357 ? -6.094 18.634 6.863 1.00 90.31 357 GLU A CA 1
ATOM 2839 C C . GLU A 1 357 ? -5.520 17.314 6.323 1.00 90.31 357 GLU A C 1
ATOM 2841 O O . GLU A 1 357 ? -4.734 17.314 5.369 1.00 90.31 357 GLU A O 1
ATOM 2846 N N . ILE A 1 358 ? -5.902 16.174 6.908 1.00 92.62 358 ILE A N 1
ATOM 2847 C CA . ILE A 1 358 ? -5.496 14.887 6.346 1.00 92.62 358 ILE A CA 1
ATOM 2848 C C . ILE A 1 358 ? -5.936 14.801 4.872 1.00 92.62 358 ILE A C 1
ATOM 2850 O O . ILE A 1 358 ? -7.104 15.054 4.557 1.00 92.62 358 ILE A O 1
ATOM 2854 N N . PRO A 1 359 ? -5.039 14.429 3.942 1.00 92.75 359 PRO A N 1
ATOM 2855 C CA . PRO A 1 359 ? -5.424 14.297 2.549 1.00 92.75 359 PRO A CA 1
ATOM 2856 C C . PRO A 1 359 ? -6.570 13.298 2.382 1.00 92.75 359 PRO A C 1
ATOM 2858 O O . PRO A 1 359 ? -6.528 12.197 2.948 1.00 92.75 359 PRO A O 1
ATOM 2861 N N . LEU A 1 360 ? -7.546 13.681 1.552 1.00 95.19 360 LEU A N 1
ATOM 2862 C CA . LEU A 1 360 ? -8.719 12.873 1.204 1.00 95.19 360 LEU A CA 1
ATOM 2863 C C . LEU A 1 360 ? -9.578 12.486 2.424 1.00 95.19 360 LEU A C 1
ATOM 2865 O O . LEU A 1 360 ? -10.009 11.342 2.554 1.00 95.19 360 LEU A O 1
ATOM 2869 N N . PHE A 1 361 ? -9.801 13.430 3.348 1.00 95.62 361 PHE A N 1
ATOM 2870 C CA . PHE A 1 361 ? -10.616 13.206 4.548 1.00 95.62 361 PHE A CA 1
ATOM 2871 C C . PHE A 1 361 ? -12.001 12.622 4.223 1.00 95.62 361 PHE A C 1
ATOM 2873 O O . PHE A 1 361 ? -12.376 11.591 4.778 1.00 95.62 361 PHE A O 1
ATOM 2880 N N . ALA A 1 362 ? -12.736 13.216 3.279 1.00 96.19 362 ALA A N 1
ATOM 2881 C CA . ALA A 1 362 ? -14.075 12.748 2.918 1.00 96.19 362 ALA A CA 1
ATOM 2882 C C . ALA A 1 362 ? -14.063 11.301 2.394 1.00 96.19 362 ALA A C 1
ATOM 2884 O O . ALA A 1 362 ? -14.947 10.504 2.707 1.00 96.19 362 ALA A O 1
ATOM 2885 N N . GLU A 1 363 ? -13.051 10.931 1.613 1.00 97.25 363 GLU A N 1
ATOM 2886 C CA . GLU A 1 363 ? -12.871 9.576 1.105 1.00 97.25 363 GLU A CA 1
ATOM 2887 C C . GLU A 1 363 ? -12.516 8.583 2.216 1.00 97.25 363 GLU A C 1
ATOM 2889 O O . GLU A 1 363 ? -12.957 7.438 2.161 1.00 97.25 363 GLU A O 1
ATOM 2894 N N . ARG A 1 364 ? -11.766 9.006 3.241 1.00 96.88 364 ARG A N 1
ATOM 2895 C CA . ARG A 1 364 ? -11.469 8.179 4.424 1.00 96.88 364 ARG A CA 1
ATOM 2896 C C . ARG A 1 364 ? -12.724 7.845 5.202 1.00 96.88 364 ARG A C 1
ATOM 2898 O O . ARG A 1 364 ? -12.945 6.677 5.504 1.00 96.88 364 ARG A O 1
ATOM 2905 N N . VAL A 1 365 ? -13.561 8.850 5.458 1.00 96.19 365 VAL A N 1
ATOM 2906 C CA . VAL A 1 365 ? -14.860 8.648 6.110 1.00 96.19 365 VAL A CA 1
ATOM 2907 C C . VAL A 1 365 ? -15.711 7.684 5.284 1.00 96.19 365 VAL A C 1
ATOM 2909 O O . VAL A 1 365 ? -16.227 6.713 5.825 1.00 96.19 365 VAL A O 1
ATOM 2912 N N . LYS A 1 366 ? -15.786 7.874 3.959 1.00 96.69 366 LYS A N 1
ATOM 2913 C CA . LYS A 1 366 ? -16.510 6.949 3.069 1.00 96.69 366 LYS A CA 1
ATOM 2914 C C . LYS A 1 366 ? -15.982 5.515 3.149 1.00 96.69 366 LYS A C 1
ATOM 2916 O O . LYS A 1 366 ? -16.799 4.606 3.235 1.00 96.69 366 LYS A O 1
ATOM 2921 N N . CYS A 1 367 ? -14.661 5.318 3.162 1.00 97.38 367 CYS A N 1
ATOM 2922 C CA . CYS A 1 367 ? -14.058 3.988 3.303 1.00 97.38 367 CYS A CA 1
ATOM 2923 C C . CYS A 1 367 ? -14.441 3.331 4.639 1.00 97.38 367 CYS A C 1
ATOM 2925 O O . CYS A 1 367 ? -14.792 2.158 4.640 1.00 97.38 367 CYS A O 1
ATOM 2927 N N . LEU A 1 368 ? -14.426 4.077 5.754 1.00 97.06 368 LEU A N 1
ATOM 2928 C CA . LEU A 1 368 ? -14.837 3.567 7.072 1.00 97.06 368 LEU A CA 1
ATOM 2929 C C . LEU A 1 368 ? -16.313 3.159 7.084 1.00 97.06 368 LEU A C 1
ATOM 2931 O O . LEU A 1 368 ? -16.635 2.044 7.481 1.00 97.06 368 LEU A O 1
ATOM 2935 N N . ARG A 1 369 ? -17.204 4.030 6.590 1.00 96.31 369 ARG A N 1
ATOM 2936 C CA . ARG A 1 369 ? -18.648 3.746 6.528 1.00 96.31 369 ARG A CA 1
ATOM 2937 C C . ARG A 1 369 ? -18.961 2.543 5.643 1.00 96.31 369 ARG A C 1
ATOM 2939 O O . ARG A 1 369 ? -19.826 1.740 5.968 1.00 96.31 369 ARG A O 1
ATOM 2946 N N . GLU A 1 370 ? -18.292 2.444 4.498 1.00 97.19 370 GLU A N 1
ATOM 2947 C CA . GLU A 1 370 ? -18.442 1.314 3.586 1.00 97.19 370 GLU A CA 1
ATOM 2948 C C . GLU A 1 370 ? -17.965 0.012 4.227 1.00 97.19 370 GLU A C 1
ATOM 2950 O O . GLU A 1 370 ? -18.713 -0.959 4.234 1.00 97.19 370 GLU A O 1
ATOM 2955 N N . ALA A 1 371 ? -16.752 0.003 4.783 1.00 97.50 371 ALA A N 1
ATOM 2956 C CA . ALA A 1 371 ? -16.194 -1.190 5.399 1.00 97.50 371 ALA A CA 1
ATOM 2957 C C . ALA A 1 371 ? -17.004 -1.640 6.617 1.00 97.50 371 ALA A C 1
ATOM 2959 O O . ALA A 1 371 ? -17.232 -2.834 6.764 1.00 97.50 371 ALA A O 1
ATOM 2960 N N . GLY A 1 372 ? -17.485 -0.699 7.437 1.00 96.81 372 GLY A N 1
ATOM 2961 C CA . GLY A 1 372 ? -18.378 -0.992 8.556 1.00 96.81 372 GLY A CA 1
ATOM 2962 C C . GLY A 1 372 ? -19.631 -1.734 8.096 1.00 96.81 372 GLY A C 1
ATOM 2963 O O . GLY A 1 372 ? -19.880 -2.836 8.565 1.00 96.81 372 GLY A O 1
ATOM 2964 N N . ARG A 1 373 ? -20.366 -1.187 7.115 1.00 96.81 373 ARG A N 1
ATOM 2965 C CA . ARG A 1 373 ? -21.581 -1.837 6.588 1.00 96.81 373 ARG A CA 1
ATOM 2966 C C . ARG A 1 373 ? -21.318 -3.233 6.032 1.00 96.81 373 ARG A C 1
ATOM 2968 O O . ARG A 1 373 ? -22.057 -4.149 6.347 1.00 96.81 373 ARG A O 1
ATOM 2975 N N . VAL A 1 374 ? -20.259 -3.403 5.238 1.00 97.38 374 VAL A N 1
ATOM 2976 C CA . VAL A 1 374 ? -19.921 -4.719 4.667 1.00 97.38 374 VAL A CA 1
ATOM 2977 C C . VAL A 1 374 ? -19.576 -5.727 5.768 1.00 97.38 374 VAL A C 1
ATOM 2979 O O . VAL A 1 374 ? -19.985 -6.879 5.683 1.00 97.38 374 VAL A O 1
ATOM 2982 N N . LEU A 1 375 ? -18.845 -5.308 6.807 1.00 97.19 375 LEU A N 1
ATOM 2983 C CA . LEU A 1 375 ? -18.523 -6.177 7.941 1.00 97.19 375 LEU A CA 1
ATOM 2984 C C . LEU A 1 375 ? -19.774 -6.585 8.725 1.00 97.19 375 LEU A C 1
ATOM 2986 O O . LEU A 1 375 ? -19.900 -7.752 9.072 1.00 97.19 375 LEU A O 1
ATOM 2990 N N . ASP A 1 376 ? -20.696 -5.658 8.977 1.00 96.25 376 ASP A N 1
ATOM 2991 C CA . ASP A 1 376 ? -21.948 -5.932 9.696 1.00 96.25 376 ASP A CA 1
ATOM 2992 C C . ASP A 1 376 ? -22.903 -6.834 8.900 1.00 96.25 376 ASP A C 1
ATOM 2994 O O . ASP A 1 376 ? -23.461 -7.780 9.446 1.00 96.25 376 ASP A O 1
ATOM 2998 N N . GLU A 1 377 ? -23.041 -6.592 7.593 1.00 95.56 377 GLU A N 1
ATOM 2999 C CA . GLU A 1 377 ? -23.967 -7.333 6.730 1.00 95.56 377 GLU A CA 1
ATOM 3000 C C . GLU A 1 377 ? -23.465 -8.737 6.351 1.00 95.56 377 GLU A C 1
ATOM 3002 O O . GLU A 1 377 ? -24.279 -9.650 6.195 1.00 95.56 377 GLU A O 1
ATOM 3007 N N . GLU A 1 378 ? -22.152 -8.920 6.156 1.00 94.88 378 GLU A N 1
ATOM 3008 C CA . GLU A 1 378 ? -21.592 -10.158 5.589 1.00 94.88 378 GLU A CA 1
ATOM 3009 C C . GLU A 1 378 ? -20.646 -10.930 6.522 1.00 94.88 378 GLU A C 1
ATOM 3011 O O . GLU A 1 378 ? -20.376 -12.098 6.249 1.00 94.88 378 GLU A O 1
ATOM 3016 N N . PHE A 1 379 ? -20.146 -10.319 7.603 1.00 95.44 379 PHE A N 1
ATOM 3017 C CA . PHE A 1 379 ? -19.099 -10.900 8.462 1.00 95.44 379 PHE A CA 1
ATOM 3018 C C . PHE A 1 379 ? -19.394 -10.762 9.966 1.00 95.44 379 PHE A C 1
ATOM 3020 O O . PHE A 1 379 ? -18.466 -10.699 10.774 1.00 95.44 379 PHE A O 1
ATOM 3027 N N . ASP A 1 380 ? -20.672 -10.676 10.352 1.00 92.62 380 ASP A N 1
ATOM 3028 C CA . ASP A 1 380 ? -21.132 -10.557 11.748 1.00 92.62 380 ASP A CA 1
ATOM 3029 C C . ASP A 1 380 ? -20.447 -9.417 12.539 1.00 92.62 380 ASP A C 1
ATOM 3031 O O . ASP A 1 380 ? -20.251 -9.489 13.754 1.00 92.62 380 ASP A O 1
ATOM 3035 N N . GLY A 1 381 ? -20.029 -8.358 11.841 1.00 92.06 381 GLY A N 1
ATOM 3036 C CA . GLY A 1 381 ? -19.323 -7.214 12.414 1.00 92.06 381 GLY A CA 1
ATOM 3037 C C . GLY A 1 381 ? -17.865 -7.475 12.819 1.00 92.06 381 GLY A C 1
ATOM 3038 O O . GLY A 1 381 ? -17.253 -6.580 13.407 1.00 92.06 381 GLY A O 1
ATOM 3039 N N . SER A 1 382 ? -17.283 -8.644 12.511 1.00 94.88 382 SER A N 1
ATOM 3040 C CA . SER A 1 382 ? -15.917 -9.013 12.914 1.00 94.88 382 SER A CA 1
ATOM 3041 C C . SER A 1 382 ? -14.945 -9.145 11.737 1.00 94.88 382 SER A C 1
ATOM 3043 O O . SER A 1 382 ? -15.188 -9.821 10.736 1.00 94.88 382 SER A O 1
ATOM 3045 N N . VAL A 1 383 ? -13.766 -8.535 11.893 1.00 96.44 383 VAL A N 1
ATOM 3046 C CA . VAL A 1 383 ? -12.636 -8.726 10.971 1.00 96.44 383 VAL A CA 1
ATOM 3047 C C . VAL A 1 383 ? -12.045 -10.134 11.108 1.00 96.44 383 VAL A C 1
ATOM 3049 O O . VAL A 1 383 ? -11.508 -10.661 10.135 1.00 96.44 383 VAL A O 1
ATOM 3052 N N . ALA A 1 384 ? -12.149 -10.768 12.281 1.00 96.50 384 ALA A N 1
ATOM 3053 C CA . ALA A 1 384 ? -11.685 -12.140 12.475 1.00 96.50 384 ALA A CA 1
ATOM 3054 C C . ALA A 1 384 ? -12.454 -13.106 11.566 1.00 96.50 384 ALA A C 1
ATOM 3056 O O . ALA A 1 384 ? -11.824 -13.854 10.821 1.00 96.50 384 ALA A O 1
ATOM 3057 N N . THR A 1 385 ? -13.784 -12.991 11.516 1.00 96.25 385 THR A N 1
ATOM 3058 C CA . THR A 1 385 ? -14.645 -13.783 10.622 1.00 96.25 385 THR A CA 1
ATOM 3059 C C . THR A 1 385 ? -14.263 -13.602 9.150 1.00 96.25 385 THR A C 1
ATOM 3061 O O . THR A 1 385 ? -14.126 -14.579 8.416 1.00 96.25 385 THR A O 1
ATOM 3064 N N . LEU A 1 386 ? -13.977 -12.366 8.719 1.00 96.56 386 LEU A N 1
ATOM 3065 C CA . LEU A 1 386 ? -13.470 -12.081 7.368 1.00 96.56 386 LEU A CA 1
ATOM 3066 C C . LEU A 1 386 ? -12.149 -12.815 7.055 1.00 96.56 386 LEU A C 1
ATOM 3068 O O . LEU A 1 386 ? -11.948 -13.283 5.931 1.00 96.56 386 LEU A O 1
ATOM 3072 N N . VAL A 1 387 ? -11.227 -12.890 8.019 1.00 96.75 387 VAL A N 1
ATOM 3073 C CA . VAL A 1 387 ? -9.947 -13.603 7.859 1.00 96.75 387 VAL A CA 1
ATOM 3074 C C . VAL A 1 387 ? -10.156 -15.119 7.865 1.00 96.75 387 VAL A C 1
ATOM 3076 O O . VAL A 1 387 ? -9.556 -15.819 7.048 1.00 96.75 387 VAL A O 1
ATOM 3079 N N . GLU A 1 388 ? -11.030 -15.632 8.728 1.00 95.38 388 GLU A N 1
ATOM 3080 C CA . GLU A 1 388 ? -11.379 -17.056 8.805 1.00 95.38 388 GLU A CA 1
ATOM 3081 C C . GLU A 1 388 ? -12.012 -17.565 7.500 1.00 95.38 388 GLU A C 1
ATOM 3083 O O . GLU A 1 388 ? -11.645 -18.636 7.003 1.00 95.38 388 GLU A O 1
ATOM 3088 N N . ASP A 1 389 ? -12.859 -16.754 6.862 1.00 94.62 389 ASP A N 1
ATOM 3089 C CA . ASP A 1 389 ? -13.469 -17.040 5.557 1.00 94.62 389 ASP A CA 1
ATOM 3090 C C . ASP A 1 389 ? -12.446 -17.199 4.420 1.00 94.62 389 ASP A C 1
ATOM 3092 O O . ASP A 1 389 ? -12.711 -17.846 3.395 1.00 94.62 389 ASP A O 1
ATOM 3096 N N . ALA A 1 390 ? -11.232 -16.667 4.594 1.00 93.94 390 ALA A N 1
ATOM 3097 C CA . ALA A 1 390 ? -10.140 -16.880 3.654 1.00 93.94 390 ALA A CA 1
ATOM 3098 C C . ALA A 1 390 ? -9.522 -18.286 3.735 1.00 93.94 390 ALA A C 1
ATOM 3100 O O . ALA A 1 390 ? -8.767 -18.659 2.830 1.00 93.94 390 ALA A O 1
ATOM 3101 N N . GLN A 1 391 ? -9.858 -19.076 4.763 1.00 93.81 391 GLN A N 1
ATOM 3102 C CA . GLN A 1 391 ? -9.448 -20.475 4.931 1.00 93.81 391 GLN A CA 1
ATOM 3103 C C . GLN A 1 391 ? -7.926 -20.664 4.812 1.00 93.81 391 GLN A C 1
ATOM 3105 O O . GLN A 1 391 ? -7.464 -21.543 4.085 1.00 93.81 391 GLN A O 1
ATOM 3110 N N . GLY A 1 392 ? -7.149 -19.786 5.455 1.00 93.69 392 GLY A N 1
ATOM 3111 C CA . GLY A 1 392 ? -5.682 -19.839 5.436 1.00 93.69 392 GLY A CA 1
ATOM 3112 C C . GLY A 1 392 ? -5.034 -19.461 4.096 1.00 93.69 392 GLY A C 1
ATOM 3113 O O . GLY A 1 392 ? -3.846 -19.699 3.903 1.00 93.69 392 GLY A O 1
ATOM 3114 N N . SER A 1 393 ? -5.769 -18.867 3.144 1.00 97.00 393 SER A N 1
ATOM 3115 C CA . SER A 1 393 ? -5.197 -18.401 1.871 1.00 97.00 393 SER A CA 1
ATOM 3116 C C . SER A 1 393 ? -5.106 -16.877 1.787 1.00 97.00 393 SER A C 1
ATOM 3118 O O . SER A 1 393 ? -6.112 -16.164 1.735 1.00 97.00 393 SER A O 1
ATOM 3120 N N . ALA A 1 394 ? -3.877 -16.384 1.646 1.00 97.00 394 ALA A N 1
ATOM 3121 C CA . ALA A 1 394 ? -3.545 -14.987 1.413 1.00 97.00 394 ALA A CA 1
ATOM 3122 C C . ALA A 1 394 ? -4.193 -14.464 0.122 1.00 97.00 394 ALA A C 1
ATOM 3124 O O . ALA A 1 394 ? -4.832 -13.409 0.114 1.00 97.00 394 ALA A O 1
ATOM 3125 N N . ALA A 1 395 ? -4.082 -15.208 -0.985 1.00 96.88 395 ALA A N 1
ATOM 3126 C CA . ALA A 1 395 ? -4.673 -14.781 -2.251 1.00 96.88 395 ALA A CA 1
ATOM 3127 C C . ALA A 1 395 ? -6.210 -14.806 -2.223 1.00 96.88 395 ALA A C 1
ATOM 3129 O O . ALA A 1 395 ? -6.848 -13.984 -2.892 1.00 96.88 395 ALA A O 1
ATOM 3130 N N . ARG A 1 396 ? -6.824 -15.711 -1.447 1.00 96.75 396 ARG A N 1
ATOM 3131 C CA . ARG A 1 396 ? -8.276 -15.708 -1.233 1.00 96.75 396 ARG A CA 1
ATOM 3132 C C . ARG A 1 396 ? -8.720 -14.475 -0.457 1.00 96.75 396 ARG A C 1
ATOM 3134 O O . ARG A 1 396 ? -9.637 -13.808 -0.925 1.00 96.75 396 ARG A O 1
ATOM 3141 N N . LEU A 1 397 ? -8.038 -14.133 0.636 1.00 97.81 397 LEU A N 1
ATOM 3142 C CA . LEU A 1 397 ? -8.353 -12.947 1.437 1.00 97.81 397 LEU A CA 1
ATOM 3143 C C . LEU A 1 397 ? -8.265 -11.658 0.606 1.00 97.81 397 LEU A C 1
ATOM 3145 O O . LEU A 1 397 ? -9.189 -10.849 0.613 1.00 97.81 397 LEU A O 1
ATOM 3149 N N . VAL A 1 398 ? -7.211 -11.503 -0.207 1.00 98.06 398 VAL A N 1
ATOM 3150 C CA . VAL A 1 398 ? -7.086 -10.363 -1.139 1.00 98.06 398 VAL A CA 1
ATOM 3151 C C . VAL A 1 398 ? -8.265 -10.288 -2.113 1.00 98.06 398 VAL A C 1
ATOM 3153 O O . VAL A 1 398 ? -8.779 -9.202 -2.391 1.00 98.06 398 VAL A O 1
ATOM 3156 N N . ASN A 1 399 ? -8.687 -11.428 -2.665 1.00 97.19 399 ASN A N 1
ATOM 3157 C CA . ASN A 1 399 ? -9.808 -11.470 -3.599 1.00 97.19 399 ASN A CA 1
ATOM 3158 C C . ASN A 1 399 ? -11.145 -11.173 -2.909 1.00 97.19 399 ASN A C 1
ATOM 3160 O O . ASN A 1 399 ? -11.937 -10.428 -3.481 1.00 97.19 399 ASN A O 1
ATOM 3164 N N . LEU A 1 400 ? -11.358 -11.687 -1.694 1.00 97.12 400 LEU A N 1
ATOM 3165 C CA . LEU A 1 400 ? -12.546 -11.429 -0.880 1.00 97.12 400 LEU A CA 1
ATOM 3166 C C . LEU A 1 400 ? -12.677 -9.934 -0.569 1.00 97.12 400 LEU A C 1
ATOM 3168 O O . LEU A 1 400 ? -13.724 -9.341 -0.821 1.00 97.12 400 LEU A O 1
ATOM 3172 N N . LEU A 1 401 ? -11.578 -9.295 -0.152 1.00 97.81 401 LEU A N 1
ATOM 3173 C CA . LEU A 1 401 ? -11.520 -7.848 0.063 1.00 97.81 401 LEU A CA 1
ATOM 3174 C C . LEU A 1 401 ? -11.891 -7.070 -1.201 1.00 97.81 401 LEU A C 1
ATOM 3176 O O . LEU A 1 401 ? -12.746 -6.194 -1.162 1.00 97.81 401 LEU A O 1
ATOM 3180 N N . ALA A 1 402 ? -11.286 -7.398 -2.344 1.00 96.75 402 ALA A N 1
ATOM 3181 C CA . ALA A 1 402 ? -11.561 -6.702 -3.601 1.00 96.75 402 ALA A CA 1
ATOM 3182 C C . ALA A 1 402 ? -12.996 -6.923 -4.122 1.00 96.75 402 ALA A C 1
ATOM 3184 O O . ALA A 1 402 ? -13.550 -6.061 -4.812 1.00 96.75 402 ALA A O 1
ATOM 3185 N N . GLU A 1 403 ? -13.587 -8.083 -3.837 1.00 96.50 403 GLU A N 1
ATOM 3186 C CA . GLU A 1 403 ? -14.948 -8.431 -4.238 1.00 96.50 403 GLU A CA 1
ATOM 3187 C C . GLU A 1 403 ? -15.980 -7.685 -3.390 1.00 96.50 403 GLU A C 1
ATOM 3189 O O . GLU A 1 403 ? -16.815 -6.966 -3.946 1.00 96.50 403 GLU A O 1
ATOM 3194 N N . LYS A 1 404 ? -15.879 -7.801 -2.063 1.00 96.88 404 LYS A N 1
ATOM 3195 C CA . LYS A 1 404 ? -16.880 -7.304 -1.110 1.00 96.88 404 LYS A CA 1
ATOM 3196 C C . LYS A 1 404 ? -16.746 -5.814 -0.818 1.00 96.88 404 LYS A C 1
ATOM 3198 O O . LYS A 1 404 ? -17.741 -5.103 -0.753 1.00 96.88 404 LYS A O 1
ATOM 3203 N N . PHE A 1 405 ? -15.518 -5.309 -0.756 1.00 97.50 405 PHE A N 1
ATOM 3204 C CA . PHE A 1 405 ? -15.238 -3.916 -0.428 1.00 97.50 405 PHE A CA 1
ATOM 3205 C C . PHE A 1 405 ? -14.796 -3.167 -1.689 1.00 97.50 405 PHE A C 1
ATOM 3207 O O . PHE A 1 405 ? -13.697 -3.354 -2.221 1.00 97.50 405 PHE A O 1
ATOM 3214 N N . SER A 1 406 ? -15.645 -2.269 -2.177 1.00 96.56 406 SER A N 1
ATOM 3215 C CA . SER A 1 406 ? -15.349 -1.431 -3.341 1.00 96.56 406 SER A CA 1
ATOM 3216 C C . SER A 1 406 ? -14.124 -0.536 -3.127 1.00 96.56 406 SER A C 1
ATOM 3218 O O . SER A 1 406 ? -13.336 -0.349 -4.056 1.00 96.56 406 SER A O 1
ATOM 3220 N N . CYS A 1 407 ? -13.882 -0.069 -1.898 1.00 96.50 407 CYS A N 1
ATOM 3221 C CA . CYS A 1 407 ? -12.686 0.696 -1.558 1.00 96.50 407 CYS A CA 1
ATOM 3222 C C . CYS A 1 407 ? -11.383 -0.121 -1.707 1.00 96.50 407 CYS A C 1
ATOM 3224 O O . CYS A 1 407 ? -10.342 0.446 -2.045 1.00 96.50 407 CYS A O 1
ATOM 3226 N N . PHE A 1 408 ? -11.408 -1.448 -1.558 1.00 97.56 408 PHE A N 1
ATOM 3227 C CA . PHE A 1 408 ? -10.237 -2.308 -1.781 1.00 97.56 408 PHE A CA 1
ATOM 3228 C C . PHE A 1 408 ? -10.057 -2.741 -3.250 1.00 97.56 408 PHE A C 1
ATOM 3230 O O . PHE A 1 408 ? -9.002 -3.275 -3.611 1.00 97.56 408 PHE A O 1
ATOM 3237 N N . ARG A 1 409 ? -11.037 -2.470 -4.125 1.00 96.81 409 ARG A N 1
ATOM 3238 C CA . ARG A 1 409 ? -11.067 -2.880 -5.542 1.00 96.81 409 ARG A CA 1
ATOM 3239 C C . ARG A 1 409 ? -10.215 -1.985 -6.452 1.00 96.81 409 ARG A C 1
ATOM 3241 O O . ARG A 1 409 ? -10.702 -1.344 -7.379 1.00 96.81 409 ARG A O 1
ATOM 3248 N N . ASP A 1 410 ? -8.915 -1.961 -6.179 1.00 97.12 410 ASP A N 1
ATOM 3249 C CA . ASP A 1 410 ? -7.900 -1.214 -6.932 1.00 97.12 410 ASP A CA 1
ATOM 3250 C C . ASP A 1 410 ? -7.606 -1.880 -8.292 1.00 97.12 410 ASP A C 1
ATOM 3252 O O . ASP A 1 410 ? -6.704 -2.720 -8.443 1.00 97.12 410 ASP A O 1
ATOM 3256 N N . GLU A 1 411 ? -8.427 -1.508 -9.275 1.00 96.06 411 GLU A N 1
ATOM 3257 C CA . GLU A 1 411 ? -8.416 -1.987 -10.657 1.00 96.06 411 GLU A CA 1
ATOM 3258 C C . GLU A 1 411 ? -8.404 -0.819 -11.655 1.00 96.06 411 GLU A C 1
ATOM 3260 O O . GLU A 1 411 ? -8.933 0.263 -11.405 1.00 96.06 411 GLU A O 1
ATOM 3265 N N . GLY A 1 412 ? -7.812 -1.043 -12.826 1.00 95.06 412 GLY A N 1
ATOM 3266 C CA . GLY A 1 412 ? -7.724 -0.052 -13.894 1.00 95.06 412 GLY A CA 1
ATOM 3267 C C . GLY A 1 412 ? -7.848 -0.680 -15.276 1.00 95.06 412 GLY A C 1
ATOM 3268 O O . GLY A 1 412 ? -7.862 -1.899 -15.433 1.00 95.06 412 GLY A O 1
ATOM 3269 N N . THR A 1 413 ? -7.918 0.155 -16.313 1.00 96.81 413 THR A N 1
ATOM 3270 C CA . THR A 1 413 ? -7.891 -0.309 -17.708 1.00 96.81 413 THR A CA 1
ATOM 3271 C C . THR A 1 413 ? -6.595 0.125 -18.378 1.00 96.81 413 THR A C 1
ATOM 3273 O O . THR A 1 413 ? -6.355 1.315 -18.568 1.00 96.81 413 THR A O 1
ATOM 3276 N N . PHE A 1 414 ? -5.779 -0.839 -18.803 1.00 97.00 414 PHE A N 1
ATOM 3277 C CA . PHE A 1 414 ? -4.540 -0.594 -19.539 1.00 97.00 414 PHE A CA 1
ATOM 3278 C C . PHE A 1 414 ? -4.563 -1.349 -20.868 1.00 97.00 414 PHE A C 1
ATOM 3280 O O . PHE A 1 414 ? -4.861 -2.540 -20.903 1.00 97.00 414 PHE A O 1
ATOM 3287 N N . GLU A 1 415 ? -4.292 -0.661 -21.983 1.00 94.56 415 GLU A N 1
ATOM 3288 C CA . GLU A 1 415 ? -4.306 -1.259 -23.333 1.00 94.56 415 GLU A CA 1
ATOM 3289 C C . GLU A 1 415 ? -5.567 -2.112 -23.609 1.00 94.56 415 GLU A C 1
ATOM 3291 O O . GLU A 1 415 ? -5.508 -3.209 -24.170 1.00 94.56 415 GLU A O 1
ATOM 3296 N N . LYS A 1 416 ? -6.736 -1.587 -23.199 1.00 93.94 416 LYS A N 1
ATOM 3297 C CA . LYS A 1 416 ? -8.073 -2.211 -23.319 1.00 93.94 416 LYS A CA 1
ATOM 3298 C C . LYS A 1 416 ? -8.270 -3.507 -22.523 1.00 93.94 416 LYS A C 1
ATOM 3300 O O . LYS A 1 416 ? -9.227 -4.233 -22.785 1.00 93.94 416 LYS A O 1
ATOM 3305 N N . LYS A 1 417 ? -7.391 -3.810 -21.571 1.00 95.69 417 LYS A N 1
ATOM 3306 C CA . LYS A 1 417 ? -7.567 -4.915 -20.627 1.00 95.69 417 LYS A CA 1
ATOM 3307 C C . LYS A 1 417 ? -7.746 -4.378 -19.217 1.00 95.69 417 LYS A C 1
ATOM 3309 O O . LYS A 1 417 ? -7.091 -3.405 -18.847 1.00 95.69 417 LYS A O 1
ATOM 3314 N N . SER A 1 418 ? -8.607 -5.040 -18.449 1.00 96.56 418 SER A N 1
ATOM 3315 C CA . SER A 1 418 ? -8.662 -4.825 -17.006 1.00 96.56 418 SER A CA 1
ATOM 3316 C C . SER A 1 418 ? -7.370 -5.346 -16.374 1.00 96.56 418 SER A C 1
ATOM 3318 O O . SER A 1 418 ? -6.895 -6.430 -16.728 1.00 96.56 418 SER A O 1
ATOM 3320 N N . VAL A 1 419 ? -6.786 -4.541 -15.495 1.00 97.56 419 VAL A N 1
ATOM 3321 C CA . VAL A 1 419 ? -5.571 -4.830 -14.733 1.00 97.56 419 VAL A CA 1
ATOM 3322 C C . VAL A 1 419 ? -5.840 -4.570 -13.257 1.00 97.56 419 VAL A C 1
ATOM 3324 O O . VAL A 1 419 ? -6.567 -3.640 -12.914 1.00 97.56 419 VAL A O 1
ATOM 3327 N N . ARG A 1 420 ? -5.248 -5.388 -12.387 1.00 97.44 420 ARG A N 1
ATOM 3328 C CA . ARG A 1 420 ? -5.442 -5.317 -10.933 1.00 97.44 420 ARG A CA 1
ATOM 3329 C C . ARG A 1 420 ? -4.133 -4.951 -10.242 1.00 97.44 420 ARG A C 1
ATOM 3331 O O . ARG A 1 420 ? -3.088 -5.494 -10.606 1.00 97.44 420 ARG A O 1
ATOM 3338 N N . PHE A 1 421 ? -4.207 -4.078 -9.241 1.00 97.62 421 PHE A N 1
ATOM 3339 C CA . PHE A 1 421 ? -3.082 -3.740 -8.363 1.00 97.62 421 PHE A CA 1
ATOM 3340 C C . PHE A 1 421 ? -3.359 -4.135 -6.913 1.00 97.62 421 PHE A C 1
ATOM 3342 O O . PHE A 1 421 ? -2.447 -4.616 -6.250 1.00 97.62 421 PHE A O 1
ATOM 3349 N N . LEU A 1 422 ? -4.603 -3.976 -6.442 1.00 97.44 422 LEU A N 1
ATOM 3350 C CA . LEU A 1 422 ? -5.074 -4.420 -5.119 1.00 97.44 422 LEU A CA 1
ATOM 3351 C C . LEU A 1 422 ? -4.129 -4.036 -3.970 1.00 97.44 422 LEU A C 1
ATOM 3353 O O . LEU A 1 422 ? -3.913 -4.831 -3.058 1.00 97.44 422 LEU A O 1
ATOM 3357 N N . LYS A 1 423 ? -3.530 -2.836 -4.017 1.00 96.44 423 LYS A N 1
ATOM 3358 C CA . LYS A 1 423 ? -2.435 -2.444 -3.110 1.00 96.44 423 LYS A CA 1
ATOM 3359 C C . LYS A 1 423 ? -2.836 -2.581 -1.645 1.00 96.44 423 LYS A C 1
ATOM 3361 O O . LYS A 1 423 ? -2.178 -3.304 -0.911 1.00 96.44 423 LYS A O 1
ATOM 3366 N N . ARG A 1 424 ? -3.916 -1.916 -1.223 1.00 96.75 424 ARG A N 1
ATOM 3367 C CA . ARG A 1 424 ? -4.350 -1.926 0.187 1.00 96.75 424 ARG A CA 1
ATOM 3368 C C . ARG A 1 424 ? -4.810 -3.308 0.656 1.00 96.75 424 ARG A C 1
ATOM 3370 O O . ARG A 1 424 ? -4.499 -3.686 1.775 1.00 96.75 424 ARG A O 1
ATOM 3377 N N . ALA A 1 425 ? -5.472 -4.079 -0.210 1.00 97.50 425 ALA A N 1
ATOM 3378 C CA . ALA A 1 425 ? -5.881 -5.445 0.117 1.00 97.50 425 ALA A CA 1
ATOM 3379 C C . ALA A 1 425 ? -4.663 -6.356 0.332 1.00 97.50 425 ALA A C 1
ATOM 3381 O O . ALA A 1 425 ? -4.640 -7.146 1.265 1.00 97.50 425 ALA A O 1
ATOM 3382 N N . GLN A 1 426 ? -3.629 -6.216 -0.504 1.00 97.81 426 GLN A N 1
ATOM 3383 C CA . GLN A 1 426 ? -2.374 -6.947 -0.337 1.00 97.81 426 GLN A CA 1
ATOM 3384 C C . GLN A 1 426 ? -1.604 -6.517 0.921 1.00 97.81 426 GLN A C 1
ATOM 3386 O O . GLN A 1 426 ? -1.023 -7.383 1.569 1.00 97.81 426 GLN A O 1
ATOM 3391 N N . ILE A 1 427 ? -1.614 -5.223 1.279 1.00 96.25 427 ILE A N 1
ATOM 3392 C CA . ILE A 1 427 ? -0.987 -4.747 2.525 1.00 96.25 427 ILE A CA 1
ATOM 3393 C C . ILE A 1 427 ? -1.673 -5.362 3.736 1.00 96.25 427 ILE A C 1
ATOM 3395 O O . ILE A 1 427 ? -0.972 -5.924 4.561 1.00 96.25 427 ILE A O 1
ATOM 3399 N N . PHE A 1 428 ? -3.007 -5.350 3.802 1.00 97.69 428 PHE A N 1
ATOM 3400 C CA . PHE A 1 428 ? -3.721 -5.937 4.939 1.00 97.69 428 PHE A CA 1
ATOM 3401 C C . PHE A 1 428 ? -3.298 -7.385 5.208 1.00 97.69 428 PHE A C 1
ATOM 3403 O O . PHE A 1 428 ? -2.931 -7.740 6.324 1.00 97.69 428 PHE A O 1
ATOM 3410 N N . VAL A 1 429 ? -3.260 -8.217 4.164 1.00 97.38 429 VAL A N 1
ATOM 3411 C CA . VAL A 1 429 ? -2.817 -9.613 4.298 1.00 97.38 429 VAL A CA 1
ATOM 3412 C C . VAL A 1 429 ? -1.358 -9.710 4.746 1.00 97.38 429 VAL A C 1
ATOM 3414 O O . VAL A 1 429 ? -1.016 -10.547 5.580 1.00 97.38 429 VAL A O 1
ATOM 3417 N N . ALA A 1 430 ? -0.490 -8.856 4.208 1.00 96.19 430 ALA A N 1
ATOM 3418 C CA . ALA A 1 430 ? 0.922 -8.839 4.554 1.00 96.19 430 ALA A CA 1
ATOM 3419 C C . ALA A 1 430 ? 1.194 -8.363 5.986 1.00 96.19 430 ALA A C 1
ATOM 3421 O O . ALA A 1 430 ? 2.057 -8.935 6.650 1.00 96.19 430 ALA A O 1
ATOM 3422 N N . ASP A 1 431 ? 0.461 -7.365 6.467 1.00 95.88 431 ASP A N 1
ATOM 3423 C CA . ASP A 1 431 ? 0.606 -6.811 7.809 1.00 95.88 431 ASP A CA 1
ATOM 3424 C C . ASP A 1 431 ? 0.040 -7.771 8.859 1.00 95.88 431 ASP A C 1
ATOM 3426 O O . ASP A 1 431 ? 0.683 -7.991 9.885 1.00 95.88 431 ASP A O 1
ATOM 3430 N N . VAL A 1 432 ? -1.079 -8.449 8.572 1.00 96.38 432 VAL A N 1
ATOM 3431 C CA . VAL A 1 432 ? -1.585 -9.549 9.413 1.00 96.38 432 VAL A CA 1
ATOM 3432 C C . VAL A 1 432 ? -0.572 -10.698 9.459 1.00 96.38 432 VAL A C 1
ATOM 3434 O O . VAL A 1 432 ? -0.177 -11.137 10.540 1.00 96.38 432 VAL A O 1
ATOM 3437 N N . TRP A 1 433 ? -0.061 -11.143 8.308 1.00 96.19 433 TRP A N 1
ATOM 3438 C CA . TRP A 1 433 ? 0.985 -12.169 8.260 1.00 96.19 433 TRP A CA 1
ATOM 3439 C C . TRP A 1 433 ? 2.228 -11.773 9.071 1.00 96.19 433 TRP A C 1
ATOM 3441 O O . TRP A 1 433 ? 2.750 -12.575 9.850 1.00 96.19 433 TRP A O 1
ATOM 3451 N N . ALA A 1 434 ? 2.700 -10.534 8.909 1.00 93.44 434 ALA A N 1
ATOM 3452 C CA . ALA A 1 434 ? 3.918 -10.055 9.545 1.00 93.44 434 ALA A CA 1
ATOM 3453 C C . ALA A 1 434 ? 3.757 -9.860 11.058 1.00 93.44 434 ALA A C 1
ATOM 3455 O O . ALA A 1 434 ? 4.627 -10.282 11.822 1.00 93.44 434 ALA A O 1
ATOM 3456 N N . CYS A 1 435 ? 2.638 -9.274 11.492 1.00 94.00 435 CYS A N 1
ATOM 3457 C CA . CYS A 1 435 ? 2.317 -9.040 12.898 1.00 94.00 435 CYS A CA 1
ATOM 3458 C C . CYS A 1 435 ? 2.223 -10.353 13.685 1.00 94.00 435 CYS A C 1
ATOM 3460 O O . CYS A 1 435 ? 2.850 -10.515 14.739 1.00 94.00 435 CYS A O 1
ATOM 3462 N N . PHE A 1 436 ? 1.482 -11.324 13.147 1.00 93.44 436 PHE A N 1
ATOM 3463 C CA . PHE A 1 436 ? 1.280 -12.605 13.812 1.00 93.44 436 PHE A CA 1
ATOM 3464 C C . PHE A 1 436 ? 2.422 -13.602 13.561 1.00 93.44 436 PHE A C 1
ATOM 3466 O O . PHE A 1 436 ? 2.535 -14.583 14.295 1.00 93.44 436 PHE A O 1
ATOM 3473 N N . GLN A 1 437 ? 3.330 -13.293 12.628 1.00 91.56 437 GLN A N 1
ATOM 3474 C CA . GLN A 1 437 ? 4.508 -14.088 12.254 1.00 91.56 437 GLN A CA 1
ATOM 3475 C C . GLN A 1 437 ? 4.160 -15.461 11.661 1.00 91.56 437 GLN A C 1
ATOM 3477 O O . GLN A 1 437 ? 4.885 -16.432 11.865 1.00 91.56 437 GLN A O 1
ATOM 3482 N N . GLY A 1 438 ? 3.068 -15.535 10.896 1.00 90.31 438 GLY A N 1
ATOM 3483 C CA . GLY A 1 438 ? 2.625 -16.781 10.266 1.00 90.31 438 GLY A CA 1
ATOM 3484 C C . GLY A 1 438 ? 1.824 -17.721 11.172 1.00 90.31 438 GLY A C 1
ATOM 3485 O O . GLY A 1 438 ? 1.634 -18.872 10.800 1.00 90.31 438 GLY A O 1
ATOM 3486 N N . GLU A 1 439 ? 1.383 -17.264 12.346 1.00 91.81 439 GLU A N 1
ATOM 3487 C CA . GLU A 1 439 ? 0.604 -18.050 13.314 1.00 91.81 439 GLU A CA 1
ATOM 3488 C C . GLU A 1 439 ? -0.792 -17.434 13.522 1.00 91.81 439 GLU A C 1
ATOM 3490 O O . GLU A 1 439 ? -0.983 -16.238 13.302 1.00 91.81 439 GLU A O 1
ATOM 3495 N N . GLY A 1 440 ? -1.777 -18.211 13.985 1.00 93.00 440 GLY A N 1
ATOM 3496 C CA . GLY A 1 440 ? -3.117 -17.693 14.306 1.00 93.00 440 GLY A CA 1
ATOM 3497 C C . GLY A 1 440 ? -3.770 -16.993 13.109 1.00 93.00 440 GLY A C 1
ATOM 3498 O O . GLY A 1 440 ? -3.826 -17.556 12.022 1.00 93.00 440 GLY A O 1
ATOM 3499 N N . TYR A 1 441 ? -4.208 -15.738 13.275 1.00 93.69 441 TYR A N 1
ATOM 3500 C CA . TYR A 1 441 ? -4.802 -14.955 12.179 1.00 93.69 441 TYR A CA 1
ATOM 3501 C C . TYR A 1 441 ? -3.847 -14.692 11.000 1.00 93.69 441 TYR A C 1
ATOM 3503 O O . TYR A 1 441 ? -4.305 -14.362 9.911 1.00 93.69 441 TYR A O 1
ATOM 3511 N N . GLY A 1 442 ? -2.530 -14.812 11.199 1.00 93.50 442 GLY A N 1
ATOM 3512 C CA . GLY A 1 442 ? -1.528 -14.640 10.143 1.00 93.50 442 GLY A CA 1
ATOM 3513 C C . GLY A 1 442 ? -1.080 -15.929 9.465 1.00 93.50 442 GLY A C 1
ATOM 3514 O O . GLY A 1 442 ? -0.134 -15.876 8.677 1.00 93.50 442 GLY A O 1
ATOM 3515 N N . GLU A 1 443 ? -1.692 -17.071 9.778 1.00 95.38 443 GLU A N 1
ATOM 3516 C CA . GLU A 1 443 ? -1.372 -18.352 9.150 1.00 95.38 443 GLU A CA 1
ATOM 3517 C C . GLU A 1 443 ? -1.901 -18.385 7.707 1.00 95.38 443 GLU A C 1
ATOM 3519 O O . GLU A 1 443 ? -3.095 -18.551 7.457 1.00 95.38 443 GLU A O 1
ATOM 3524 N N . PHE A 1 444 ? -0.990 -18.197 6.746 1.00 95.94 444 PHE A N 1
ATOM 3525 C CA . PHE A 1 444 ? -1.300 -18.248 5.320 1.00 95.94 444 PHE A CA 1
ATOM 3526 C C . PHE A 1 444 ? -0.398 -19.234 4.575 1.00 95.94 444 PHE A C 1
ATOM 3528 O O . PHE A 1 444 ? 0.827 -19.084 4.573 1.00 95.94 444 PHE A O 1
ATOM 3535 N N . ASP A 1 445 ? -1.008 -20.172 3.853 1.00 94.00 445 ASP A N 1
ATOM 3536 C CA . ASP A 1 445 ? -0.312 -21.212 3.083 1.00 94.00 445 ASP A CA 1
ATOM 3537 C C . ASP A 1 445 ? 0.406 -20.666 1.840 1.00 94.00 445 ASP A C 1
ATOM 3539 O O . ASP A 1 445 ? 1.367 -21.254 1.338 1.00 94.00 445 ASP A O 1
ATOM 3543 N N . ASP A 1 446 ? -0.076 -19.543 1.306 1.00 94.94 446 ASP A N 1
ATOM 3544 C CA . ASP A 1 446 ? 0.315 -19.019 -0.000 1.00 94.94 446 ASP A CA 1
ATOM 3545 C C . ASP A 1 446 ? 0.708 -17.535 0.033 1.00 94.94 446 ASP A C 1
ATOM 3547 O O . ASP A 1 446 ? 0.540 -16.813 -0.951 1.00 94.94 446 ASP A O 1
ATOM 3551 N N . VAL A 1 447 ? 1.292 -17.072 1.145 1.00 94.06 447 VAL A N 1
ATOM 3552 C CA . VAL A 1 447 ? 1.768 -15.681 1.301 1.00 94.06 447 VAL A CA 1
ATOM 3553 C C . VAL A 1 447 ? 2.738 -15.239 0.192 1.00 94.06 447 VAL A C 1
ATOM 3555 O O . VAL A 1 447 ? 2.785 -14.066 -0.173 1.00 94.06 447 VAL A O 1
ATOM 3558 N N . ASP A 1 448 ? 3.466 -16.178 -0.417 1.00 92.56 448 ASP A N 1
ATOM 3559 C CA . ASP A 1 448 ? 4.366 -15.919 -1.548 1.00 92.56 448 ASP A CA 1
ATOM 3560 C C . ASP A 1 448 ? 3.643 -15.454 -2.829 1.00 92.56 448 ASP A C 1
ATOM 3562 O O . ASP A 1 448 ? 4.294 -14.949 -3.749 1.00 92.56 448 ASP A O 1
ATOM 3566 N N . ASN A 1 449 ? 2.312 -15.589 -2.894 1.00 93.50 449 ASN A N 1
ATOM 3567 C CA . ASN A 1 449 ? 1.481 -15.046 -3.972 1.00 93.50 449 ASN A CA 1
ATOM 3568 C C . ASN A 1 449 ? 1.238 -13.533 -3.836 1.00 93.50 449 ASN A C 1
ATOM 3570 O O . ASN A 1 449 ? 0.802 -12.893 -4.801 1.00 93.50 449 ASN A O 1
ATOM 3574 N N . ILE A 1 450 ? 1.512 -12.948 -2.664 1.00 96.56 450 ILE A N 1
ATOM 3575 C CA . ILE A 1 450 ? 1.426 -11.505 -2.446 1.00 96.56 450 ILE A CA 1
ATOM 3576 C C . ILE A 1 450 ? 2.612 -10.816 -3.121 1.00 96.56 450 ILE A C 1
ATOM 3578 O O . ILE A 1 450 ? 3.766 -11.237 -3.017 1.00 96.56 450 ILE A O 1
ATOM 3582 N N . THR A 1 451 ? 2.317 -9.745 -3.851 1.00 97.06 451 THR A N 1
ATOM 3583 C CA . THR A 1 451 ? 3.311 -8.949 -4.576 1.00 97.06 451 THR A CA 1
ATOM 3584 C C . THR A 1 451 ? 3.719 -7.706 -3.781 1.00 97.06 451 THR A C 1
ATOM 3586 O O . THR A 1 451 ? 3.190 -7.441 -2.708 1.00 97.06 451 THR A O 1
ATOM 3589 N N . MET A 1 452 ? 4.674 -6.934 -4.304 1.00 95.56 452 MET A N 1
ATOM 3590 C CA . MET A 1 452 ? 5.023 -5.631 -3.724 1.00 95.56 452 MET A CA 1
ATOM 3591 C C . MET A 1 452 ? 3.861 -4.630 -3.820 1.00 95.56 452 MET A C 1
ATOM 3593 O O . MET A 1 452 ? 2.999 -4.736 -4.701 1.00 95.56 452 MET A O 1
ATOM 3597 N N . PHE A 1 453 ? 3.871 -3.616 -2.960 1.00 94.75 453 PHE A N 1
ATOM 3598 C CA . PHE A 1 453 ? 2.790 -2.644 -2.839 1.00 94.75 453 PHE A CA 1
ATOM 3599 C C . PHE A 1 453 ? 3.079 -1.403 -3.688 1.00 94.75 453 PHE A C 1
ATOM 3601 O O . PHE A 1 453 ? 3.873 -0.535 -3.333 1.00 94.75 453 PHE A O 1
ATOM 3608 N N . ALA A 1 454 ? 2.435 -1.317 -4.853 1.00 87.75 454 ALA A N 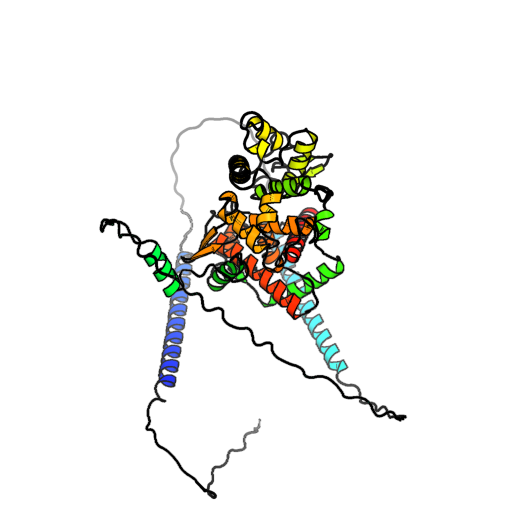1
ATOM 3609 C CA . ALA A 1 454 ? 2.707 -0.275 -5.844 1.00 87.75 454 ALA A CA 1
ATOM 3610 C C . ALA A 1 454 ? 2.170 1.110 -5.438 1.00 87.75 454 ALA A C 1
ATOM 3612 O O . ALA A 1 454 ? 1.104 1.527 -5.904 1.00 87.75 454 ALA A O 1
ATOM 3613 N N . ASP A 1 455 ? 2.930 1.801 -4.591 1.00 89.94 455 ASP A N 1
ATOM 3614 C CA . ASP A 1 455 ? 2.699 3.162 -4.110 1.00 89.94 455 ASP A CA 1
ATOM 3615 C C . ASP A 1 455 ? 3.538 4.213 -4.872 1.00 89.94 455 ASP A C 1
ATOM 3617 O O . ASP A 1 455 ? 3.911 4.001 -6.027 1.00 89.94 455 ASP A O 1
ATOM 3621 N N . TYR A 1 456 ? 3.840 5.359 -4.244 1.00 92.25 456 TYR A N 1
ATOM 3622 C CA . TYR A 1 456 ? 4.761 6.371 -4.773 1.00 92.25 456 TYR A CA 1
ATOM 3623 C C . TYR A 1 456 ? 6.205 6.289 -4.246 1.00 92.25 456 TYR A C 1
ATOM 3625 O O . TYR A 1 456 ? 7.103 6.814 -4.914 1.00 92.25 456 TYR A O 1
ATOM 3633 N N . ARG A 1 457 ? 6.468 5.640 -3.101 1.00 92.88 457 ARG A N 1
ATOM 3634 C CA . ARG A 1 457 ? 7.810 5.527 -2.500 1.00 92.88 457 ARG A CA 1
ATOM 3635 C C . ARG A 1 457 ? 8.635 4.411 -3.115 1.00 92.88 457 ARG A C 1
ATOM 3637 O O . ARG A 1 457 ? 9.820 4.612 -3.386 1.00 92.88 457 ARG A O 1
ATOM 3644 N N . ILE A 1 458 ? 8.035 3.260 -3.390 1.00 94.69 458 ILE A N 1
ATOM 3645 C CA . ILE A 1 458 ? 8.769 2.136 -3.960 1.00 94.69 458 ILE A CA 1
ATOM 3646 C C . ILE A 1 458 ? 9.240 2.441 -5.392 1.00 94.69 458 ILE A C 1
ATOM 3648 O O . ILE A 1 458 ? 10.430 2.273 -5.674 1.00 94.69 458 ILE A O 1
ATOM 3652 N N . PRO A 1 459 ? 8.420 3.011 -6.301 1.00 95.69 459 PRO A N 1
ATOM 3653 C CA . PRO A 1 459 ? 8.923 3.429 -7.610 1.00 95.69 459 PRO A CA 1
ATOM 3654 C C . PRO A 1 459 ? 10.043 4.477 -7.527 1.00 95.69 459 PRO A C 1
ATOM 3656 O O . PRO A 1 459 ? 10.957 4.473 -8.354 1.00 95.69 459 PRO A O 1
ATOM 3659 N N . GLN A 1 460 ? 10.004 5.359 -6.521 1.00 94.81 460 GLN A N 1
ATOM 3660 C CA . GLN A 1 460 ? 11.033 6.373 -6.274 1.00 94.81 460 GLN A CA 1
ATOM 3661 C C . GLN A 1 460 ? 12.379 5.722 -5.911 1.00 94.81 460 GLN A C 1
ATOM 3663 O O . GLN A 1 460 ? 13.390 6.030 -6.545 1.00 94.81 460 GLN A O 1
ATOM 3668 N N . ILE A 1 461 ? 12.421 4.777 -4.962 1.00 95.31 461 ILE A N 1
ATOM 3669 C CA . ILE A 1 461 ? 13.674 4.072 -4.626 1.00 95.31 461 ILE A CA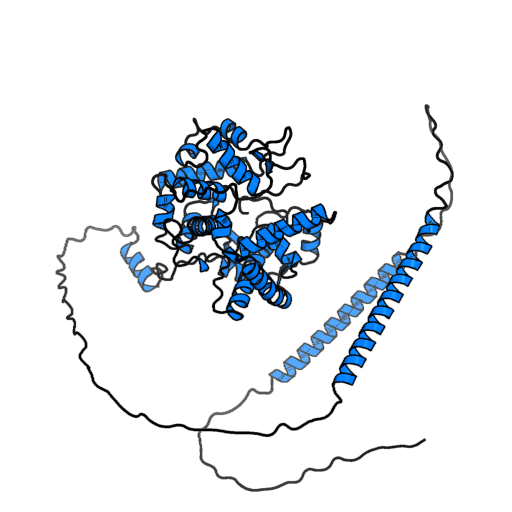 1
ATOM 3670 C C . ILE A 1 461 ? 14.141 3.159 -5.768 1.00 95.31 461 ILE A C 1
ATOM 3672 O O . ILE A 1 461 ? 15.336 3.102 -6.061 1.00 95.31 461 ILE A O 1
ATOM 3676 N N . LEU A 1 462 ? 13.229 2.515 -6.503 1.00 96.69 462 LEU A N 1
ATOM 3677 C CA . LEU A 1 462 ? 13.586 1.719 -7.683 1.00 96.69 462 LEU A CA 1
ATOM 3678 C C . LEU A 1 462 ? 14.216 2.581 -8.793 1.00 96.69 462 LEU A C 1
ATOM 3680 O O . LEU A 1 462 ? 15.141 2.130 -9.480 1.00 96.69 462 LEU A O 1
ATOM 3684 N N . GLN A 1 463 ? 13.771 3.831 -8.953 1.00 95.56 463 GLN A N 1
ATOM 3685 C CA . GLN A 1 463 ? 14.408 4.803 -9.842 1.00 95.56 463 GLN A CA 1
ATOM 3686 C C . GLN A 1 463 ? 15.797 5.214 -9.328 1.00 95.56 463 GLN A C 1
ATOM 3688 O O . GLN A 1 463 ? 16.754 5.222 -10.108 1.00 95.56 463 GLN A O 1
ATOM 3693 N N . GLN A 1 464 ? 15.947 5.498 -8.028 1.00 93.12 464 GLN A N 1
ATOM 3694 C CA . GLN A 1 464 ? 17.249 5.813 -7.416 1.00 93.12 464 GLN A CA 1
ATOM 3695 C C . GLN A 1 464 ? 18.264 4.674 -7.604 1.00 93.12 464 GLN A C 1
ATOM 3697 O O . GLN A 1 464 ? 19.423 4.916 -7.946 1.00 93.12 464 GLN A O 1
ATOM 3702 N N . LEU A 1 465 ? 17.818 3.421 -7.470 1.00 94.75 465 LEU A N 1
ATOM 3703 C CA . LEU A 1 465 ? 18.618 2.215 -7.712 1.00 94.75 465 LEU A CA 1
ATOM 3704 C C . LEU A 1 465 ? 18.867 1.934 -9.205 1.00 94.75 465 LEU A C 1
ATOM 3706 O O . LEU A 1 465 ? 19.517 0.947 -9.554 1.00 94.75 465 LEU A O 1
ATOM 3710 N N . SER A 1 466 ? 18.386 2.802 -10.104 1.00 95.81 466 SER A N 1
ATOM 3711 C CA . SER A 1 466 ? 18.490 2.659 -11.562 1.00 95.81 466 SER A CA 1
ATOM 3712 C C . SER A 1 466 ? 17.861 1.369 -12.105 1.00 95.81 466 SER A C 1
ATOM 3714 O O . SER A 1 466 ? 18.265 0.892 -13.169 1.00 95.81 466 SER A O 1
ATOM 3716 N N . ILE A 1 467 ? 16.899 0.792 -11.377 1.00 97.62 467 ILE A N 1
ATOM 3717 C CA . ILE A 1 467 ? 16.130 -0.392 -11.785 1.00 97.62 467 ILE A CA 1
ATOM 3718 C C . ILE A 1 467 ? 15.043 0.028 -12.771 1.00 97.62 467 ILE A C 1
ATOM 3720 O O . ILE A 1 467 ? 14.871 -0.621 -13.801 1.00 97.62 467 ILE A O 1
ATOM 3724 N N . ILE A 1 468 ? 14.361 1.138 -12.481 1.00 97.25 468 ILE A N 1
ATOM 3725 C CA . ILE A 1 468 ? 13.331 1.729 -13.337 1.00 97.25 468 ILE A CA 1
ATOM 3726 C C . ILE A 1 468 ? 13.860 3.017 -13.966 1.00 97.25 468 ILE A C 1
ATOM 3728 O O . ILE A 1 468 ? 14.586 3.792 -13.344 1.00 97.25 468 ILE A O 1
ATOM 3732 N N . SER A 1 469 ? 13.485 3.254 -15.220 1.00 96.94 469 SER A N 1
ATOM 3733 C CA . SER A 1 469 ? 13.758 4.490 -15.947 1.00 96.94 469 SER A CA 1
ATOM 3734 C C . SER A 1 469 ? 12.497 5.010 -16.627 1.00 96.94 469 SER A C 1
ATOM 3736 O O . SER A 1 469 ? 11.691 4.231 -17.137 1.00 96.94 469 SER A O 1
ATOM 3738 N N . TYR A 1 470 ? 12.351 6.333 -16.653 1.00 98.00 470 TYR A N 1
ATOM 3739 C CA . TYR A 1 470 ? 11.213 7.013 -17.262 1.00 98.00 470 TYR A CA 1
ATOM 3740 C C . TYR A 1 470 ? 11.594 7.656 -18.594 1.00 98.00 470 TYR A C 1
ATOM 3742 O O . TYR A 1 470 ? 12.730 8.094 -18.808 1.00 98.00 470 TYR A O 1
ATOM 3750 N N . CYS A 1 471 ? 10.630 7.738 -19.508 1.00 97.56 471 CYS A N 1
ATOM 3751 C CA . CYS A 1 471 ? 10.777 8.509 -20.730 1.00 97.56 471 CYS A CA 1
ATOM 3752 C C . CYS A 1 471 ? 10.922 10.011 -20.401 1.00 97.56 471 CYS A C 1
ATOM 3754 O O . CYS A 1 471 ? 10.443 10.465 -19.361 1.00 97.56 471 CYS A O 1
ATOM 3756 N N . PRO A 1 472 ? 11.554 10.824 -21.271 1.00 97.50 472 PRO A N 1
ATOM 3757 C CA . PRO A 1 472 ? 11.805 12.232 -20.959 1.00 97.50 472 PRO A CA 1
ATOM 3758 C C . PRO A 1 472 ? 10.557 13.063 -20.597 1.00 97.50 472 PRO A C 1
ATOM 3760 O O . PRO A 1 472 ? 10.668 13.881 -19.690 1.00 97.50 472 PRO A O 1
ATOM 3763 N N . PRO A 1 473 ? 9.384 12.890 -21.247 1.00 97.75 473 PRO A N 1
ATOM 3764 C CA . PRO A 1 473 ? 8.158 13.576 -20.829 1.00 97.75 473 PRO A CA 1
ATOM 3765 C C . PRO A 1 473 ? 7.727 13.243 -19.398 1.00 97.75 473 PRO A C 1
ATOM 3767 O O . PRO A 1 473 ? 7.487 14.165 -18.625 1.00 97.75 473 PRO A O 1
ATOM 3770 N N . LEU A 1 474 ? 7.688 11.955 -19.045 1.00 97.88 474 LEU A N 1
ATOM 3771 C CA . LEU A 1 474 ? 7.297 11.497 -17.712 1.00 97.88 474 LEU A CA 1
ATOM 3772 C C . LEU A 1 474 ? 8.309 11.939 -16.649 1.00 97.88 474 LEU A C 1
ATOM 3774 O O . LEU A 1 474 ? 7.923 12.491 -15.625 1.00 97.88 474 LEU A O 1
ATOM 3778 N N . ALA A 1 475 ? 9.607 11.775 -16.922 1.00 96.94 475 ALA A N 1
ATOM 3779 C CA . ALA A 1 475 ? 10.665 12.239 -16.027 1.00 96.94 475 ALA A CA 1
ATOM 3780 C C . ALA A 1 475 ? 10.540 13.744 -15.742 1.00 96.94 475 ALA A C 1
ATOM 3782 O O . ALA A 1 475 ? 10.542 14.152 -14.587 1.00 96.94 475 ALA A O 1
ATOM 3783 N N . ASN A 1 476 ? 10.340 14.563 -16.781 1.00 97.12 476 ASN A N 1
ATOM 3784 C CA . ASN A 1 476 ? 10.171 16.007 -16.626 1.00 97.12 476 ASN A CA 1
ATOM 3785 C C . ASN A 1 476 ? 8.859 16.385 -15.913 1.00 97.12 476 ASN A C 1
ATOM 3787 O O . ASN A 1 476 ? 8.823 17.411 -15.241 1.00 97.12 476 ASN A O 1
ATOM 3791 N N . ALA A 1 477 ? 7.787 15.600 -16.058 1.00 97.38 477 ALA A N 1
ATOM 3792 C CA . ALA A 1 477 ? 6.551 15.819 -15.307 1.00 97.38 477 ALA A CA 1
ATOM 3793 C C . ALA A 1 477 ? 6.771 15.588 -13.804 1.00 97.38 477 ALA A C 1
ATOM 3795 O O . ALA A 1 477 ? 6.414 16.443 -12.996 1.00 97.38 477 ALA A O 1
ATOM 3796 N N . ILE A 1 478 ? 7.449 14.492 -13.447 1.00 96.56 478 ILE A N 1
ATOM 3797 C CA . ILE A 1 478 ? 7.815 14.160 -12.063 1.00 96.56 478 ILE A CA 1
ATOM 3798 C C . ILE A 1 478 ? 8.770 15.211 -11.477 1.00 96.56 478 ILE A C 1
ATOM 3800 O O . ILE A 1 478 ? 8.518 15.728 -10.394 1.00 96.56 478 ILE A O 1
ATOM 3804 N N . GLU A 1 479 ? 9.822 15.592 -12.210 1.00 95.00 479 GLU A N 1
ATOM 3805 C CA . GLU A 1 479 ? 10.795 16.617 -11.788 1.00 95.00 479 GLU A CA 1
ATOM 3806 C C . GLU A 1 479 ? 10.160 17.990 -11.540 1.00 95.00 479 GLU A C 1
ATOM 3808 O O . GLU A 1 479 ? 10.629 18.754 -10.703 1.00 95.00 479 GLU A O 1
ATOM 3813 N N . ARG A 1 480 ? 9.085 18.313 -12.264 1.00 95.31 480 ARG A N 1
ATOM 3814 C CA . ARG A 1 480 ? 8.333 19.566 -12.107 1.00 95.31 480 ARG A CA 1
ATOM 3815 C C . ARG A 1 480 ? 7.164 19.452 -11.138 1.00 95.31 480 ARG A C 1
ATOM 3817 O O . ARG A 1 480 ? 6.364 20.382 -11.077 1.00 95.31 480 ARG A O 1
ATOM 3824 N N . PHE A 1 481 ? 7.038 18.327 -10.438 1.00 94.75 481 PHE A N 1
ATOM 3825 C CA . PHE A 1 481 ? 5.940 18.067 -9.516 1.00 94.75 481 PHE A CA 1
ATOM 3826 C C . PHE A 1 481 ? 4.550 18.200 -10.158 1.00 94.75 481 PHE A C 1
ATOM 3828 O O . PHE A 1 481 ? 3.590 18.597 -9.500 1.00 94.75 481 PHE A O 1
ATOM 3835 N N . GLN A 1 482 ? 4.436 17.886 -11.452 1.00 95.81 482 GLN A N 1
ATOM 3836 C CA . GLN A 1 482 ? 3.159 17.947 -12.154 1.00 95.81 482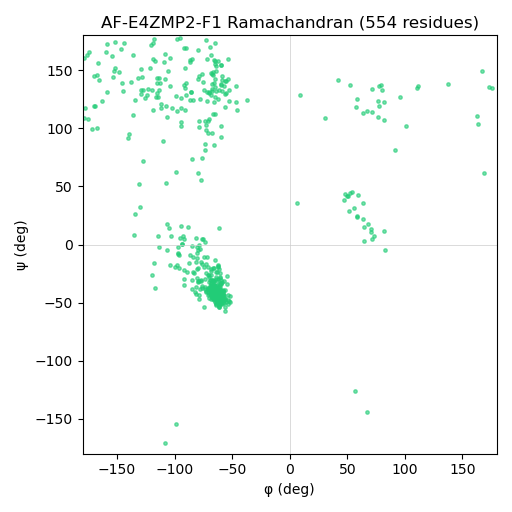 GLN A CA 1
ATOM 3837 C C . GLN A 1 482 ? 2.238 16.822 -11.663 1.00 95.81 482 GLN A C 1
ATOM 3839 O O . GLN A 1 482 ? 2.678 15.667 -11.632 1.00 95.81 482 GLN A O 1
ATOM 3844 N N . PRO A 1 483 ? 0.975 17.128 -11.315 1.00 95.62 483 PRO A N 1
ATOM 3845 C CA . PRO A 1 483 ? -0.004 16.104 -10.985 1.00 95.62 483 PRO A CA 1
ATOM 3846 C C . PRO A 1 483 ? -0.226 15.144 -12.159 1.00 95.62 483 PRO A C 1
ATOM 3848 O O . PRO A 1 483 ? -0.312 15.565 -13.315 1.00 95.62 483 PRO A O 1
ATOM 3851 N N . ILE A 1 484 ? -0.327 13.854 -11.853 1.00 96.81 484 ILE A N 1
ATOM 3852 C CA . ILE A 1 484 ? -0.720 12.797 -12.782 1.00 96.81 484 ILE A CA 1
ATOM 3853 C C . ILE A 1 484 ? -2.087 12.294 -12.325 1.00 96.81 484 ILE A C 1
ATOM 3855 O O . ILE A 1 484 ? -2.233 11.849 -11.186 1.00 96.81 484 ILE A O 1
ATOM 3859 N N . GLU A 1 485 ? -3.079 12.383 -13.208 1.00 96.06 485 GLU A N 1
ATOM 3860 C CA . GLU A 1 485 ? -4.445 11.926 -12.937 1.00 96.06 485 GLU A CA 1
ATOM 3861 C C . GLU A 1 485 ? -4.480 10.436 -12.584 1.00 96.06 485 GLU A C 1
ATOM 3863 O O . GLU A 1 485 ? -3.716 9.644 -13.141 1.00 96.06 485 GLU A O 1
ATOM 3868 N N . SER A 1 486 ? -5.388 10.057 -11.681 1.00 95.62 486 SER A N 1
ATOM 3869 C CA . SER A 1 486 ? -5.610 8.645 -11.376 1.00 95.62 486 SER A CA 1
ATOM 3870 C C . SER A 1 486 ? -6.239 7.926 -12.579 1.00 95.62 486 SER A C 1
ATOM 3872 O O . SER A 1 486 ? -7.114 8.471 -13.251 1.00 95.62 486 SER A O 1
ATOM 3874 N N . GLY A 1 487 ? -5.776 6.717 -12.883 1.00 94.62 487 GLY A N 1
ATOM 3875 C CA . GLY A 1 487 ? -6.075 5.982 -14.110 1.00 94.62 487 GLY A CA 1
ATOM 3876 C C . GLY A 1 487 ? -5.200 6.372 -15.309 1.00 94.62 487 GLY A C 1
ATOM 3877 O O . GLY A 1 487 ? -5.310 5.743 -16.366 1.00 94.62 487 GLY A O 1
ATOM 3878 N N . HIS A 1 488 ? -4.322 7.377 -15.196 1.00 96.69 488 HIS A N 1
ATOM 3879 C CA . HIS A 1 488 ? -3.507 7.811 -16.331 1.00 96.69 488 HIS A CA 1
ATOM 3880 C C . HIS A 1 488 ? -2.500 6.727 -16.741 1.00 96.69 488 HIS A C 1
ATOM 3882 O O . HIS A 1 488 ? -1.921 6.018 -15.918 1.00 96.69 488 HIS A O 1
ATOM 3888 N N . THR A 1 489 ? -2.202 6.620 -18.038 1.00 97.00 489 THR A N 1
ATOM 3889 C CA . THR A 1 489 ? -1.315 5.564 -18.557 1.00 97.00 489 THR A CA 1
ATOM 3890 C C . THR A 1 489 ? 0.083 5.589 -17.937 1.00 97.00 489 THR A C 1
ATOM 3892 O O . THR A 1 489 ? 0.697 4.537 -17.782 1.00 97.00 489 THR A O 1
ATOM 3895 N N . TRP A 1 490 ? 0.602 6.764 -17.572 1.00 97.75 490 TRP A N 1
ATOM 3896 C CA . TRP A 1 490 ? 1.872 6.892 -16.847 1.00 97.75 490 TRP A CA 1
ATOM 3897 C C . TRP A 1 490 ? 1.818 6.288 -15.449 1.00 97.75 490 TRP A C 1
ATOM 3899 O O . TRP A 1 490 ? 2.732 5.557 -15.085 1.00 97.75 490 TRP A O 1
ATOM 3909 N N . GLU A 1 491 ? 0.756 6.554 -14.693 1.00 97.25 491 GLU A N 1
ATOM 3910 C CA . GLU A 1 491 ? 0.554 5.970 -13.369 1.00 97.25 491 GLU A CA 1
ATOM 3911 C C . GLU A 1 491 ? 0.487 4.444 -13.463 1.00 97.25 491 GLU A C 1
ATOM 3913 O O . GLU A 1 491 ? 1.254 3.748 -12.800 1.00 97.25 491 GLU A O 1
ATOM 3918 N N . MET A 1 492 ? -0.359 3.924 -14.360 1.00 97.38 492 MET A N 1
ATOM 3919 C CA . MET A 1 492 ? -0.526 2.482 -14.559 1.00 97.38 492 MET A CA 1
ATOM 3920 C C . MET A 1 492 ? 0.810 1.807 -14.907 1.00 97.38 492 MET A C 1
ATOM 3922 O O . MET A 1 492 ? 1.142 0.761 -14.350 1.00 97.38 492 MET A O 1
ATOM 3926 N N . GLN A 1 493 ? 1.610 2.425 -15.786 1.00 98.25 493 GLN A N 1
ATOM 3927 C CA . GLN A 1 493 ? 2.939 1.924 -16.151 1.00 98.25 493 GLN A CA 1
ATOM 3928 C C . GLN A 1 493 ? 3.929 1.978 -14.984 1.00 98.25 493 GLN A C 1
ATOM 3930 O O . GLN A 1 493 ? 4.673 1.017 -14.795 1.00 98.25 493 GLN A O 1
ATOM 3935 N N . ILE A 1 494 ? 3.947 3.062 -14.197 1.00 98.12 494 ILE A N 1
ATOM 3936 C CA . ILE A 1 494 ? 4.807 3.181 -13.009 1.00 98.12 494 ILE A CA 1
ATOM 3937 C C . ILE A 1 494 ? 4.485 2.059 -12.023 1.00 98.12 494 ILE A C 1
ATOM 3939 O O . ILE A 1 494 ? 5.393 1.331 -11.615 1.00 98.12 494 ILE A O 1
ATOM 3943 N N . ARG A 1 495 ? 3.205 1.880 -11.683 1.00 98.00 495 ARG A N 1
ATOM 3944 C CA . ARG A 1 495 ? 2.755 0.868 -10.720 1.00 98.00 495 ARG A CA 1
ATOM 3945 C C . ARG A 1 495 ? 3.047 -0.546 -11.226 1.00 98.00 495 ARG A C 1
ATOM 3947 O O . ARG A 1 495 ? 3.739 -1.311 -10.558 1.00 98.00 495 ARG A O 1
ATOM 3954 N N . GLY A 1 496 ? 2.628 -0.870 -12.451 1.00 97.88 496 GLY A N 1
ATOM 3955 C CA . GLY A 1 496 ? 2.792 -2.213 -13.020 1.00 97.88 496 GLY A CA 1
ATOM 3956 C C . GLY A 1 496 ? 4.253 -2.604 -13.243 1.00 97.88 496 GLY A C 1
ATOM 3957 O O . GLY A 1 496 ? 4.651 -3.724 -12.924 1.00 97.88 496 GLY A O 1
ATOM 3958 N N . CYS A 1 497 ? 5.087 -1.674 -13.722 1.00 98.25 497 CYS A N 1
ATOM 3959 C CA . CYS A 1 497 ? 6.519 -1.935 -13.871 1.00 98.25 497 CYS A CA 1
ATOM 3960 C C . CYS A 1 497 ? 7.231 -2.067 -12.522 1.00 98.25 497 CYS A C 1
ATOM 3962 O O . CYS A 1 497 ? 8.203 -2.813 -12.448 1.00 98.25 497 CYS A O 1
ATOM 3964 N N . SER A 1 498 ? 6.769 -1.384 -11.470 1.00 98.25 498 SER A N 1
ATOM 3965 C CA . SER A 1 498 ? 7.339 -1.520 -10.122 1.00 98.25 498 SER A CA 1
ATOM 3966 C C . SER A 1 498 ? 7.062 -2.895 -9.529 1.00 98.25 498 SER A C 1
ATOM 3968 O O . SER A 1 498 ? 7.998 -3.544 -9.061 1.00 98.25 498 SER A O 1
ATOM 3970 N N . ILE A 1 499 ? 5.831 -3.397 -9.682 1.00 98.31 499 ILE A N 1
ATOM 3971 C CA . ILE A 1 499 ? 5.478 -4.766 -9.280 1.00 98.31 499 ILE A CA 1
ATOM 3972 C C . ILE A 1 499 ? 6.361 -5.781 -9.989 1.00 98.31 499 ILE A C 1
ATOM 3974 O O . ILE A 1 499 ? 6.990 -6.636 -9.361 1.00 98.31 499 ILE A O 1
ATOM 3978 N N . TRP A 1 500 ? 6.471 -5.647 -11.310 1.00 98.31 500 TRP A N 1
ATOM 3979 C CA . TRP A 1 500 ? 7.289 -6.560 -12.093 1.00 98.31 500 TRP A CA 1
ATOM 3980 C C . TRP A 1 500 ? 8.784 -6.452 -11.765 1.00 98.31 500 TRP A C 1
ATOM 3982 O O . TRP A 1 500 ? 9.488 -7.461 -11.749 1.00 98.31 500 TRP A O 1
ATOM 3992 N N . ALA A 1 501 ? 9.287 -5.252 -11.469 1.00 98.12 501 ALA A N 1
ATOM 3993 C CA . ALA A 1 501 ? 10.678 -5.043 -11.082 1.00 98.12 501 ALA A CA 1
ATOM 3994 C C . ALA A 1 501 ? 11.033 -5.781 -9.786 1.00 98.12 501 ALA A C 1
ATOM 3996 O O . ALA A 1 501 ? 12.065 -6.453 -9.744 1.00 98.12 501 ALA A O 1
ATOM 3997 N N . VAL A 1 502 ? 10.184 -5.697 -8.758 1.00 97.88 502 VAL A N 1
ATOM 3998 C CA . VAL A 1 502 ? 10.417 -6.405 -7.490 1.00 97.88 502 VAL A CA 1
ATOM 3999 C C . VAL A 1 502 ? 10.286 -7.915 -7.665 1.00 97.88 502 VAL A C 1
ATOM 4001 O O . VAL A 1 502 ? 11.118 -8.653 -7.141 1.00 97.88 502 VAL A O 1
ATOM 4004 N N . GLU A 1 503 ? 9.350 -8.394 -8.488 1.00 97.81 503 GLU A N 1
ATOM 4005 C CA . GLU A 1 503 ? 9.295 -9.824 -8.817 1.00 97.81 503 GLU A CA 1
ATOM 4006 C C . GLU A 1 503 ? 10.590 -10.299 -9.501 1.00 97.81 503 GLU A C 1
ATOM 4008 O O . GLU A 1 503 ? 11.112 -11.375 -9.200 1.00 97.81 503 GLU A O 1
ATOM 4013 N N . LEU A 1 504 ? 11.161 -9.498 -10.407 1.00 97.38 504 LEU A N 1
ATOM 4014 C CA . LEU A 1 504 ? 12.446 -9.819 -11.031 1.00 97.38 504 LEU A CA 1
ATOM 4015 C C . LEU A 1 504 ? 13.609 -9.801 -10.029 1.00 97.38 504 LEU A C 1
ATOM 4017 O O . LEU A 1 504 ? 14.518 -10.624 -10.164 1.00 97.38 504 LEU A O 1
ATOM 4021 N N . LEU A 1 505 ? 13.586 -8.905 -9.033 1.00 97.00 505 LEU A N 1
ATOM 4022 C CA . LEU A 1 505 ? 14.543 -8.924 -7.923 1.00 97.00 505 LEU A CA 1
ATOM 4023 C C . LEU A 1 505 ? 14.423 -10.233 -7.143 1.00 97.00 505 LEU A C 1
ATOM 4025 O O . LEU A 1 505 ? 15.413 -10.953 -7.036 1.00 97.00 505 LEU A O 1
ATOM 4029 N N . ARG A 1 506 ? 13.216 -10.579 -6.679 1.00 96.81 506 ARG A N 1
ATOM 4030 C CA . ARG A 1 506 ? 12.938 -11.812 -5.928 1.00 96.81 506 ARG A CA 1
ATOM 4031 C C . ARG A 1 506 ? 13.427 -13.047 -6.680 1.00 96.81 506 ARG A C 1
ATOM 4033 O O . ARG A 1 506 ? 14.200 -13.836 -6.141 1.00 96.81 506 ARG A O 1
ATOM 4040 N N . ARG A 1 507 ? 13.054 -13.181 -7.959 1.00 96.19 507 ARG A N 1
ATOM 4041 C CA . ARG A 1 507 ? 13.482 -14.300 -8.817 1.00 96.19 507 ARG A CA 1
ATOM 4042 C C . ARG A 1 507 ? 14.997 -14.390 -8.955 1.00 96.19 507 ARG A C 1
ATOM 4044 O O . ARG A 1 507 ? 15.537 -15.493 -8.971 1.00 96.19 507 ARG A O 1
ATOM 4051 N N . GLU A 1 508 ? 15.694 -13.263 -9.094 1.00 96.88 508 GLU A N 1
ATOM 4052 C CA . GLU A 1 508 ? 17.155 -13.276 -9.184 1.00 96.88 508 GLU A CA 1
ATOM 4053 C C . GLU A 1 508 ? 17.802 -13.623 -7.835 1.00 96.88 508 GLU A C 1
ATOM 4055 O O . GLU A 1 508 ? 18.780 -14.367 -7.833 1.00 96.88 508 GLU A O 1
ATOM 4060 N N . ILE A 1 509 ? 17.250 -13.163 -6.705 1.00 95.69 509 ILE A N 1
ATOM 4061 C CA . ILE A 1 509 ? 17.733 -13.528 -5.363 1.00 95.69 509 ILE A CA 1
ATOM 4062 C C . ILE A 1 509 ? 17.607 -15.039 -5.144 1.00 95.69 509 ILE A C 1
ATOM 4064 O O . ILE A 1 509 ? 18.614 -15.690 -4.877 1.00 95.69 509 ILE A O 1
ATOM 4068 N N . VAL A 1 510 ? 16.416 -15.609 -5.352 1.00 95.25 510 VAL A N 1
ATOM 4069 C CA . VAL A 1 510 ? 16.165 -17.056 -5.199 1.00 95.25 510 VAL A CA 1
ATOM 4070 C C . VAL A 1 510 ? 17.033 -17.874 -6.157 1.00 95.25 510 VAL A C 1
ATOM 4072 O O . VAL A 1 510 ? 17.555 -18.928 -5.811 1.00 95.25 510 VAL A O 1
ATOM 4075 N N . LYS A 1 511 ? 17.268 -17.375 -7.374 1.00 95.00 511 LYS A N 1
ATOM 4076 C CA . LYS A 1 511 ? 18.167 -18.035 -8.326 1.00 95.00 511 LYS A CA 1
ATOM 4077 C C . LYS A 1 511 ? 19.624 -18.064 -7.852 1.00 95.00 511 LYS A C 1
ATOM 4079 O O . LYS A 1 511 ? 20.340 -19.012 -8.173 1.00 95.00 511 LYS A O 1
ATOM 4084 N N . LEU A 1 512 ? 20.089 -17.011 -7.180 1.00 93.19 512 LEU A N 1
ATOM 4085 C CA . LEU A 1 512 ? 21.451 -16.928 -6.643 1.00 93.19 512 LEU A C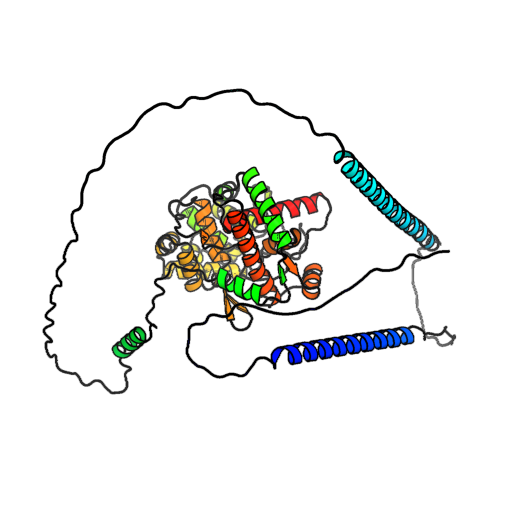A 1
ATOM 4086 C C . LEU A 1 512 ? 21.595 -17.698 -5.326 1.00 93.19 512 LEU A C 1
ATOM 4088 O O . LEU A 1 512 ? 22.673 -18.225 -5.059 1.00 93.19 512 LEU A O 1
ATOM 4092 N N . ASN A 1 513 ? 20.525 -17.768 -4.535 1.00 92.31 513 ASN A N 1
ATOM 4093 C CA . ASN A 1 513 ? 20.463 -18.478 -3.267 1.00 92.31 513 ASN A CA 1
ATOM 4094 C C . ASN A 1 513 ? 19.101 -19.189 -3.116 1.00 92.31 513 ASN A C 1
ATOM 4096 O O . ASN A 1 513 ? 18.158 -18.575 -2.618 1.00 92.31 513 ASN A O 1
ATOM 4100 N N . PRO A 1 514 ? 18.984 -20.464 -3.532 1.00 90.06 514 PRO A N 1
ATOM 4101 C CA . PRO A 1 514 ? 17.723 -21.211 -3.465 1.00 90.06 514 PRO A CA 1
ATOM 4102 C C . PRO A 1 514 ? 17.158 -21.388 -2.051 1.00 90.06 514 PRO A C 1
ATOM 4104 O O . PRO A 1 514 ? 15.953 -21.528 -1.899 1.00 90.06 514 PRO A O 1
ATOM 4107 N N . GLU A 1 515 ? 18.017 -21.339 -1.031 1.00 88.56 515 GLU A N 1
ATOM 4108 C CA . GLU A 1 515 ? 17.634 -21.453 0.384 1.00 88.56 515 GLU A CA 1
ATOM 4109 C C . GLU A 1 515 ? 17.186 -20.108 0.990 1.00 88.56 515 GLU A C 1
ATOM 4111 O O . GLU A 1 515 ? 16.849 -20.028 2.173 1.00 88.56 515 GLU A O 1
ATOM 4116 N N . ALA A 1 516 ? 17.222 -19.015 0.217 1.00 86.69 516 ALA A N 1
ATOM 4117 C CA . ALA A 1 516 ? 16.782 -17.710 0.692 1.00 86.69 516 ALA A CA 1
ATOM 4118 C C . ALA A 1 516 ? 15.270 -17.720 0.949 1.00 86.69 516 ALA A C 1
ATOM 4120 O O . ALA A 1 516 ? 14.470 -17.747 0.014 1.00 86.69 516 ALA A O 1
ATOM 4121 N N . LYS A 1 517 ? 14.881 -17.616 2.221 1.00 85.94 517 LYS A N 1
ATOM 4122 C CA . LYS A 1 517 ? 13.495 -17.385 2.642 1.00 85.94 517 LYS A CA 1
ATOM 4123 C C . LYS A 1 517 ? 13.121 -15.918 2.415 1.00 85.94 517 LYS A C 1
ATOM 4125 O O . LYS A 1 517 ? 13.121 -15.120 3.346 1.00 85.94 517 LYS A O 1
ATOM 4130 N N . VAL A 1 518 ? 12.897 -15.547 1.154 1.00 90.62 518 VAL A N 1
ATOM 4131 C CA . VAL A 1 518 ? 12.551 -14.179 0.748 1.00 90.62 518 VAL A CA 1
ATOM 4132 C C . VAL A 1 518 ? 11.313 -14.171 -0.141 1.00 90.62 518 VAL A C 1
ATOM 4134 O O . VAL A 1 518 ? 11.251 -14.862 -1.159 1.00 90.62 518 VAL A O 1
ATOM 4137 N N . ASN A 1 519 ? 10.353 -13.327 0.215 1.00 93.31 519 ASN A N 1
ATOM 4138 C CA . ASN A 1 519 ? 9.145 -13.082 -0.562 1.00 93.31 519 ASN A CA 1
ATOM 4139 C C . ASN A 1 519 ? 9.074 -11.607 -0.994 1.00 93.31 519 ASN A C 1
ATOM 4141 O O . ASN A 1 519 ? 9.938 -10.798 -0.640 1.00 93.31 519 ASN A O 1
ATOM 4145 N N . ALA A 1 520 ? 8.088 -11.255 -1.823 1.00 95.12 520 ALA A N 1
ATOM 4146 C CA . ALA A 1 520 ? 7.967 -9.886 -2.325 1.00 95.12 520 ALA A CA 1
ATOM 4147 C C . ALA A 1 520 ? 7.621 -8.882 -1.211 1.00 95.12 520 ALA A C 1
ATOM 4149 O O . ALA A 1 520 ? 8.106 -7.755 -1.271 1.00 95.12 520 ALA A O 1
ATOM 4150 N N . VAL A 1 521 ? 6.873 -9.310 -0.187 1.00 95.12 521 VAL A N 1
ATOM 4151 C CA . VAL A 1 521 ? 6.514 -8.505 0.995 1.00 95.12 521 VAL A CA 1
ATOM 4152 C C . VAL A 1 521 ? 7.762 -8.046 1.753 1.00 95.12 521 VAL A C 1
ATOM 4154 O O . VAL A 1 521 ? 7.945 -6.858 1.988 1.00 95.12 521 VAL A O 1
ATOM 4157 N N . LEU A 1 522 ? 8.683 -8.962 2.065 1.00 94.31 522 LEU A N 1
ATOM 4158 C CA . LEU A 1 522 ? 9.923 -8.630 2.775 1.00 94.31 522 LEU A CA 1
ATOM 4159 C C . LEU A 1 522 ? 10.827 -7.695 1.965 1.00 94.31 522 LEU A C 1
ATOM 4161 O O . LEU A 1 522 ? 11.498 -6.834 2.535 1.00 94.31 522 LEU A O 1
ATOM 4165 N N . ILE A 1 523 ? 10.862 -7.859 0.638 1.00 95.56 523 ILE A N 1
ATOM 4166 C CA . ILE A 1 523 ? 11.605 -6.942 -0.235 1.00 95.56 523 ILE A CA 1
ATOM 4167 C C . ILE A 1 523 ? 10.945 -5.559 -0.231 1.00 95.56 523 ILE A C 1
ATOM 4169 O O . ILE A 1 523 ? 11.661 -4.562 -0.220 1.00 95.56 523 ILE A O 1
ATOM 4173 N N . ASP A 1 524 ? 9.614 -5.488 -0.234 1.00 95.25 524 ASP A N 1
ATOM 4174 C CA . ASP A 1 524 ? 8.864 -4.232 -0.178 1.00 95.25 524 ASP A CA 1
ATOM 4175 C C . ASP A 1 524 ? 9.142 -3.459 1.116 1.00 95.25 524 ASP A C 1
ATOM 4177 O O . ASP A 1 524 ? 9.623 -2.327 1.049 1.00 95.25 524 ASP A O 1
ATOM 4181 N N . PHE A 1 525 ? 8.980 -4.111 2.271 1.00 93.19 525 PHE A N 1
ATOM 4182 C CA . PHE A 1 525 ? 9.285 -3.532 3.582 1.00 93.19 525 PHE A CA 1
ATOM 4183 C C . PHE A 1 525 ? 10.721 -2.988 3.635 1.00 93.19 525 PHE A C 1
ATOM 4185 O O . PHE A 1 525 ? 10.948 -1.825 3.979 1.00 93.19 525 PHE A O 1
ATOM 4192 N N . PHE A 1 526 ? 11.695 -3.780 3.171 1.00 94.44 526 PHE A N 1
ATOM 4193 C CA . PHE A 1 526 ? 13.088 -3.341 3.102 1.00 94.44 526 PHE A CA 1
ATOM 4194 C C . PHE A 1 526 ? 13.280 -2.126 2.178 1.00 94.44 526 PHE A C 1
ATOM 4196 O O . PHE A 1 526 ? 14.034 -1.205 2.499 1.00 94.44 526 PHE A O 1
ATOM 4203 N N . LEU A 1 527 ? 12.633 -2.112 1.008 1.00 95.00 527 LEU A N 1
ATOM 4204 C CA . LEU A 1 527 ? 12.723 -1.000 0.061 1.00 95.00 527 LEU A CA 1
ATOM 4205 C C . LEU A 1 527 ? 12.070 0.273 0.610 1.00 95.00 527 LEU A C 1
ATOM 4207 O O . LEU A 1 527 ? 12.592 1.362 0.358 1.00 95.00 527 LEU A O 1
ATOM 4211 N N . TYR A 1 528 ? 10.977 0.153 1.366 1.00 92.88 528 TYR A N 1
ATOM 4212 C CA . TYR A 1 528 ? 10.331 1.273 2.043 1.00 92.88 528 TYR A CA 1
ATOM 4213 C C . TYR A 1 528 ? 11.254 1.897 3.097 1.00 92.88 528 TYR A C 1
ATOM 4215 O O . TYR A 1 528 ? 11.499 3.110 3.063 1.00 92.88 528 TYR A O 1
ATOM 4223 N N . ASP A 1 529 ? 11.836 1.071 3.972 1.00 91.38 529 ASP A N 1
ATOM 4224 C CA . ASP A 1 529 ? 12.796 1.515 4.988 1.00 91.38 529 ASP A CA 1
ATOM 4225 C C . ASP A 1 529 ? 14.009 2.186 4.339 1.00 91.38 529 ASP A C 1
ATOM 4227 O O . ASP A 1 529 ? 14.402 3.293 4.715 1.00 91.38 529 ASP A O 1
ATOM 4231 N N . LEU A 1 530 ? 14.548 1.577 3.279 1.00 92.00 530 LEU A N 1
ATOM 4232 C CA . LEU A 1 530 ? 15.645 2.156 2.512 1.00 92.00 530 LEU A CA 1
ATOM 4233 C C . LEU A 1 530 ? 15.256 3.510 1.898 1.00 92.00 530 LEU A C 1
ATOM 4235 O O . LEU A 1 530 ? 16.061 4.441 1.907 1.00 92.00 530 LEU A O 1
ATOM 4239 N N . ALA A 1 531 ? 14.034 3.661 1.379 1.00 91.81 531 ALA A N 1
ATOM 4240 C CA . ALA A 1 531 ? 13.557 4.934 0.842 1.00 91.81 531 ALA A CA 1
ATOM 4241 C C . ALA A 1 531 ? 13.490 6.021 1.928 1.00 91.81 531 ALA A C 1
ATOM 4243 O O . ALA A 1 531 ? 13.819 7.179 1.659 1.00 91.81 531 ALA A O 1
ATOM 4244 N N . LYS A 1 532 ? 13.070 5.670 3.150 1.00 89.62 532 LYS A N 1
ATOM 4245 C CA . LYS A 1 532 ? 13.043 6.579 4.307 1.00 89.62 532 LYS A CA 1
ATOM 4246 C C . LYS A 1 532 ? 14.444 6.959 4.783 1.00 89.62 532 LYS A C 1
ATOM 4248 O O . LYS A 1 532 ? 14.696 8.137 5.031 1.00 89.62 532 LYS A O 1
ATOM 4253 N N . GLU A 1 533 ? 15.366 6.002 4.844 1.00 90.50 533 GLU A N 1
ATOM 4254 C CA . GLU A 1 533 ? 16.776 6.253 5.169 1.00 90.50 533 GLU A CA 1
ATOM 4255 C C . GLU A 1 533 ? 17.407 7.232 4.171 1.00 90.50 533 GLU A C 1
ATOM 4257 O O . GLU A 1 533 ? 18.009 8.224 4.575 1.00 90.50 533 GLU A O 1
ATOM 4262 N N . ARG A 1 534 ? 17.208 7.013 2.864 1.00 89.81 534 ARG A N 1
ATOM 4263 C CA . ARG A 1 534 ? 17.746 7.888 1.807 1.00 89.81 534 ARG A CA 1
ATOM 4264 C C . ARG A 1 534 ? 17.168 9.295 1.833 1.00 89.81 534 ARG A C 1
ATOM 4266 O O . ARG A 1 534 ? 17.888 10.253 1.563 1.00 89.81 534 ARG A O 1
ATOM 4273 N N . GLU A 1 535 ? 15.881 9.423 2.136 1.00 88.44 535 GLU A N 1
ATOM 4274 C CA . GLU A 1 535 ? 15.233 10.720 2.325 1.00 88.44 535 GLU A CA 1
ATOM 4275 C C . GLU A 1 535 ? 15.853 11.473 3.504 1.00 88.44 535 GLU A C 1
ATOM 4277 O O . GLU A 1 535 ? 16.247 12.628 3.348 1.00 88.44 535 GLU A O 1
ATOM 4282 N N . LYS A 1 536 ? 16.025 10.803 4.648 1.00 88.06 536 LYS A N 1
ATOM 4283 C CA . LYS A 1 536 ? 16.670 11.385 5.827 1.00 88.06 536 LYS A CA 1
ATOM 4284 C C . LYS A 1 536 ? 18.117 11.802 5.543 1.00 88.06 536 LYS A C 1
ATOM 4286 O O . LYS A 1 536 ? 18.479 12.937 5.832 1.00 88.06 536 LYS A O 1
ATOM 4291 N N . GLU A 1 537 ? 18.914 10.933 4.917 1.00 88.94 537 GLU A N 1
ATOM 4292 C CA . GLU A 1 537 ? 20.300 11.232 4.519 1.00 88.94 537 GLU A CA 1
ATOM 4293 C C . GLU A 1 537 ? 20.388 12.451 3.587 1.00 88.94 537 GLU A C 1
ATOM 4295 O O . GLU A 1 537 ? 21.293 13.275 3.723 1.00 88.94 537 GLU A O 1
ATOM 4300 N N . ALA A 1 538 ? 19.461 12.576 2.632 1.00 86.44 538 ALA A N 1
ATOM 4301 C CA . ALA A 1 538 ? 19.421 13.713 1.720 1.00 86.44 538 ALA A CA 1
ATOM 4302 C C . ALA A 1 538 ? 19.088 15.014 2.462 1.00 86.44 538 ALA A C 1
ATOM 4304 O O . ALA A 1 538 ? 19.789 16.006 2.273 1.00 86.44 538 ALA A O 1
ATOM 4305 N N . LEU A 1 539 ? 18.078 14.998 3.338 1.00 84.69 539 LEU A N 1
ATOM 4306 C CA . LEU A 1 539 ? 17.674 16.166 4.125 1.00 84.69 539 LEU A CA 1
ATOM 4307 C C . LEU A 1 539 ? 18.777 16.614 5.097 1.00 84.69 539 LEU A C 1
ATOM 4309 O O . LEU A 1 539 ? 19.122 17.794 5.129 1.00 84.69 539 LEU A O 1
ATOM 4313 N N . GLU A 1 540 ? 19.385 15.683 5.836 1.00 87.12 540 GLU A N 1
ATOM 4314 C CA . GLU A 1 540 ? 20.496 15.972 6.759 1.00 87.12 540 GLU A CA 1
ATOM 4315 C C . GLU A 1 540 ? 21.758 16.437 6.019 1.00 87.12 540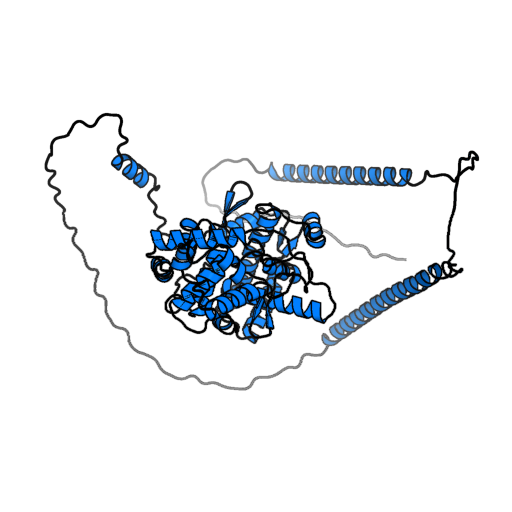 GLU A C 1
ATOM 4317 O O . GLU A 1 540 ? 22.495 17.298 6.500 1.00 87.12 540 GLU A O 1
ATOM 4322 N N . GLY A 1 541 ? 22.002 15.895 4.823 1.00 83.44 541 GLY A N 1
ATOM 4323 C CA . GLY A 1 541 ? 23.120 16.271 3.961 1.00 83.44 541 GLY A CA 1
ATOM 4324 C C . GLY A 1 541 ? 22.918 17.568 3.170 1.00 83.44 541 GLY A C 1
ATOM 4325 O O . GLY A 1 541 ? 23.808 17.931 2.396 1.00 83.44 541 GLY A O 1
ATOM 4326 N N . GLY A 1 542 ? 21.772 18.248 3.311 1.00 79.19 542 GLY A N 1
ATOM 4327 C CA . GLY A 1 542 ? 21.418 19.439 2.527 1.00 79.19 542 GLY A CA 1
ATOM 4328 C C . GLY A 1 542 ? 21.261 19.171 1.022 1.00 79.19 542 GLY A C 1
ATOM 4329 O O . GLY A 1 542 ? 21.433 20.079 0.208 1.00 79.19 542 GLY A O 1
ATOM 4330 N N . GLY A 1 543 ? 21.013 17.917 0.645 1.00 79.69 543 GLY A N 1
ATOM 4331 C CA . GLY A 1 543 ? 20.753 17.482 -0.722 1.00 79.69 543 GLY A CA 1
ATOM 4332 C C . GLY A 1 543 ? 19.268 17.523 -1.082 1.00 79.69 543 GLY A C 1
ATOM 4333 O O . GLY A 1 543 ? 18.395 17.671 -0.232 1.00 79.69 543 GLY A O 1
ATOM 4334 N N . GLU A 1 544 ? 18.972 17.358 -2.369 1.00 78.81 544 GLU A N 1
ATOM 4335 C CA . GLU A 1 544 ? 17.596 17.252 -2.856 1.00 78.81 544 GLU A CA 1
ATOM 4336 C C . GLU A 1 544 ? 17.101 15.803 -2.777 1.00 78.81 544 GLU A C 1
ATOM 4338 O O . GLU A 1 544 ? 17.760 14.871 -3.253 1.00 78.81 544 GLU A O 1
ATOM 4343 N N . VAL A 1 545 ? 15.909 15.615 -2.210 1.00 85.00 545 VAL A N 1
ATOM 4344 C CA . VAL A 1 545 ? 15.197 14.335 -2.252 1.00 85.00 545 VAL A CA 1
ATOM 4345 C C . VAL A 1 545 ? 14.716 14.103 -3.684 1.00 85.00 545 VAL A C 1
ATOM 4347 O O . VAL A 1 545 ? 14.109 14.985 -4.291 1.00 85.00 545 VAL A O 1
ATOM 4350 N N . MET A 1 546 ? 14.978 12.915 -4.243 1.00 88.31 546 MET A N 1
ATOM 4351 C CA . MET A 1 546 ? 14.495 12.581 -5.589 1.00 88.31 546 MET A CA 1
ATOM 4352 C C . MET A 1 546 ? 12.966 12.734 -5.638 1.00 88.31 546 MET A C 1
ATOM 4354 O O . MET A 1 546 ? 12.298 12.168 -4.780 1.00 88.31 546 MET A O 1
ATOM 4358 N N . PRO A 1 547 ? 12.384 13.444 -6.613 1.00 92.81 547 PRO A N 1
ATOM 4359 C CA . PRO A 1 547 ? 10.936 13.596 -6.694 1.00 92.81 547 PRO A CA 1
ATOM 4360 C C . PRO A 1 547 ? 10.254 12.257 -6.999 1.00 92.81 547 PRO A C 1
ATOM 4362 O O . PRO A 1 547 ? 10.801 11.407 -7.701 1.00 92.81 547 PRO A O 1
ATOM 4365 N N . HIS A 1 548 ? 9.039 12.081 -6.486 1.00 93.88 548 HIS A N 1
ATOM 4366 C CA . HIS A 1 548 ? 8.161 10.961 -6.816 1.00 93.88 548 HIS A CA 1
ATOM 4367 C C . HIS A 1 548 ? 6.986 11.443 -7.672 1.00 93.88 548 HIS A C 1
ATOM 4369 O O . HIS A 1 548 ? 6.701 12.640 -7.754 1.00 93.88 548 HIS A O 1
ATOM 4375 N N . HIS A 1 549 ? 6.288 10.510 -8.318 1.00 94.56 549 HIS A N 1
ATOM 4376 C CA . HIS A 1 549 ? 5.076 10.850 -9.054 1.00 94.56 549 HIS A CA 1
ATOM 4377 C C . HIS A 1 549 ? 3.982 11.350 -8.096 1.00 94.56 549 HIS A C 1
ATOM 4379 O O . HIS A 1 549 ? 3.864 10.863 -6.970 1.00 94.56 549 HIS A O 1
ATOM 4385 N N . ARG A 1 550 ? 3.202 12.344 -8.532 1.00 95.06 550 ARG A N 1
ATOM 4386 C CA . ARG A 1 550 ? 2.143 12.973 -7.734 1.00 95.06 550 ARG A CA 1
ATOM 4387 C C . ARG A 1 550 ? 0.782 12.605 -8.296 1.00 95.06 550 ARG A C 1
ATOM 4389 O O . ARG A 1 550 ? 0.244 13.309 -9.143 1.00 95.06 550 ARG A O 1
ATOM 4396 N N . THR A 1 551 ? 0.243 11.499 -7.813 1.00 95.44 551 THR A N 1
ATOM 4397 C CA . THR A 1 551 ? -1.129 11.084 -8.097 1.00 95.44 551 THR A CA 1
ATOM 4398 C C . THR A 1 551 ? -1.893 11.078 -6.788 1.00 95.44 551 THR A C 1
ATOM 4400 O O . THR A 1 551 ? -1.438 10.507 -5.797 1.00 95.44 551 THR A O 1
ATOM 4403 N N . ARG A 1 552 ? -3.026 11.778 -6.764 1.00 95.12 552 ARG A N 1
ATOM 4404 C CA . ARG A 1 552 ? -3.913 11.836 -5.604 1.00 95.12 552 ARG A CA 1
ATOM 4405 C C . ARG A 1 552 ? -5.036 10.831 -5.832 1.00 95.12 552 ARG A C 1
ATOM 4407 O O . ARG A 1 552 ? -5.794 10.985 -6.784 1.00 95.12 552 ARG A O 1
ATOM 4414 N N . SER A 1 553 ? -5.104 9.788 -5.009 1.00 95.06 553 SER A N 1
ATOM 4415 C CA . SER A 1 553 ? -6.133 8.747 -5.124 1.00 95.06 553 SER A CA 1
ATOM 4416 C C . SER A 1 553 ? -6.304 7.965 -3.820 1.00 95.06 553 SER A C 1
ATOM 4418 O O . SER A 1 553 ? -5.446 8.018 -2.938 1.00 95.06 553 SER A O 1
ATOM 4420 N N . ILE A 1 554 ? -7.389 7.200 -3.713 1.00 95.69 554 ILE A N 1
ATOM 4421 C CA . ILE A 1 554 ? -7.608 6.276 -2.589 1.00 95.69 554 ILE A CA 1
ATOM 4422 C C . ILE A 1 554 ? -6.808 4.970 -2.714 1.00 95.69 554 ILE A C 1
ATOM 4424 O O . ILE A 1 554 ? -6.871 4.119 -1.833 1.00 95.69 554 ILE A O 1
ATOM 4428 N N . TRP A 1 555 ? -6.085 4.773 -3.819 1.00 94.12 555 TRP A N 1
ATOM 4429 C CA . TRP A 1 555 ? -5.509 3.475 -4.160 1.00 94.12 555 TRP A CA 1
ATOM 4430 C C . TRP A 1 555 ? -4.156 3.212 -3.493 1.00 94.12 555 TRP A C 1
ATOM 4432 O O . TRP A 1 555 ? -3.844 2.051 -3.224 1.00 94.12 555 TRP A O 1
ATOM 4442 N N . TYR A 1 556 ? -3.351 4.250 -3.221 1.00 81.44 556 TYR A N 1
ATOM 4443 C CA . TYR A 1 556 ? -2.011 4.096 -2.642 1.00 81.44 556 TYR A CA 1
ATOM 4444 C C . TYR A 1 556 ? -1.438 5.347 -1.977 1.00 81.44 556 TYR A C 1
ATOM 4446 O O . TYR A 1 556 ? -1.900 6.479 -2.253 1.00 81.44 556 TYR A O 1
#